Protein AF-A0A8H6XHQ6-F1 (afdb_monomer_lite)

Radius of gyration: 27.5 Å; chains: 1; bounding box: 65×62×79 Å

Sequence (450 aa):
MDEETAKIWKGGAVYCLGGRSTVWSLFSPRISDDTFRMHFPEDVYNSLTSSFLQSAERYVPFPPSDLSSPSCHHRQAQHPHLDVLSPRDAYRSPLRAVMDDPHGKGKFKTPVDSPVDRLESAPVRDQKTQVEHFIVKVSEGRTHTMKCKNVIIATGAMESPAIVLRGVQAANPTLTDVFGPSFERNFDHVTDHYIFYVTLPFYCNAANEDVLGGMKLQTDITFNQLDNTTALANISLDASAFLPRRNVPGFIAYIFPSELQTNNPIELNEKSDLRIKVGYASEPMLPEKNLLRRFSVDVMSEIAAVLELQFVKHAYTQAPYVPLETVTLQDTELGPGGITHKMGSLPMPKKSGNGGVLDSNLQMKYDWSNPIVVYNLLPKDVWVRMSTSRASEPLFGPSSDKLVKSGKSELWKCSTRETIQVYAFENSESYNVQVVEPGVNALIEAPPME

Organism: NCBI:txid230812

InterPro domains:
  IPR036188 FAD/NAD(P)-binding domain superfamily [SSF51905] (14-364)

Secondary structure (DSSP, 8-state):
--HHHHHH-------STTGGGGTS----PPPPHHHHHHHS-HHHHHHIIIIIHHHHHHHTTPPP--TT---S------S-------TTTS---HHHHHHT-TT--S-----SS--EEEEE-PPBTTB-----EEEEE-GGG-EEEEE-S-----SHHHHHHHHHHHHHHHT-S-HHHHH-TTHHHHS---B--EEEEEEE-EE--HHHHHHH-S-EEEEEEEEGGGTTEEEEEEEES-GGGTSSSTT--EEEEEEE-----TT--EEE-TTS-EEE----SS----TTHHHHHHHHHHHHHHHHHHTT-EEEE--SSSPPPEEPSS-----EEPPTTSS---B-SSPPPPTTS---SB-TTS-BTTT----EEEE--SSS-EEEEEEESSTTSPPSS-SS-EEE-TT-EEEE---S-EEEEEEE-TT------EE--TT--EEE-PPPP-

pLDDT: mean 71.21, std 15.66, range [27.42, 93.12]

Structure (mmCIF, N/CA/C/O backbone):
data_AF-A0A8H6XHQ6-F1
#
_entry.id   AF-A0A8H6XHQ6-F1
#
loop_
_atom_site.group_PDB
_atom_site.id
_atom_site.type_symbol
_atom_site.label_atom_id
_atom_site.label_alt_id
_atom_site.label_comp_id
_atom_site.label_asym_id
_atom_site.label_entity_id
_atom_site.label_seq_id
_atom_site.pdbx_PDB_ins_code
_atom_site.Cartn_x
_atom_site.Cartn_y
_atom_site.Cartn_z
_atom_site.occupancy
_atom_site.B_iso_or_equiv
_atom_site.auth_seq_id
_atom_site.auth_comp_id
_atom_site.auth_asym_id
_atom_site.auth_atom_id
_atom_site.pdbx_PDB_model_num
ATOM 1 N N . MET A 1 1 ? -0.324 18.202 5.657 1.00 54.75 1 MET A N 1
ATOM 2 C CA . MET A 1 1 ? 1.097 18.074 5.275 1.00 54.75 1 MET A CA 1
ATOM 3 C C . MET A 1 1 ? 1.666 19.473 5.168 1.00 54.75 1 MET A C 1
ATOM 5 O O . MET A 1 1 ? 1.044 20.293 4.503 1.00 54.75 1 MET A O 1
ATOM 9 N N . ASP A 1 2 ? 2.762 19.765 5.864 1.00 57.41 2 ASP A N 1
ATOM 10 C CA . ASP A 1 2 ? 3.432 21.068 5.769 1.00 57.41 2 ASP A CA 1
ATOM 11 C C . ASP A 1 2 ? 4.337 21.168 4.527 1.00 57.41 2 ASP A C 1
ATOM 13 O O . ASP A 1 2 ? 4.588 20.180 3.831 1.00 57.41 2 ASP A O 1
ATOM 17 N N . GLU A 1 3 ? 4.788 22.387 4.217 1.00 59.59 3 GLU A N 1
ATOM 18 C CA . GLU A 1 3 ? 5.588 22.680 3.021 1.00 59.59 3 GLU A CA 1
ATOM 19 C C . GLU A 1 3 ? 6.935 21.948 2.994 1.00 59.59 3 GLU A C 1
ATOM 21 O O . GLU A 1 3 ? 7.432 21.615 1.920 1.00 59.59 3 GLU A O 1
ATOM 26 N N . GLU A 1 4 ? 7.539 21.696 4.155 1.00 61.12 4 GLU A N 1
ATOM 27 C CA . GLU A 1 4 ? 8.822 20.998 4.260 1.00 61.12 4 GLU A CA 1
ATOM 28 C C . GLU A 1 4 ? 8.665 19.513 3.924 1.00 61.12 4 GLU A C 1
ATOM 30 O O . GLU A 1 4 ? 9.376 18.991 3.061 1.00 61.12 4 GLU A O 1
ATOM 35 N N . THR A 1 5 ? 7.645 18.865 4.493 1.00 58.00 5 THR A N 1
ATOM 36 C CA . THR A 1 5 ? 7.288 17.485 4.146 1.00 58.00 5 THR A CA 1
ATOM 37 C C . THR A 1 5 ? 6.925 17.373 2.663 1.00 58.00 5 THR A C 1
ATOM 39 O O . THR A 1 5 ? 7.376 16.449 1.991 1.00 58.00 5 THR A O 1
ATOM 42 N N . ALA A 1 6 ? 6.178 18.336 2.109 1.00 58.41 6 ALA A N 1
ATOM 43 C CA . ALA A 1 6 ? 5.792 18.345 0.693 1.00 58.41 6 ALA A CA 1
ATOM 44 C C . ALA A 1 6 ? 6.983 18.502 -0.276 1.00 58.41 6 ALA A C 1
ATOM 46 O O . ALA A 1 6 ? 6.918 18.055 -1.425 1.00 58.41 6 ALA A O 1
ATOM 47 N N . LYS A 1 7 ? 8.091 19.117 0.162 1.00 61.47 7 LYS A N 1
ATOM 48 C CA . LYS A 1 7 ? 9.314 19.223 -0.653 1.00 61.47 7 LYS A CA 1
ATOM 49 C C . LYS A 1 7 ? 9.993 17.865 -0.826 1.00 61.47 7 LYS A C 1
ATOM 51 O O . LYS A 1 7 ? 10.436 17.559 -1.938 1.00 61.47 7 LYS A O 1
ATOM 56 N N . ILE A 1 8 ? 10.032 17.055 0.231 1.00 64.25 8 ILE A N 1
ATOM 57 C CA . ILE A 1 8 ? 10.723 15.756 0.267 1.00 64.25 8 ILE A CA 1
ATOM 58 C C . ILE A 1 8 ? 9.816 14.639 -0.263 1.00 64.25 8 ILE A C 1
ATOM 60 O O . ILE A 1 8 ? 10.232 13.824 -1.086 1.00 64.25 8 ILE A O 1
ATOM 64 N N . TRP A 1 9 ? 8.555 14.634 0.159 1.00 67.38 9 TRP A N 1
ATOM 65 C CA . TRP A 1 9 ? 7.601 13.574 -0.123 1.00 67.38 9 TRP A CA 1
ATOM 66 C C . TRP A 1 9 ? 6.806 13.831 -1.399 1.00 67.38 9 TRP A C 1
ATOM 68 O O . TRP A 1 9 ? 6.036 14.786 -1.499 1.00 67.38 9 TRP A O 1
ATOM 78 N N . LYS A 1 10 ? 6.940 12.936 -2.379 1.00 68.19 10 LYS A N 1
ATOM 79 C CA . LYS A 1 10 ? 6.318 13.116 -3.703 1.00 68.19 10 LYS A CA 1
ATOM 80 C C . LYS A 1 10 ? 4.939 12.459 -3.850 1.00 68.19 10 LYS A C 1
ATOM 82 O O . LYS A 1 10 ? 4.309 12.587 -4.897 1.00 68.19 10 LYS A O 1
ATOM 87 N N . GLY A 1 11 ? 4.446 11.774 -2.814 1.00 69.25 11 GLY A N 1
ATOM 88 C CA . GLY A 1 11 ? 3.208 10.992 -2.875 1.00 69.25 11 GLY A CA 1
ATOM 89 C C . GLY A 1 11 ? 1.993 11.669 -2.244 1.00 69.25 11 GLY A C 1
ATOM 90 O O . GLY A 1 11 ? 1.801 11.569 -1.031 1.00 69.25 11 GLY A O 1
ATOM 91 N N . GLY A 1 12 ? 1.093 12.230 -3.053 1.00 70.69 12 GLY A N 1
ATOM 92 C CA . GLY A 1 12 ? -0.191 12.773 -2.587 1.00 70.69 12 GLY A CA 1
ATOM 93 C C . GLY A 1 12 ? -1.212 11.703 -2.174 1.00 70.69 12 GLY A C 1
ATOM 94 O O . GLY A 1 12 ? -1.140 10.545 -2.606 1.00 70.69 12 GLY A O 1
ATOM 95 N N . ALA A 1 13 ? -2.157 12.078 -1.314 1.00 74.12 13 ALA A N 1
ATOM 96 C CA . ALA A 1 13 ? -3.357 11.283 -1.070 1.00 74.12 13 ALA A CA 1
ATOM 97 C C . ALA A 1 13 ? -4.329 11.412 -2.256 1.00 74.12 13 ALA A C 1
ATOM 99 O O . ALA A 1 13 ? -4.349 12.432 -2.942 1.00 74.12 13 ALA A O 1
ATOM 100 N N . VAL A 1 14 ? -5.114 10.363 -2.501 1.00 78.56 14 VAL A N 1
ATOM 101 C CA . VAL A 1 14 ? -6.158 10.347 -3.534 1.00 78.56 14 VAL A CA 1
ATOM 102 C C . VAL A 1 14 ? -7.492 10.225 -2.814 1.00 78.56 14 VAL A C 1
ATOM 104 O O . VAL A 1 14 ? -7.863 9.139 -2.369 1.00 78.56 14 VAL A O 1
ATOM 107 N N . TYR A 1 15 ? -8.171 11.358 -2.649 1.00 79.44 15 TYR A N 1
ATOM 108 C CA . TYR A 1 15 ? -9.455 11.447 -1.958 1.00 79.44 15 TYR A CA 1
ATOM 109 C C . TYR A 1 15 ? -10.593 11.309 -2.971 1.00 79.44 15 TYR A C 1
ATOM 111 O O . TYR A 1 15 ? -11.189 12.290 -3.404 1.00 79.44 15 TYR A O 1
ATOM 119 N N . CYS A 1 16 ? -10.865 10.077 -3.391 1.00 80.81 16 CYS A N 1
ATOM 120 C CA . CYS A 1 16 ? -12.022 9.752 -4.215 1.00 80.81 16 CYS A CA 1
ATOM 121 C C . CYS A 1 16 ? -12.582 8.384 -3.824 1.00 80.81 16 CYS A C 1
ATOM 123 O O . CYS A 1 16 ? -11.922 7.588 -3.148 1.00 80.81 16 CYS A O 1
ATOM 125 N N . LEU A 1 17 ? -13.797 8.087 -4.280 1.00 77.31 17 LEU A N 1
ATOM 126 C CA . LEU A 1 17 ? -14.369 6.756 -4.138 1.00 77.31 17 LEU A CA 1
ATOM 127 C C . LEU A 1 17 ? -13.453 5.727 -4.835 1.00 77.31 17 LEU A C 1
ATOM 129 O O . LEU A 1 17 ? -13.128 5.876 -6.010 1.00 77.31 17 LEU A O 1
ATOM 133 N N . GLY A 1 18 ? -12.989 4.722 -4.087 1.00 79.75 18 GLY A N 1
ATOM 134 C CA . GLY A 1 18 ? -12.024 3.712 -4.552 1.00 79.75 18 GLY A CA 1
ATOM 135 C C . GLY A 1 18 ? -10.557 4.061 -4.279 1.00 79.75 18 GLY A C 1
ATOM 136 O O . GLY A 1 18 ? -9.676 3.224 -4.494 1.00 79.75 18 GLY A O 1
ATOM 137 N N . GLY A 1 19 ? -10.276 5.266 -3.775 1.00 85.38 19 GLY A N 1
ATOM 138 C CA . GLY A 1 19 ? -8.928 5.711 -3.436 1.00 85.38 19 GLY A CA 1
ATOM 139 C C . GLY A 1 19 ? -7.967 5.579 -4.617 1.00 85.38 19 GLY A C 1
ATOM 140 O O . GLY A 1 19 ? -8.314 5.869 -5.761 1.00 85.38 19 GLY A O 1
ATOM 141 N N . ARG A 1 20 ? -6.754 5.082 -4.356 1.00 81.50 20 ARG A N 1
ATOM 142 C CA . ARG A 1 20 ? -5.723 4.917 -5.393 1.00 81.50 20 ARG A CA 1
ATOM 143 C C . ARG A 1 20 ? -6.035 3.860 -6.440 1.00 81.50 20 ARG A C 1
ATOM 145 O O . ARG A 1 20 ? -5.434 3.910 -7.503 1.00 81.50 20 ARG A O 1
ATOM 152 N N . SER A 1 21 ? -6.988 2.962 -6.200 1.00 80.50 21 SER A N 1
ATOM 153 C CA . SER A 1 21 ? -7.373 1.966 -7.207 1.00 80.50 21 SER A CA 1
ATOM 154 C C . SER A 1 21 ? -8.007 2.580 -8.465 1.00 80.50 21 SER A C 1
ATOM 156 O O . SER A 1 21 ? -8.148 1.908 -9.481 1.00 80.50 21 SER A O 1
ATOM 158 N N . THR A 1 22 ? -8.359 3.869 -8.424 1.00 77.44 22 THR A N 1
ATOM 159 C CA . THR A 1 22 ? -8.826 4.636 -9.589 1.00 77.44 22 THR A CA 1
ATOM 160 C C . THR A 1 22 ? -7.690 5.160 -10.470 1.00 77.44 22 THR A C 1
ATOM 162 O O . THR A 1 22 ? -7.934 5.540 -11.610 1.00 77.44 22 THR A O 1
ATOM 165 N N . VAL A 1 23 ? -6.457 5.189 -9.953 1.00 76.50 23 VAL A N 1
ATOM 166 C CA . VAL A 1 23 ? -5.271 5.766 -10.615 1.00 76.50 23 VAL A CA 1
ATOM 167 C C . VAL A 1 23 ? -4.041 4.853 -10.546 1.00 76.50 23 VAL A C 1
ATOM 169 O O . VAL A 1 23 ? -2.930 5.284 -10.849 1.00 76.50 23 VAL A O 1
ATOM 172 N N . TRP A 1 24 ? -4.211 3.607 -10.101 1.00 75.62 24 TRP A N 1
ATOM 173 C CA . TRP A 1 24 ? -3.145 2.608 -10.054 1.00 75.62 24 TRP A CA 1
ATOM 174 C C . TRP A 1 24 ? -2.941 1.937 -11.417 1.00 75.62 24 TRP A C 1
ATOM 176 O O . TRP A 1 24 ? -3.817 1.961 -12.278 1.00 75.62 24 TRP A O 1
ATOM 186 N N . SER A 1 25 ? -1.799 1.277 -11.590 1.00 70.69 25 SER A N 1
ATOM 187 C CA . SER A 1 25 ? -1.416 0.596 -12.831 1.00 70.69 25 SER A CA 1
ATOM 188 C C . SER A 1 25 ? -1.974 -0.832 -12.965 1.00 70.69 25 SER A C 1
ATOM 190 O O . SER A 1 25 ? -1.398 -1.629 -13.700 1.00 70.69 25 SER A O 1
ATOM 192 N N . LEU A 1 26 ? -3.069 -1.155 -12.248 1.00 69.56 26 LEU A N 1
ATOM 193 C CA . LEU A 1 26 ? -3.788 -2.448 -12.280 1.00 69.56 26 LEU A CA 1
ATOM 194 C C . LEU A 1 26 ? -2.873 -3.667 -12.197 1.00 69.56 26 LEU A C 1
ATOM 196 O O . LEU A 1 26 ? -2.998 -4.636 -12.940 1.00 69.56 26 LEU A O 1
ATOM 200 N N . PHE A 1 27 ? -1.926 -3.595 -11.274 1.00 73.38 27 PHE A N 1
ATOM 201 C CA . PHE A 1 27 ? -0.921 -4.619 -11.113 1.00 73.38 27 PHE A CA 1
ATOM 202 C C . PHE A 1 27 ? -0.946 -5.168 -9.691 1.00 73.38 27 PHE A C 1
ATOM 204 O O . PHE A 1 27 ? -1.082 -4.412 -8.729 1.00 73.38 27 PHE A O 1
ATOM 211 N N . SER A 1 28 ? -0.867 -6.488 -9.546 1.00 76.62 28 SER A N 1
ATOM 212 C CA . SER A 1 28 ? -1.095 -7.164 -8.264 1.00 76.62 28 SER A CA 1
ATOM 213 C C . SER A 1 28 ? -0.291 -8.471 -8.186 1.00 76.62 28 SER A C 1
ATOM 215 O O . SER A 1 28 ? -0.875 -9.544 -8.191 1.00 76.62 28 SER A O 1
ATOM 217 N N . PRO A 1 29 ? 1.053 -8.430 -8.155 1.00 78.88 29 PRO A N 1
ATOM 218 C CA . PRO A 1 29 ? 1.831 -9.663 -8.133 1.00 78.88 29 PRO A CA 1
ATOM 219 C C . PRO A 1 29 ? 1.556 -10.412 -6.826 1.00 78.88 29 PRO A C 1
ATOM 221 O O . PRO A 1 29 ? 1.275 -9.794 -5.791 1.00 78.88 29 PRO A O 1
ATOM 224 N N . ARG A 1 30 ? 1.739 -11.732 -6.832 1.00 82.69 30 ARG A N 1
ATOM 225 C CA . ARG A 1 30 ? 1.977 -12.419 -5.564 1.00 82.69 30 ARG A CA 1
ATOM 226 C C . ARG A 1 30 ? 3.353 -12.017 -5.050 1.00 82.69 30 ARG A C 1
ATOM 228 O O . ARG A 1 30 ? 4.319 -11.983 -5.803 1.00 82.69 30 ARG A O 1
ATOM 235 N N . ILE A 1 31 ? 3.425 -11.722 -3.760 1.00 81.31 31 ILE A N 1
ATOM 236 C CA . ILE A 1 31 ? 4.700 -11.666 -3.048 1.00 81.31 31 ILE A CA 1
ATOM 237 C C . ILE A 1 31 ? 5.228 -13.105 -2.956 1.00 81.31 31 ILE A C 1
ATOM 239 O O . ILE A 1 31 ? 4.432 -14.035 -2.807 1.00 81.31 31 ILE A O 1
ATOM 243 N N . SER A 1 32 ? 6.544 -13.295 -3.062 1.00 80.94 32 SER A N 1
ATOM 244 C CA . SER A 1 32 ? 7.145 -14.626 -2.959 1.00 80.94 32 SER A CA 1
ATOM 245 C C . SER A 1 32 ? 6.915 -15.247 -1.576 1.00 80.94 32 SER A C 1
ATOM 247 O O . SER A 1 32 ? 6.832 -14.555 -0.553 1.00 80.94 32 SER A O 1
ATOM 249 N N . ASP A 1 33 ? 6.846 -16.576 -1.536 1.00 88.00 33 ASP A N 1
ATOM 250 C CA . ASP A 1 33 ? 6.676 -17.329 -0.293 1.00 88.00 33 ASP A CA 1
ATOM 251 C C . ASP A 1 33 ? 7.795 -17.041 0.712 1.00 88.00 33 ASP A C 1
ATOM 253 O O . ASP A 1 33 ? 7.526 -16.866 1.902 1.00 88.00 33 ASP A O 1
ATOM 257 N N . ASP A 1 34 ? 9.033 -16.918 0.233 1.00 83.38 34 ASP A N 1
ATOM 258 C CA . ASP A 1 34 ? 10.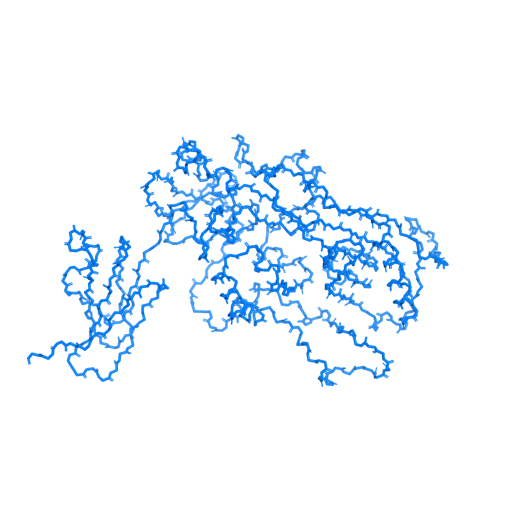190 -16.593 1.066 1.00 83.38 34 ASP A CA 1
ATOM 259 C C . ASP A 1 34 ? 10.033 -15.222 1.729 1.00 83.38 34 ASP A C 1
ATOM 261 O O . ASP A 1 34 ? 10.252 -15.087 2.936 1.00 83.38 34 ASP A O 1
ATOM 265 N N . THR A 1 35 ? 9.578 -14.211 0.980 1.00 81.50 35 THR A N 1
ATOM 266 C CA . THR A 1 35 ? 9.313 -12.879 1.535 1.00 81.50 35 THR A CA 1
ATOM 267 C C . THR A 1 35 ? 8.182 -12.922 2.561 1.00 81.50 35 THR A C 1
ATOM 269 O O . THR A 1 35 ? 8.325 -12.347 3.644 1.00 81.50 35 THR A O 1
ATOM 272 N N . PHE A 1 36 ? 7.080 -13.634 2.301 1.00 86.50 36 PHE A N 1
ATOM 273 C CA . PHE A 1 36 ? 6.025 -13.759 3.310 1.00 86.50 36 PHE A CA 1
ATOM 274 C C . PHE A 1 36 ? 6.529 -14.445 4.585 1.00 86.50 36 PHE A C 1
ATOM 276 O O . PHE A 1 36 ? 6.318 -13.926 5.683 1.00 86.50 36 PHE A O 1
ATOM 283 N N . ARG A 1 37 ? 7.229 -15.577 4.450 1.00 88.94 37 ARG A N 1
ATOM 284 C CA . ARG A 1 37 ? 7.782 -16.348 5.575 1.00 88.94 37 ARG A CA 1
ATOM 285 C C . ARG A 1 37 ? 8.861 -15.599 6.341 1.00 88.94 37 ARG A C 1
ATOM 287 O O . ARG A 1 37 ? 9.127 -15.945 7.494 1.00 88.94 37 ARG A O 1
ATOM 294 N N . MET A 1 38 ? 9.519 -14.627 5.718 1.00 84.75 38 MET A N 1
ATOM 295 C CA . MET A 1 38 ? 10.496 -13.762 6.373 1.00 84.75 38 MET A CA 1
ATOM 296 C C . MET A 1 38 ? 9.814 -12.752 7.301 1.00 84.75 38 MET A C 1
ATOM 298 O O . MET A 1 38 ? 10.288 -12.529 8.417 1.00 84.75 38 MET A O 1
ATOM 302 N N . HIS A 1 39 ? 8.699 -12.161 6.870 1.00 83.44 39 HIS A N 1
ATOM 303 C CA . HIS A 1 39 ? 8.103 -11.016 7.562 1.00 83.44 39 HIS A CA 1
ATOM 304 C C . HIS A 1 39 ? 6.916 -11.363 8.464 1.00 83.44 39 HIS A C 1
ATOM 306 O O . HIS A 1 39 ? 6.762 -10.732 9.516 1.00 83.44 39 HIS A O 1
ATOM 312 N N . PHE A 1 40 ? 6.112 -12.363 8.106 1.00 88.25 40 PHE A N 1
ATOM 313 C CA . PHE A 1 40 ? 4.870 -12.678 8.808 1.00 88.25 40 PHE A CA 1
ATOM 314 C C . PHE A 1 40 ? 4.981 -13.915 9.707 1.00 88.25 40 PHE A C 1
ATOM 316 O O . PHE A 1 40 ? 5.779 -14.818 9.442 1.00 88.25 40 PHE A O 1
ATOM 323 N N . PRO A 1 41 ? 4.172 -13.972 10.781 1.00 90.50 41 PRO A N 1
ATOM 324 C CA . PRO A 1 41 ? 3.894 -15.207 11.504 1.00 90.50 41 PRO A CA 1
ATOM 325 C C . PRO A 1 41 ? 3.390 -16.326 10.579 1.00 90.50 41 PRO A C 1
ATOM 327 O O . PRO A 1 41 ? 2.760 -16.068 9.552 1.00 90.50 41 PRO A O 1
ATOM 330 N N . GLU A 1 42 ? 3.660 -17.578 10.952 1.00 92.12 42 GLU A N 1
ATOM 331 C CA . GLU A 1 42 ? 3.354 -18.752 10.121 1.00 92.12 42 GLU A CA 1
ATOM 332 C C . GLU A 1 42 ? 1.843 -18.934 9.883 1.00 92.12 42 GLU A C 1
ATOM 334 O O . GLU A 1 42 ? 1.427 -19.311 8.791 1.00 92.12 42 GLU A O 1
ATOM 339 N N . ASP A 1 43 ? 1.002 -18.624 10.872 1.00 90.56 43 ASP A N 1
ATOM 340 C CA . ASP A 1 43 ? -0.463 -18.655 10.763 1.00 90.56 43 ASP A CA 1
ATOM 341 C C . ASP A 1 43 ? -0.995 -17.609 9.771 1.00 90.56 43 ASP A C 1
ATOM 343 O O . ASP A 1 43 ? -1.870 -17.914 8.953 1.00 90.56 43 ASP A O 1
ATOM 347 N N . VAL A 1 44 ? -0.425 -16.401 9.792 1.00 89.81 44 VAL A N 1
ATOM 348 C CA . VAL A 1 44 ? -0.736 -15.335 8.829 1.00 89.81 44 VAL A CA 1
ATOM 349 C C . VAL A 1 44 ? -0.313 -15.752 7.424 1.00 89.81 44 VAL A C 1
ATOM 351 O O . VAL A 1 44 ? -1.127 -15.677 6.504 1.00 89.81 44 VAL A O 1
ATOM 354 N N . TYR A 1 45 ? 0.919 -16.247 7.252 1.00 92.50 45 TYR A N 1
ATOM 355 C CA . TYR A 1 45 ? 1.397 -16.762 5.964 1.00 92.50 45 TYR A CA 1
ATOM 356 C C . TYR A 1 45 ? 0.462 -17.845 5.413 1.00 92.50 45 TYR A C 1
ATOM 358 O O . TYR A 1 45 ? -0.020 -17.717 4.289 1.00 92.50 45 TYR A O 1
ATOM 366 N N . ASN A 1 46 ? 0.149 -18.864 6.217 1.00 92.75 46 ASN A N 1
ATOM 367 C CA . ASN A 1 46 ? -0.704 -19.971 5.791 1.00 92.75 46 ASN A CA 1
ATOM 368 C C . ASN A 1 46 ? -2.104 -19.491 5.399 1.00 92.75 46 ASN A C 1
ATOM 370 O O . ASN A 1 46 ? -2.650 -19.941 4.394 1.00 92.75 46 ASN A O 1
ATOM 374 N N . SER A 1 47 ? -2.687 -18.554 6.149 1.00 91.00 47 SER A N 1
ATOM 375 C CA . SER A 1 47 ? -4.004 -17.990 5.826 1.00 91.00 47 SER A CA 1
ATOM 376 C C . SER A 1 47 ? -3.981 -17.190 4.516 1.00 91.00 47 SER A C 1
ATOM 378 O O . SER A 1 47 ? -4.895 -17.307 3.692 1.00 91.00 47 SER A O 1
ATOM 380 N N . LEU A 1 48 ? -2.917 -16.409 4.293 1.00 89.00 48 LEU A N 1
ATOM 381 C CA . LEU A 1 48 ? -2.718 -15.640 3.064 1.00 89.00 48 LEU A CA 1
ATOM 382 C C . LEU A 1 48 ? -2.599 -16.551 1.838 1.00 89.00 48 LEU A C 1
ATOM 384 O O . LEU A 1 48 ? -3.334 -16.360 0.868 1.00 89.00 48 LEU A O 1
ATOM 388 N N . THR A 1 49 ? -1.720 -17.551 1.882 1.00 89.50 49 THR A N 1
ATOM 389 C CA . THR A 1 49 ? -1.404 -18.394 0.717 1.00 89.50 49 THR A CA 1
ATOM 390 C C . THR A 1 49 ? -2.456 -19.460 0.426 1.00 89.50 49 THR A C 1
ATOM 392 O O . THR A 1 49 ? -2.721 -19.752 -0.742 1.00 89.50 49 THR A O 1
ATOM 395 N N . SER A 1 50 ? -3.102 -20.015 1.454 1.00 88.81 50 SER A N 1
ATOM 396 C CA . SER A 1 50 ? -4.101 -21.076 1.266 1.00 88.81 50 SER A CA 1
ATOM 397 C C . SER A 1 50 ? -5.460 -20.570 0.779 1.00 88.81 50 SER A C 1
ATOM 399 O O . SER A 1 50 ? -6.156 -21.308 0.087 1.00 88.81 50 SER A O 1
ATOM 401 N N . SER A 1 51 ? -5.853 -19.339 1.131 1.00 88.75 51 SER A N 1
ATOM 402 C CA . SER A 1 51 ? -7.234 -18.874 0.935 1.00 88.75 51 SER A CA 1
ATOM 403 C C . SER A 1 51 ? -7.352 -17.416 0.491 1.00 88.75 51 SER A C 1
ATOM 405 O O . SER A 1 51 ? -8.055 -17.119 -0.484 1.00 88.75 51 SER A O 1
ATOM 407 N N . PHE A 1 52 ? -6.687 -16.479 1.176 1.00 88.56 52 PHE A N 1
ATOM 408 C CA . PHE A 1 52 ? -6.965 -15.057 0.948 1.00 88.56 52 PHE A CA 1
ATOM 409 C C . PHE A 1 52 ? -6.421 -14.530 -0.380 1.00 88.56 52 PHE A C 1
ATOM 411 O O . PHE A 1 52 ? -7.142 -13.790 -1.046 1.00 88.56 52 PHE A O 1
ATOM 418 N N . LEU A 1 53 ? -5.221 -14.931 -0.812 1.00 86.81 53 LEU A N 1
ATOM 419 C CA . LEU A 1 53 ? -4.678 -14.521 -2.116 1.00 86.81 53 LEU A CA 1
ATOM 420 C C . LEU A 1 53 ? -5.538 -15.044 -3.271 1.00 86.81 53 LEU A C 1
ATOM 422 O O . LEU A 1 53 ? -5.940 -14.270 -4.134 1.00 86.81 53 LEU A O 1
ATOM 426 N N . GLN A 1 54 ? -5.932 -16.318 -3.216 1.00 87.12 54 GLN A N 1
ATOM 427 C CA . GLN A 1 54 ? -6.842 -16.912 -4.203 1.00 87.12 54 GLN A CA 1
ATOM 428 C C . GLN A 1 54 ? -8.200 -16.201 -4.225 1.00 87.12 54 GLN A C 1
ATOM 430 O O . GLN A 1 54 ? -8.823 -16.023 -5.269 1.00 87.12 54 GLN A O 1
ATOM 435 N N . SER A 1 55 ? -8.689 -15.774 -3.060 1.00 85.50 55 SER A N 1
ATOM 436 C CA . SER A 1 55 ? -9.923 -14.996 -2.975 1.00 85.50 55 SER A CA 1
ATOM 437 C C . SER A 1 55 ? -9.754 -13.602 -3.572 1.00 85.50 55 SER A C 1
ATOM 439 O O . SER A 1 55 ? -10.596 -13.195 -4.367 1.00 85.50 55 SER A O 1
ATOM 441 N N . ALA A 1 56 ? -8.660 -12.903 -3.268 1.00 83.88 56 ALA A N 1
ATOM 442 C CA . ALA A 1 56 ? -8.352 -11.595 -3.843 1.00 83.88 56 ALA A CA 1
ATOM 443 C C . ALA A 1 56 ? -8.236 -11.652 -5.377 1.00 83.88 56 ALA A C 1
ATOM 445 O O . ALA A 1 56 ? -8.781 -10.789 -6.060 1.00 83.88 56 ALA A O 1
ATOM 446 N N . GLU A 1 57 ? -7.624 -12.704 -5.918 1.00 83.50 57 GLU A N 1
ATOM 447 C CA . GLU A 1 57 ? -7.494 -12.952 -7.362 1.00 83.50 57 GLU A CA 1
ATOM 448 C C . GLU A 1 57 ? -8.820 -13.160 -8.086 1.00 83.50 57 GLU A C 1
ATOM 450 O O . GLU A 1 57 ? -8.944 -12.821 -9.261 1.00 83.50 57 GLU A O 1
ATOM 455 N N . ARG A 1 58 ? -9.840 -13.671 -7.392 1.00 82.50 58 ARG A N 1
ATOM 456 C CA . ARG A 1 58 ? -11.193 -13.764 -7.958 1.00 82.50 58 ARG A CA 1
ATOM 457 C C . ARG A 1 58 ? -11.863 -12.396 -8.078 1.00 82.50 58 ARG A C 1
ATOM 459 O O . ARG A 1 58 ? -12.645 -12.187 -9.001 1.00 82.50 58 ARG A O 1
ATOM 466 N N . TYR A 1 59 ? -11.567 -11.475 -7.160 1.00 75.56 59 TYR A N 1
ATOM 467 C CA . TYR A 1 59 ? -12.130 -10.119 -7.156 1.00 75.56 59 TYR A CA 1
ATOM 468 C C . TYR A 1 59 ? -11.357 -9.146 -8.044 1.00 75.56 59 TYR A C 1
ATOM 470 O O . TYR A 1 59 ? -11.939 -8.223 -8.609 1.00 75.56 59 TYR A O 1
ATOM 478 N N . VAL A 1 60 ? -10.053 -9.347 -8.182 1.00 75.31 60 VAL A N 1
ATOM 479 C CA . VAL A 1 60 ? -9.188 -8.588 -9.081 1.00 75.31 60 VAL A CA 1
ATOM 480 C C . VAL A 1 60 ? -8.741 -9.567 -10.158 1.00 75.31 60 VAL A C 1
ATOM 482 O O . VAL A 1 60 ? -7.663 -10.142 -10.020 1.00 75.31 60 VAL A O 1
ATOM 485 N N . PRO A 1 61 ? -9.599 -9.847 -11.165 1.00 63.44 61 PRO A N 1
ATOM 486 C CA . PRO A 1 61 ? -9.334 -10.899 -12.128 1.00 63.44 61 PRO A CA 1
ATOM 487 C C . PRO A 1 61 ? -8.014 -10.612 -12.825 1.00 63.44 61 PRO A C 1
ATOM 489 O O . PRO A 1 61 ? -7.852 -9.602 -13.514 1.00 63.44 61 PRO A O 1
ATOM 492 N N . PHE A 1 62 ? -7.079 -11.526 -12.620 1.00 63.22 62 PHE A N 1
ATOM 493 C CA . PHE A 1 62 ? -5.865 -11.583 -13.398 1.00 63.22 62 PHE A CA 1
ATOM 494 C C . PHE A 1 62 ? -6.231 -12.032 -14.807 1.00 63.22 62 PHE A C 1
ATOM 496 O O . PHE A 1 62 ? -7.132 -12.865 -14.970 1.00 63.22 62 PHE A O 1
ATOM 503 N N . PRO A 1 63 ? -5.531 -11.538 -15.835 1.00 56.09 63 PRO A N 1
ATOM 504 C CA . PRO A 1 63 ? -5.478 -12.292 -17.070 1.00 56.09 63 PRO A CA 1
ATOM 505 C C . PRO A 1 63 ? -5.011 -13.702 -16.694 1.00 56.09 63 PRO A C 1
ATOM 507 O O . PRO A 1 63 ? -4.022 -13.825 -15.963 1.00 56.09 63 PRO A O 1
ATOM 510 N N . PRO A 1 64 ? -5.732 -14.760 -17.089 1.00 47.25 64 PRO A N 1
ATOM 511 C CA . PRO A 1 64 ? -5.265 -16.105 -16.821 1.00 47.25 64 PRO A CA 1
ATOM 512 C C . PRO A 1 64 ? -3.868 -16.246 -17.424 1.00 47.25 64 PRO A C 1
ATOM 514 O O . PRO A 1 64 ? -3.670 -15.936 -18.594 1.00 47.25 64 PRO A O 1
ATOM 517 N N . SER A 1 65 ? -2.920 -16.762 -16.643 1.00 43.84 65 SER A N 1
ATOM 518 C CA . SER A 1 65 ? -1.585 -17.170 -17.101 1.00 43.84 65 SER A CA 1
ATOM 519 C C . SER A 1 65 ? -1.635 -18.394 -18.028 1.00 43.84 65 SER A C 1
ATOM 521 O O . SER A 1 65 ? -0.682 -19.171 -18.101 1.00 43.84 65 SER A O 1
ATOM 523 N N . ASP A 1 66 ? -2.784 -18.643 -18.656 1.00 40.81 66 ASP A N 1
ATOM 524 C CA . ASP A 1 66 ? -2.993 -19.784 -19.518 1.00 40.81 66 ASP A CA 1
ATOM 525 C C . ASP A 1 66 ? -2.351 -19.495 -20.874 1.00 40.81 66 ASP A C 1
ATOM 527 O O . ASP A 1 66 ? -3.003 -19.079 -21.832 1.00 40.81 66 ASP A O 1
ATOM 531 N N . LEU A 1 67 ? -1.045 -19.762 -20.936 1.00 43.72 67 LEU A N 1
ATOM 532 C CA . LEU A 1 67 ? -0.223 -19.774 -22.147 1.00 43.72 67 LEU A CA 1
ATOM 533 C C . LEU A 1 67 ? -0.765 -20.733 -23.232 1.00 43.72 67 LEU A C 1
ATOM 535 O O . LEU A 1 67 ? -0.189 -20.809 -24.316 1.00 43.72 67 LEU A O 1
ATOM 539 N N . SER A 1 68 ? -1.835 -21.496 -22.958 1.00 36.44 68 SER A N 1
ATOM 540 C CA . SER A 1 68 ? -2.406 -22.484 -23.873 1.00 36.44 68 SER A CA 1
ATOM 541 C C . SER A 1 68 ? -3.697 -22.056 -24.584 1.00 36.44 68 SER A C 1
ATOM 543 O O . SER A 1 68 ? -4.145 -22.782 -25.474 1.00 36.44 68 SER A O 1
ATOM 545 N N . SER A 1 69 ? -4.282 -20.888 -24.278 1.00 35.81 69 SER A N 1
ATOM 546 C CA . SER A 1 69 ? -5.527 -20.449 -24.931 1.00 35.81 69 SER A CA 1
ATOM 547 C C . SER A 1 69 ? -5.275 -19.731 -26.274 1.00 35.81 69 SER A C 1
ATOM 549 O O . SER A 1 69 ? -4.739 -18.623 -26.284 1.00 35.81 69 SER A O 1
ATOM 551 N N . PRO A 1 70 ? -5.703 -20.283 -27.432 1.00 35.25 70 PRO A N 1
ATOM 552 C CA . PRO A 1 70 ? -5.459 -19.691 -28.754 1.00 35.25 70 PRO A CA 1
ATOM 553 C C . PRO A 1 70 ? -6.430 -18.558 -29.129 1.00 35.25 70 PRO A C 1
ATOM 555 O O . PRO A 1 70 ? -6.465 -18.137 -30.287 1.00 35.25 70 PRO A O 1
ATOM 558 N N . SER A 1 71 ? -7.280 -18.086 -28.215 1.00 34.12 71 SER A N 1
ATOM 559 C CA . SER A 1 71 ? -8.404 -17.213 -28.563 1.00 34.12 71 SER A CA 1
ATOM 560 C C . SER A 1 71 ? -8.166 -15.745 -28.207 1.00 34.12 71 SER A C 1
ATOM 562 O O . SER A 1 71 ? -8.923 -15.150 -27.445 1.00 34.12 71 SER A O 1
ATOM 564 N N . CYS A 1 72 ? -7.152 -15.138 -28.817 1.00 31.25 72 CYS A N 1
ATOM 565 C CA . CYS A 1 72 ? -7.248 -13.750 -29.262 1.00 31.25 72 CYS A CA 1
ATOM 566 C C . CYS A 1 72 ? -6.420 -13.616 -30.545 1.00 31.25 72 CYS A C 1
ATOM 568 O O . CYS A 1 72 ? -5.205 -13.785 -30.548 1.00 31.25 72 CYS A O 1
ATOM 570 N N . HIS A 1 73 ? -7.099 -13.430 -31.674 1.00 31.39 73 HIS A N 1
ATOM 571 C CA . HIS A 1 73 ? -6.487 -13.418 -32.996 1.00 31.39 73 HIS A CA 1
ATOM 572 C C . HIS A 1 73 ? -5.473 -12.274 -33.157 1.00 31.39 73 HIS A C 1
ATOM 574 O O . HIS A 1 73 ? -5.885 -11.149 -33.422 1.00 31.39 73 HIS A O 1
ATOM 580 N N . HIS A 1 74 ? -4.173 -12.582 -33.140 1.00 29.89 74 HIS A N 1
ATOM 581 C CA . HIS A 1 74 ? -3.173 -12.057 -34.084 1.00 29.89 74 HIS A CA 1
ATOM 582 C C . HIS A 1 74 ? -1.964 -13.011 -34.173 1.00 29.89 74 HIS A C 1
ATOM 584 O O . HIS A 1 74 ? -1.710 -13.807 -33.278 1.00 29.89 74 HIS A O 1
ATOM 590 N N . ARG A 1 75 ? -1.332 -13.037 -35.350 1.00 28.08 75 ARG A N 1
ATOM 591 C CA . ARG A 1 75 ? -0.568 -14.159 -35.926 1.00 28.08 75 ARG A CA 1
ATOM 592 C C . ARG A 1 75 ? 0.665 -14.611 -35.134 1.00 28.08 75 ARG A C 1
ATOM 594 O O . ARG A 1 75 ? 1.443 -13.803 -34.650 1.00 28.08 75 ARG A O 1
ATOM 601 N N . GLN A 1 76 ? 0.884 -15.927 -35.200 1.00 29.66 76 GLN A N 1
ATOM 602 C CA . GLN A 1 76 ? 2.155 -16.622 -34.993 1.00 29.66 76 GLN A CA 1
ATOM 603 C C . GLN A 1 76 ? 3.338 -15.922 -35.683 1.00 29.66 76 GLN A C 1
ATOM 605 O O . GLN A 1 76 ? 3.374 -15.834 -36.911 1.00 29.66 76 GLN A O 1
ATOM 610 N N . ALA A 1 77 ? 4.361 -15.592 -34.900 1.00 27.42 77 ALA A N 1
ATOM 611 C CA . ALA A 1 77 ? 5.758 -15.784 -35.270 1.00 27.42 77 ALA A CA 1
ATOM 612 C C . ALA A 1 77 ? 6.528 -16.196 -34.005 1.00 27.42 77 ALA A C 1
ATOM 614 O O . ALA A 1 77 ? 6.290 -15.686 -32.916 1.00 27.42 77 ALA A O 1
ATOM 615 N N . GLN A 1 78 ? 7.357 -17.221 -34.150 1.00 29.53 78 GLN A N 1
ATOM 616 C CA . GLN A 1 78 ? 8.054 -17.949 -33.095 1.00 29.53 78 GLN A CA 1
ATOM 617 C C . GLN A 1 78 ? 9.039 -17.036 -32.348 1.00 29.53 78 GLN A C 1
ATOM 619 O O . GLN A 1 78 ? 9.973 -16.598 -32.994 1.00 29.53 78 GLN A O 1
ATOM 624 N N . HIS A 1 79 ? 8.845 -16.772 -31.047 1.00 27.83 79 HIS A N 1
ATOM 625 C CA . HIS A 1 79 ? 9.849 -16.403 -30.018 1.00 27.83 79 HIS A CA 1
ATOM 626 C C . HIS A 1 79 ? 9.126 -16.194 -28.655 1.00 27.83 79 HIS A C 1
ATOM 628 O O . HIS A 1 79 ? 7.897 -16.092 -28.650 1.00 27.83 79 HIS A O 1
ATOM 634 N N . PRO A 1 80 ? 9.806 -16.258 -27.487 1.00 34.91 80 PRO A N 1
ATOM 635 C CA . PRO A 1 80 ? 9.155 -16.564 -26.210 1.00 34.91 80 PRO A CA 1
ATOM 636 C C . PRO A 1 80 ? 8.236 -15.440 -25.692 1.00 34.91 80 PRO A C 1
ATOM 638 O O . PRO A 1 80 ? 8.675 -14.362 -25.313 1.00 34.91 80 PRO A O 1
ATOM 641 N N . HIS A 1 81 ? 6.949 -15.784 -25.704 1.00 35.66 81 HIS A N 1
ATOM 642 C CA . HIS A 1 81 ? 5.770 -15.331 -24.958 1.00 35.66 81 HIS A CA 1
ATOM 643 C C . HIS A 1 81 ? 5.884 -14.108 -24.024 1.00 35.66 81 HIS A C 1
ATOM 645 O O . HIS A 1 81 ? 6.363 -14.199 -22.895 1.00 35.66 81 HIS A O 1
ATOM 651 N N . LEU A 1 82 ? 5.291 -13.000 -24.480 1.00 37.59 82 LEU A N 1
ATOM 652 C CA . LEU A 1 82 ? 4.880 -11.833 -23.698 1.00 37.59 82 LEU A CA 1
ATOM 653 C C . LEU A 1 82 ? 3.356 -11.687 -23.826 1.00 37.59 82 LEU A C 1
ATOM 655 O O . LEU A 1 82 ? 2.852 -11.549 -24.940 1.00 37.59 82 LEU A O 1
ATOM 659 N N . ASP A 1 83 ? 2.633 -11.705 -22.706 1.00 40.38 83 ASP A N 1
ATOM 660 C CA . ASP A 1 83 ? 1.191 -11.436 -22.690 1.00 40.38 83 ASP A CA 1
ATOM 661 C C . ASP A 1 83 ? 0.930 -9.928 -22.828 1.00 40.38 83 ASP A C 1
ATOM 663 O O . ASP A 1 83 ? 1.406 -9.117 -22.031 1.00 40.38 83 ASP A O 1
ATOM 667 N N . VAL A 1 84 ? 0.153 -9.546 -23.846 1.00 43.66 84 VAL A N 1
ATOM 668 C CA . VAL A 1 84 ? -0.260 -8.160 -24.118 1.00 43.66 84 VAL A CA 1
ATOM 669 C C . VAL A 1 84 ? -1.745 -8.014 -23.795 1.00 43.66 84 VAL A C 1
ATOM 671 O O . VAL A 1 84 ? -2.584 -8.696 -24.382 1.00 43.66 84 VAL A O 1
ATOM 674 N N . LEU A 1 85 ? -2.090 -7.120 -22.864 1.00 44.72 85 LEU A N 1
ATOM 675 C CA . LEU A 1 85 ? -3.483 -6.841 -22.508 1.00 44.72 85 LEU A CA 1
ATOM 676 C C . LEU A 1 85 ? -4.051 -5.686 -23.329 1.00 44.72 85 LEU A C 1
ATOM 678 O O . LEU A 1 85 ? -3.446 -4.624 -23.443 1.00 44.72 85 LEU A O 1
ATOM 682 N N . SER A 1 86 ? -5.277 -5.868 -23.822 1.00 41.53 86 SER A N 1
ATOM 683 C CA . SER A 1 86 ? -6.078 -4.780 -24.383 1.00 41.53 86 SER A CA 1
ATOM 684 C C . SER A 1 86 ? -6.515 -3.816 -23.256 1.00 41.53 86 SER A C 1
ATOM 686 O O . SER A 1 86 ? -7.102 -4.261 -22.261 1.00 41.53 86 SER A O 1
ATOM 688 N N . PRO A 1 87 ? -6.304 -2.490 -23.393 1.00 48.69 87 PRO A N 1
ATOM 689 C CA . PRO A 1 87 ? -6.648 -1.507 -22.360 1.00 48.69 87 PRO A CA 1
ATOM 690 C C . PRO A 1 87 ? -8.143 -1.376 -22.029 1.00 48.69 87 PRO A C 1
ATOM 692 O O . PRO A 1 87 ? -8.487 -0.681 -21.080 1.00 48.69 87 PRO A O 1
ATOM 695 N N . ARG A 1 88 ? -9.065 -1.971 -22.801 1.00 46.25 88 ARG A N 1
ATOM 696 C CA . ARG A 1 88 ? -10.513 -1.744 -22.607 1.00 46.25 88 ARG A CA 1
ATOM 697 C C . ARG A 1 88 ? -11.177 -2.695 -21.613 1.00 46.25 88 ARG A C 1
ATOM 699 O O . ARG A 1 88 ? -12.124 -2.277 -20.952 1.00 46.25 88 ARG A O 1
ATOM 706 N N . ASP A 1 89 ? -10.657 -3.908 -21.447 1.00 44.00 89 ASP A N 1
ATOM 707 C CA . ASP A 1 89 ? -11.270 -4.929 -20.582 1.00 44.00 89 ASP A CA 1
ATOM 708 C C . ASP A 1 89 ? -10.540 -5.111 -19.237 1.00 44.00 89 ASP A C 1
ATOM 710 O O . ASP A 1 89 ? -11.124 -5.613 -18.276 1.00 44.00 89 ASP A O 1
ATOM 714 N N . ALA A 1 90 ? -9.294 -4.633 -19.126 1.00 50.25 90 ALA A N 1
ATOM 715 C CA . ALA A 1 90 ? -8.448 -4.809 -17.940 1.00 50.25 90 ALA A CA 1
ATOM 716 C C . ALA A 1 90 ? -8.768 -3.850 -16.770 1.00 50.25 90 ALA A C 1
ATOM 718 O O . ALA A 1 90 ? -8.360 -4.099 -15.638 1.00 50.25 90 ALA A O 1
ATOM 719 N N . TYR A 1 91 ? -9.528 -2.769 -16.994 1.00 54.28 91 TYR A N 1
ATOM 720 C CA . TYR A 1 91 ? -9.784 -1.729 -15.982 1.00 54.28 91 TYR A CA 1
ATOM 721 C C . TYR A 1 91 ? -11.037 -2.000 -15.143 1.00 54.28 91 TYR A C 1
ATOM 723 O O . TYR A 1 91 ? -11.907 -1.138 -14.985 1.00 54.28 91 TYR A O 1
ATOM 731 N N . ARG A 1 92 ? -11.143 -3.190 -14.544 1.00 60.00 92 ARG A N 1
ATOM 732 C CA . ARG A 1 92 ? -12.047 -3.356 -13.398 1.00 60.00 92 ARG A CA 1
ATOM 733 C C . ARG A 1 92 ? -11.313 -2.907 -12.144 1.00 60.00 92 ARG A C 1
ATOM 735 O O . ARG A 1 92 ? -10.434 -3.602 -11.648 1.00 60.00 92 ARG A O 1
ATOM 742 N N . SER A 1 93 ? -11.674 -1.734 -11.620 1.00 66.06 93 SER A N 1
ATOM 743 C CA . SER A 1 93 ? -11.189 -1.349 -10.297 1.00 66.06 93 SER A CA 1
ATOM 744 C C . SER A 1 93 ? -11.672 -2.387 -9.267 1.00 66.06 93 SER A C 1
ATOM 746 O O . SER A 1 93 ? -12.830 -2.814 -9.339 1.00 66.06 93 SER A O 1
ATOM 748 N N . PRO A 1 94 ? -10.835 -2.780 -8.290 1.00 67.00 94 PRO A N 1
ATOM 749 C CA . PRO A 1 94 ? -11.235 -3.651 -7.187 1.00 67.00 94 PRO A CA 1
ATOM 750 C C . PRO A 1 94 ? -12.517 -3.173 -6.503 1.00 67.00 94 PRO A C 1
ATOM 752 O O . PRO A 1 94 ? -13.374 -3.975 -6.150 1.00 67.00 94 PRO A O 1
ATOM 755 N N . LEU A 1 95 ? -12.697 -1.851 -6.387 1.00 69.88 95 LEU A N 1
ATOM 756 C CA . LEU A 1 95 ? -13.930 -1.280 -5.858 1.00 69.88 95 LEU A CA 1
ATOM 757 C C . LEU A 1 95 ? -15.151 -1.703 -6.679 1.00 69.88 95 LEU A C 1
ATOM 759 O O . LEU A 1 95 ? -16.151 -2.111 -6.100 1.00 69.88 95 LEU A O 1
ATOM 763 N N . ARG A 1 96 ? -15.091 -1.594 -8.009 1.00 70.69 96 ARG A N 1
ATOM 764 C CA . ARG A 1 96 ? -16.208 -1.992 -8.866 1.00 70.69 96 ARG A CA 1
ATOM 765 C C . ARG A 1 96 ? -16.509 -3.478 -8.712 1.00 70.69 96 ARG A C 1
ATOM 767 O O . ARG A 1 96 ? -17.668 -3.827 -8.562 1.00 70.69 96 ARG A O 1
ATOM 774 N N . ALA A 1 97 ? -15.484 -4.328 -8.678 1.00 69.62 97 ALA A N 1
ATOM 775 C CA . ALA A 1 97 ? -15.675 -5.763 -8.481 1.00 69.62 97 ALA A CA 1
ATOM 776 C C . ALA A 1 97 ? -16.366 -6.094 -7.148 1.00 69.62 97 ALA A C 1
ATOM 778 O O . ALA A 1 97 ? -17.240 -6.953 -7.115 1.00 69.62 97 ALA A O 1
ATOM 779 N N . VAL A 1 98 ? -16.024 -5.381 -6.070 1.00 68.19 98 VAL A N 1
ATOM 780 C CA . VAL A 1 98 ? -16.673 -5.543 -4.759 1.00 68.19 98 VAL A CA 1
ATOM 781 C C . VAL A 1 98 ? -18.096 -4.975 -4.752 1.00 68.19 98 VAL A C 1
ATOM 783 O O . VAL A 1 98 ? -18.989 -5.575 -4.162 1.00 68.19 98 VAL A O 1
ATOM 786 N N . MET A 1 99 ? -18.335 -3.829 -5.398 1.00 71.81 99 MET A N 1
ATOM 787 C CA . MET A 1 99 ? -19.678 -3.235 -5.487 1.00 71.81 99 MET A CA 1
ATOM 788 C C . MET A 1 99 ? -20.632 -4.050 -6.370 1.00 71.81 99 MET A C 1
ATOM 790 O O . MET A 1 99 ? -21.833 -4.051 -6.111 1.00 71.81 99 MET A O 1
ATOM 794 N N . ASP A 1 100 ? -20.098 -4.731 -7.385 1.00 74.06 100 ASP A N 1
ATOM 795 C CA . ASP A 1 100 ? -20.850 -5.559 -8.329 1.00 74.06 100 ASP A CA 1
ATOM 796 C C . ASP A 1 100 ? -20.991 -7.024 -7.841 1.00 74.06 100 ASP A C 1
ATOM 798 O O . ASP A 1 100 ? -21.575 -7.839 -8.557 1.00 74.06 100 ASP A O 1
ATOM 802 N N . ASP A 1 101 ? -20.473 -7.386 -6.653 1.00 72.31 101 ASP A N 1
ATOM 803 C CA . ASP A 1 101 ? -20.537 -8.759 -6.124 1.00 72.31 101 ASP A CA 1
ATOM 804 C C . ASP A 1 101 ? -22.006 -9.182 -5.890 1.00 72.31 101 ASP A C 1
ATOM 806 O O . ASP A 1 101 ? -22.667 -8.655 -4.985 1.00 72.31 101 ASP A O 1
ATOM 810 N N . PRO A 1 102 ? -22.538 -10.165 -6.647 1.00 72.56 102 PRO A N 1
ATOM 811 C CA . PRO A 1 102 ? -23.923 -10.615 -6.507 1.00 72.56 102 PRO A CA 1
ATOM 812 C C . PRO A 1 102 ? -24.199 -11.297 -5.157 1.00 72.56 102 PRO A C 1
ATOM 814 O O . PRO A 1 102 ? -25.359 -11.468 -4.773 1.00 72.56 102 PRO A O 1
ATOM 817 N N . HIS A 1 103 ? -23.154 -11.691 -4.424 1.00 74.06 103 HIS A N 1
ATOM 818 C CA . HIS A 1 103 ? -23.247 -12.238 -3.074 1.00 74.06 103 HIS A CA 1
ATOM 819 C C . HIS A 1 103 ? -23.220 -11.158 -1.985 1.00 74.06 103 HIS A C 1
ATOM 821 O O . HIS A 1 103 ? -23.468 -11.478 -0.817 1.00 74.06 103 HIS A O 1
ATOM 827 N N . GLY A 1 104 ? -22.975 -9.893 -2.343 1.00 64.56 104 GLY A N 1
ATOM 828 C CA . GLY A 1 104 ? -23.028 -8.745 -1.445 1.00 64.56 104 GLY A CA 1
ATOM 829 C C . GLY A 1 104 ? -24.427 -8.551 -0.854 1.00 64.56 104 GLY A C 1
ATOM 830 O O . GLY A 1 104 ? -25.276 -7.858 -1.407 1.00 64.56 104 GLY A O 1
ATOM 831 N N . LYS A 1 105 ? -24.692 -9.162 0.305 1.00 63.22 105 LYS A N 1
ATOM 832 C CA . LYS A 1 105 ? -25.958 -9.019 1.037 1.00 63.22 105 LYS A CA 1
ATOM 833 C C . LYS A 1 105 ? -25.850 -7.862 2.032 1.00 63.22 105 LYS A C 1
ATOM 835 O O . LYS A 1 105 ? -25.156 -7.975 3.036 1.00 63.22 105 LYS A O 1
ATOM 840 N N . GLY A 1 106 ? -26.562 -6.758 1.801 1.00 63.94 106 GLY A N 1
ATOM 841 C CA . GLY A 1 106 ? -26.642 -5.664 2.778 1.00 63.94 106 GLY A CA 1
ATOM 842 C C . GLY A 1 106 ? -27.182 -4.347 2.223 1.00 63.94 106 GLY A C 1
ATOM 843 O O . GLY A 1 106 ? -27.201 -4.119 1.018 1.00 63.94 106 GLY A O 1
ATOM 844 N N . LYS A 1 107 ? -27.624 -3.453 3.116 1.00 70.19 107 LYS A N 1
ATOM 845 C CA . LYS A 1 107 ? -27.922 -2.052 2.779 1.00 70.19 107 LYS A CA 1
ATOM 846 C C . LYS A 1 107 ? -26.651 -1.230 2.985 1.00 70.19 107 LYS A C 1
ATOM 848 O O . LYS A 1 107 ? -26.364 -0.839 4.114 1.00 70.19 107 LYS A O 1
ATOM 853 N N . PHE A 1 108 ? -25.905 -0.972 1.918 1.00 72.88 108 PHE A N 1
ATOM 854 C CA . PHE A 1 108 ? -24.711 -0.129 1.974 1.00 72.88 108 PHE A CA 1
ATOM 855 C C . PHE A 1 108 ? -25.063 1.330 1.678 1.00 72.88 108 PHE A C 1
ATOM 857 O O . PHE A 1 108 ? -25.888 1.628 0.814 1.00 72.88 108 PHE A O 1
ATOM 864 N N . LYS A 1 109 ? -24.448 2.250 2.424 1.00 78.38 109 LYS A N 1
ATOM 865 C CA . LYS A 1 109 ? -24.467 3.686 2.140 1.00 78.38 109 LYS A CA 1
ATOM 866 C C . LYS A 1 109 ? -23.027 4.157 2.071 1.00 78.38 109 LYS A C 1
ATOM 868 O O . LYS A 1 109 ? -22.273 3.924 3.012 1.00 78.38 109 LYS A O 1
ATOM 873 N N . THR A 1 110 ? -22.689 4.851 0.996 1.00 79.50 110 THR A N 1
ATOM 874 C CA . THR A 1 110 ? -21.340 5.367 0.765 1.00 79.50 110 THR A CA 1
ATOM 875 C C . THR A 1 110 ? -21.403 6.888 0.750 1.00 79.50 110 THR A C 1
ATOM 877 O O . THR A 1 110 ? -21.570 7.477 -0.318 1.00 79.50 110 THR A O 1
ATOM 880 N N . PRO A 1 111 ? -21.369 7.543 1.924 1.00 78.38 111 PRO A N 1
ATOM 881 C CA . PRO A 1 111 ? -21.291 8.993 1.961 1.00 78.38 111 PRO A CA 1
ATOM 882 C C . PRO A 1 111 ? -19.971 9.433 1.317 1.00 78.38 111 PRO A C 1
ATOM 884 O O . PRO A 1 111 ? -18.899 8.946 1.674 1.00 78.38 111 PRO A O 1
ATOM 887 N N . VAL A 1 112 ? -20.068 10.329 0.339 1.00 81.00 112 VAL A N 1
ATOM 888 C CA . VAL A 1 112 ? -18.918 10.990 -0.290 1.00 81.00 112 VAL A CA 1
ATOM 889 C C . VAL A 1 112 ? -18.665 12.332 0.396 1.00 81.00 112 VAL A C 1
ATOM 891 O O . VAL A 1 112 ? -19.513 12.807 1.153 1.00 81.00 112 VAL A O 1
ATOM 894 N N . ASP A 1 113 ? -17.476 12.903 0.201 1.00 81.12 113 ASP A N 1
ATOM 895 C CA . ASP A 1 113 ? -17.077 14.198 0.781 1.00 81.12 113 ASP A CA 1
ATOM 896 C C . ASP A 1 113 ? -17.269 14.289 2.304 1.00 81.12 113 ASP A C 1
ATOM 898 O O . ASP A 1 113 ? -17.589 15.333 2.866 1.00 81.12 113 ASP A O 1
ATOM 902 N N . SER A 1 114 ? -17.077 13.155 2.980 1.00 85.56 114 SER A N 1
ATOM 903 C CA . SER A 1 114 ? -17.295 12.980 4.418 1.00 85.56 114 SER A CA 1
ATOM 904 C C . SER A 1 114 ? -15.997 12.537 5.103 1.00 85.56 114 SER A C 1
ATOM 906 O O . SER A 1 114 ? -15.887 11.379 5.518 1.00 85.56 114 SER A O 1
ATOM 908 N N . PRO A 1 115 ? -14.970 13.407 5.180 1.00 89.62 115 PRO A N 1
ATOM 909 C CA . PRO A 1 115 ? -13.686 13.052 5.769 1.00 89.62 115 PRO A CA 1
ATOM 910 C C . PRO A 1 115 ? -13.849 12.686 7.246 1.00 89.62 115 PRO A C 1
ATOM 912 O O . PRO A 1 115 ? -14.308 13.489 8.059 1.00 89.62 115 PRO A O 1
ATOM 915 N N . VAL A 1 116 ? -13.445 11.468 7.603 1.00 90.00 116 VAL A N 1
ATOM 916 C CA . VAL A 1 116 ? -13.363 11.044 9.003 1.00 90.00 116 VAL A CA 1
ATOM 917 C C . VAL A 1 116 ? -12.183 11.760 9.648 1.00 90.00 116 VAL A C 1
ATOM 919 O O . VAL A 1 116 ? -11.053 11.664 9.177 1.00 90.00 116 VAL A O 1
ATOM 922 N N . ASP A 1 117 ? -12.457 12.497 10.716 1.00 91.31 117 ASP A N 1
ATOM 923 C CA . ASP A 1 117 ? -11.447 13.218 11.478 1.00 91.31 117 ASP A CA 1
ATOM 924 C C . ASP A 1 117 ? -10.723 12.282 12.443 1.00 91.31 117 ASP A C 1
ATOM 926 O O . ASP A 1 117 ? -9.510 12.097 12.350 1.00 91.31 117 ASP A O 1
ATOM 930 N N . ARG A 1 118 ? -11.487 11.676 13.356 1.00 90.81 118 ARG A N 1
ATOM 931 C CA . ARG A 1 118 ? -10.973 10.868 14.461 1.00 90.81 118 ARG A CA 1
ATOM 932 C C . ARG A 1 118 ? -12.002 9.867 14.964 1.00 90.81 118 ARG A C 1
ATOM 934 O O . ARG A 1 118 ? -13.202 10.024 14.728 1.00 90.81 118 ARG A O 1
ATOM 941 N N . LEU A 1 119 ? -11.527 8.885 15.717 1.00 87.38 119 LEU A N 1
ATOM 942 C CA . LEU A 1 119 ? -12.383 8.038 16.543 1.00 87.38 119 LEU A CA 1
ATOM 943 C C . LEU A 1 119 ? -12.697 8.749 17.860 1.00 87.38 119 LEU A C 1
ATOM 945 O O . LEU A 1 119 ? -11.834 9.410 18.435 1.00 87.38 119 LEU A O 1
ATOM 949 N N . GLU A 1 120 ? -13.932 8.622 18.328 1.00 80.88 120 GLU A N 1
ATOM 950 C CA . GLU A 1 120 ? -14.394 9.213 19.580 1.00 80.88 120 GLU A CA 1
ATOM 951 C C . GLU A 1 120 ? -14.661 8.086 20.570 1.00 80.88 120 GLU A C 1
ATOM 953 O O . GLU A 1 120 ? -15.762 7.555 20.663 1.00 80.88 120 GLU A O 1
ATOM 958 N N . SER A 1 121 ? -13.592 7.657 21.237 1.00 67.88 121 SER A N 1
ATOM 959 C CA . SER A 1 121 ? -13.565 6.752 22.389 1.00 67.88 121 SER A CA 1
ATOM 960 C C . SER A 1 121 ? -12.134 6.782 22.902 1.00 67.88 121 SER A C 1
ATOM 962 O O . SER A 1 121 ? -11.241 6.244 22.247 1.00 67.88 121 SER A O 1
ATOM 964 N N . ALA A 1 122 ? -11.900 7.475 24.018 1.00 60.16 122 ALA A N 1
ATOM 965 C CA . ALA A 1 122 ? -10.588 7.472 24.642 1.00 60.16 122 ALA A CA 1
ATOM 966 C C . ALA A 1 122 ? -10.263 6.022 25.034 1.00 60.16 122 ALA A C 1
ATOM 968 O O . ALA A 1 122 ? -11.027 5.416 25.795 1.00 60.16 122 ALA A O 1
ATOM 969 N N . PRO A 1 123 ? -9.175 5.442 24.516 1.00 62.28 123 PRO A N 1
ATOM 970 C CA . PRO A 1 123 ? -8.670 4.213 25.087 1.00 62.28 123 PRO A CA 1
ATOM 971 C C . PRO A 1 123 ? -8.318 4.528 26.541 1.00 62.28 123 PRO A C 1
ATOM 973 O O . PRO A 1 123 ? -7.691 5.548 26.838 1.00 62.28 123 PRO A O 1
ATOM 976 N N . VAL A 1 124 ? -8.810 3.707 27.457 1.00 65.06 124 VAL A N 1
ATOM 977 C CA . VAL A 1 124 ? -8.466 3.808 28.871 1.00 65.06 124 VAL A CA 1
ATOM 978 C C . VAL A 1 124 ? -7.439 2.720 29.121 1.00 65.06 124 VAL A C 1
ATOM 980 O O . VAL A 1 124 ? -7.632 1.582 28.704 1.00 65.06 124 VAL A O 1
ATOM 983 N N . ARG A 1 125 ? -6.326 3.078 29.763 1.00 62.53 125 ARG A N 1
ATOM 984 C CA . ARG A 1 125 ? -5.254 2.128 30.061 1.00 62.53 125 ARG A CA 1
ATOM 985 C C . ARG A 1 125 ? -5.830 0.890 30.756 1.00 62.53 125 ARG A C 1
ATOM 987 O O . ARG A 1 125 ? -6.572 1.027 31.730 1.00 62.53 125 ARG A O 1
ATOM 994 N N . ASP A 1 126 ? -5.476 -0.290 30.256 1.00 62.16 126 ASP A N 1
ATOM 995 C CA . ASP A 1 126 ? -5.884 -1.590 30.799 1.00 62.16 126 ASP A CA 1
ATOM 996 C C . ASP A 1 126 ? -7.417 -1.829 30.795 1.00 62.16 126 ASP A C 1
ATOM 998 O O . ASP A 1 126 ? -7.916 -2.724 31.485 1.00 62.16 126 ASP A O 1
ATOM 1002 N N . GLN A 1 127 ? -8.186 -1.048 30.023 1.00 62.62 127 GLN A N 1
ATOM 1003 C CA . GLN A 1 127 ? -9.626 -1.222 29.833 1.00 62.62 127 GLN A CA 1
ATOM 1004 C C . GLN A 1 127 ? -9.981 -1.234 28.347 1.00 62.62 127 GLN A C 1
ATOM 1006 O O . GLN A 1 127 ? -9.733 -0.287 27.605 1.00 62.62 127 GLN A O 1
ATOM 1011 N N . LYS A 1 128 ? -10.663 -2.300 27.928 1.00 62.44 128 LYS A N 1
ATOM 1012 C CA . LYS A 1 128 ? -11.193 -2.425 26.570 1.00 62.44 128 LYS A CA 1
ATOM 1013 C C . LYS A 1 128 ? -12.336 -1.437 26.354 1.00 62.44 128 LYS A C 1
ATOM 1015 O O . LYS A 1 128 ? -13.456 -1.679 26.810 1.00 62.44 128 LYS A O 1
ATOM 1020 N N . THR A 1 129 ? -12.069 -0.360 25.619 1.00 65.62 129 THR A N 1
ATOM 1021 C CA . THR A 1 129 ? -13.092 0.617 25.232 1.00 65.62 129 THR A CA 1
ATOM 1022 C C . THR A 1 129 ? -13.567 0.307 23.818 1.00 65.62 129 THR A C 1
ATOM 1024 O O . THR A 1 129 ? -12.789 0.287 22.869 1.00 65.62 129 THR A O 1
ATOM 1027 N N . GLN A 1 130 ? -14.863 0.052 23.647 1.00 72.38 130 GLN A N 1
ATOM 1028 C CA . GLN A 1 130 ? -15.443 -0.098 22.314 1.00 72.38 130 GLN A CA 1
ATOM 1029 C C . GLN A 1 130 ? -15.490 1.268 21.621 1.00 72.38 130 GLN A C 1
ATOM 1031 O O . GLN A 1 130 ? -15.878 2.252 22.243 1.00 72.38 130 GLN A O 1
ATOM 1036 N N . VAL A 1 131 ? -15.145 1.327 20.331 1.00 75.94 131 VAL A N 1
ATOM 1037 C CA . VAL A 1 131 ? -15.391 2.538 19.538 1.00 75.94 131 VAL A CA 1
ATOM 1038 C C . VAL A 1 131 ? -16.887 2.655 19.278 1.00 75.94 131 VAL A C 1
ATOM 1040 O O . VAL A 1 131 ? -17.436 1.932 18.448 1.00 75.94 131 VAL A O 1
ATOM 1043 N N . GLU A 1 132 ? -17.554 3.558 19.989 1.00 81.31 132 GLU A N 1
ATOM 1044 C CA . GLU A 1 132 ? -18.997 3.791 19.823 1.00 81.31 132 GLU A CA 1
ATOM 1045 C C . GLU A 1 132 ? -19.286 4.873 18.778 1.00 81.31 132 GLU A C 1
ATOM 1047 O O . GLU A 1 132 ? -20.358 4.898 18.158 1.00 81.31 132 GLU A O 1
ATOM 1052 N N . HIS A 1 133 ? -18.310 5.753 18.550 1.00 87.25 133 HIS A N 1
ATOM 1053 C CA . HIS A 1 133 ? -18.467 6.951 17.747 1.00 87.25 133 HIS A CA 1
ATOM 1054 C C . HIS A 1 133 ? -17.231 7.265 16.901 1.00 87.25 133 HIS A C 1
ATOM 1056 O O . HIS A 1 133 ? -16.092 7.010 17.290 1.00 87.25 133 HIS A O 1
ATOM 1062 N N . PHE A 1 134 ? -17.456 7.887 15.747 1.00 88.75 134 PHE A N 1
ATOM 1063 C CA . PHE A 1 134 ? -16.410 8.565 14.987 1.00 88.75 134 PHE A CA 1
ATOM 1064 C C . PHE A 1 134 ? -16.880 9.949 14.552 1.00 88.75 134 PHE A C 1
ATOM 1066 O O . PHE A 1 134 ? -18.072 10.183 14.337 1.00 88.75 134 PHE A O 1
ATOM 1073 N N . ILE A 1 135 ? -15.931 10.870 14.424 1.00 93.12 135 ILE A N 1
ATOM 1074 C CA . ILE A 1 135 ? -16.193 12.250 14.034 1.00 93.12 135 ILE A CA 1
ATOM 1075 C C . ILE A 1 135 ? -15.937 12.408 12.542 1.00 93.12 135 ILE A C 1
ATOM 1077 O O . ILE A 1 135 ? -14.860 12.078 12.050 1.00 93.12 135 ILE A O 1
ATOM 1081 N N . VAL A 1 136 ? -16.912 12.959 11.831 1.00 92.38 136 VAL A N 1
ATOM 1082 C CA . VAL A 1 136 ? -16.792 13.374 10.432 1.00 92.38 136 VAL A CA 1
ATOM 1083 C C . VAL A 1 136 ? -16.656 14.890 10.387 1.00 92.38 136 VAL A C 1
ATOM 1085 O O . VAL A 1 136 ? -17.448 15.602 11.004 1.00 92.38 136 VAL A O 1
ATOM 1088 N N . LYS A 1 137 ? -15.659 15.391 9.659 1.00 88.12 137 LYS A N 1
ATOM 1089 C CA . LYS A 1 137 ? -15.516 16.812 9.327 1.00 88.12 137 LYS A CA 1
ATOM 1090 C C . LYS A 1 137 ? -16.460 17.160 8.179 1.00 88.12 137 LYS A C 1
ATOM 1092 O O . LYS A 1 137 ? -16.528 16.455 7.179 1.00 88.12 137 LYS A O 1
ATOM 1097 N N . VAL A 1 138 ? -17.165 18.266 8.329 1.00 84.06 138 VAL A N 1
ATOM 1098 C CA . VAL A 1 138 ? -18.047 18.865 7.324 1.00 84.06 138 VAL A CA 1
ATOM 1099 C C . VAL A 1 138 ? -17.383 20.151 6.828 1.00 84.06 138 VAL A C 1
ATOM 1101 O O . VAL A 1 138 ? -16.424 20.644 7.432 1.00 84.06 138 VAL A O 1
ATOM 1104 N N . SER A 1 139 ? -17.881 20.714 5.728 1.00 79.12 139 SER A N 1
ATOM 1105 C CA . SER A 1 139 ? -17.479 22.048 5.287 1.00 79.12 139 SER A CA 1
ATOM 1106 C C . SER A 1 139 ? -17.582 23.077 6.427 1.00 79.12 139 SER A C 1
ATOM 1108 O O . SER A 1 139 ? -18.422 22.971 7.324 1.00 79.12 139 SER A O 1
ATOM 1110 N N . GLU A 1 140 ? -16.696 24.078 6.386 1.00 81.00 140 GLU A N 1
ATOM 1111 C CA . GLU A 1 140 ? -16.695 25.226 7.313 1.00 81.00 140 GLU A CA 1
ATOM 1112 C C . GLU A 1 140 ? -16.347 24.870 8.772 1.00 81.00 140 GLU A C 1
ATOM 1114 O O . GLU A 1 140 ? -16.721 25.581 9.700 1.00 81.00 140 GLU A O 1
ATOM 1119 N N . GLY A 1 141 ? -15.631 23.763 8.998 1.00 80.19 141 GLY A N 1
ATOM 1120 C CA . GLY A 1 141 ? -15.143 23.384 10.330 1.00 80.19 141 GLY A CA 1
ATOM 1121 C C . GLY A 1 141 ? -16.205 22.774 11.249 1.00 80.19 141 GLY A C 1
ATOM 1122 O O . GLY A 1 141 ? -15.917 22.492 12.412 1.00 80.19 141 GLY A O 1
ATOM 1123 N N . ARG A 1 142 ? -17.419 22.530 10.743 1.00 87.88 142 ARG A N 1
ATOM 1124 C CA . ARG A 1 142 ? -18.447 21.774 11.468 1.00 87.88 142 ARG A CA 1
ATOM 1125 C C . ARG A 1 142 ? -18.079 20.295 11.533 1.00 87.88 142 ARG A C 1
ATOM 1127 O O . ARG A 1 142 ? -17.396 19.774 10.654 1.00 87.88 142 ARG A O 1
ATOM 1134 N N . THR A 1 143 ? -18.562 19.603 12.558 1.00 92.81 143 THR A N 1
ATOM 1135 C CA . THR A 1 143 ? -18.364 18.161 12.718 1.00 92.81 143 THR A CA 1
ATOM 1136 C C . THR A 1 143 ? -19.679 17.435 12.985 1.00 92.81 143 THR A C 1
ATOM 1138 O O . THR A 1 143 ? -20.637 18.008 13.509 1.00 92.81 143 THR A O 1
ATOM 1141 N N . HIS A 1 144 ? -19.729 16.157 12.618 1.00 91.12 144 HIS A N 1
ATOM 1142 C CA . HIS A 1 144 ? -20.824 15.249 12.939 1.00 91.12 144 HIS A CA 1
ATOM 1143 C C . HIS A 1 144 ? -20.298 14.019 13.665 1.00 91.12 144 HIS A C 1
ATOM 1145 O O . HIS A 1 144 ? -19.356 13.376 13.205 1.00 91.12 144 HIS A O 1
ATOM 1151 N N . THR A 1 145 ? -20.951 13.663 14.767 1.00 93.12 145 THR A N 1
ATOM 1152 C CA . THR A 1 145 ? -20.704 12.404 15.467 1.00 93.12 145 THR A CA 1
ATOM 1153 C C . THR A 1 145 ? -21.555 11.301 14.852 1.00 93.12 145 THR A C 1
ATOM 1155 O O . THR A 1 145 ? -22.787 11.364 14.850 1.00 93.12 145 THR A O 1
ATOM 1158 N N . MET A 1 146 ? -20.897 10.259 14.361 1.00 87.25 146 MET A N 1
ATOM 1159 C CA . MET A 1 146 ? -21.524 9.087 13.766 1.00 87.25 146 MET A CA 1
ATOM 1160 C C . MET A 1 146 ? -21.443 7.919 14.742 1.00 87.25 146 MET A C 1
ATOM 1162 O O . MET A 1 146 ? -20.356 7.553 15.177 1.00 87.25 146 MET A O 1
ATOM 1166 N N . LYS A 1 147 ? -22.588 7.326 15.096 1.00 86.94 147 LYS A N 1
ATOM 1167 C CA . LYS A 1 147 ? -22.631 6.139 15.965 1.00 86.94 147 LYS A CA 1
ATOM 1168 C C . LYS A 1 147 ? -22.310 4.877 15.171 1.00 86.94 147 LYS A C 1
ATOM 1170 O O . LYS A 1 147 ? -22.783 4.719 14.044 1.00 86.94 147 LYS A O 1
ATOM 1175 N N . CYS A 1 148 ? -21.588 3.948 15.778 1.00 81.38 148 CYS A N 1
ATOM 1176 C CA . CYS A 1 148 ? -21.222 2.679 15.164 1.00 81.38 148 CYS A CA 1
ATOM 1177 C C . CYS A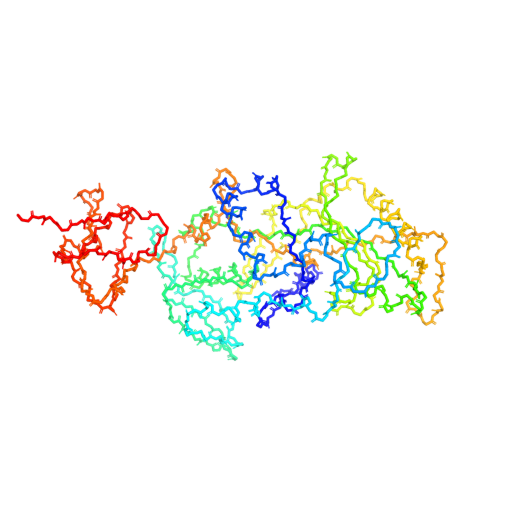 1 148 ? -21.139 1.556 16.205 1.00 81.38 148 CYS A C 1
ATOM 1179 O O . CYS A 1 148 ? -21.087 1.803 17.404 1.00 81.38 148 CYS A O 1
ATOM 1181 N N . LYS A 1 149 ? -21.196 0.309 15.726 1.00 79.56 149 LYS A N 1
ATOM 1182 C CA . LYS A 1 149 ? -20.936 -0.883 16.551 1.00 79.56 149 LYS A CA 1
ATOM 1183 C C . LYS A 1 149 ? -19.519 -1.402 16.341 1.00 79.56 149 LYS A C 1
ATOM 1185 O O . LYS A 1 149 ? -18.867 -1.780 17.299 1.00 79.56 149 LYS A O 1
ATOM 1190 N N . ASN A 1 150 ? -19.083 -1.411 15.083 1.00 78.75 150 ASN A N 1
ATOM 1191 C CA . ASN A 1 150 ? -17.760 -1.833 14.656 1.00 78.75 150 ASN A CA 1
ATOM 1192 C C . ASN A 1 150 ? -17.189 -0.739 13.751 1.00 78.75 150 ASN A C 1
ATOM 1194 O O . ASN A 1 150 ? -17.932 -0.160 12.950 1.00 78.75 150 ASN A O 1
ATOM 1198 N N . VAL A 1 151 ? -15.882 -0.506 13.841 1.00 82.06 151 VAL A N 1
ATOM 1199 C CA . VAL A 1 151 ? -15.151 0.394 12.945 1.00 82.06 151 VAL A CA 1
ATOM 1200 C C . VAL A 1 151 ? -14.068 -0.398 12.232 1.00 82.06 151 VAL A C 1
ATOM 1202 O O . VAL A 1 151 ? -13.280 -1.088 12.868 1.00 82.06 151 VAL A O 1
ATOM 1205 N N . ILE A 1 152 ? -14.033 -0.278 10.906 1.00 86.38 152 ILE A N 1
ATOM 1206 C CA . ILE A 1 152 ? -12.946 -0.775 10.063 1.00 86.38 152 ILE A CA 1
ATOM 1207 C C . ILE A 1 152 ? -12.287 0.454 9.445 1.00 86.38 152 ILE A C 1
ATOM 1209 O O . ILE A 1 152 ? -12.950 1.228 8.752 1.00 86.38 152 ILE A O 1
ATOM 1213 N N . ILE A 1 153 ? -10.996 0.650 9.705 1.00 85.38 153 ILE A N 1
ATOM 1214 C CA . ILE A 1 153 ? -10.240 1.778 9.158 1.00 85.38 153 ILE A CA 1
ATOM 1215 C C . ILE A 1 153 ? -9.500 1.299 7.911 1.00 85.38 153 ILE A C 1
ATOM 1217 O O . ILE A 1 153 ? -8.591 0.480 7.993 1.00 85.38 153 ILE A O 1
ATOM 1221 N N . ALA A 1 154 ? -9.895 1.822 6.753 1.00 88.00 154 ALA A N 1
ATOM 1222 C CA . ALA A 1 154 ? -9.298 1.498 5.458 1.00 88.00 154 ALA A CA 1
ATOM 1223 C C . ALA A 1 154 ? -8.973 2.772 4.657 1.00 88.00 154 ALA A C 1
ATOM 1225 O O . ALA A 1 154 ? -9.169 2.837 3.446 1.00 88.00 154 ALA A O 1
ATOM 1226 N N . THR A 1 155 ? -8.494 3.819 5.335 1.00 85.31 155 THR A N 1
ATOM 1227 C CA . THR A 1 155 ? -8.198 5.131 4.726 1.00 85.31 155 THR A CA 1
ATOM 1228 C C . THR A 1 155 ? -6.773 5.219 4.157 1.00 85.31 155 THR A C 1
ATOM 1230 O O . THR A 1 155 ? -6.329 6.275 3.708 1.00 85.31 155 THR A O 1
ATOM 1233 N N . GLY A 1 156 ? -6.055 4.091 4.120 1.00 86.00 156 GLY A N 1
ATOM 1234 C CA . GLY A 1 156 ? -4.695 3.963 3.596 1.00 86.00 156 GLY A CA 1
ATOM 1235 C C . GLY A 1 156 ? -3.613 4.205 4.650 1.00 86.00 156 GLY A C 1
ATOM 1236 O O . GLY A 1 156 ? -3.894 4.640 5.765 1.00 86.00 156 GLY A O 1
ATOM 1237 N N . ALA A 1 157 ? -2.356 3.933 4.288 1.00 84.69 157 ALA A N 1
ATOM 1238 C CA . ALA A 1 157 ? -1.234 3.894 5.230 1.00 84.69 157 ALA A CA 1
ATOM 1239 C C . ALA A 1 157 ? -0.920 5.230 5.927 1.00 84.69 157 ALA A C 1
ATOM 1241 O O . ALA A 1 157 ? -0.245 5.226 6.944 1.00 84.69 157 ALA A O 1
ATOM 1242 N N . MET A 1 158 ? -1.401 6.367 5.420 1.00 84.38 158 MET A N 1
ATOM 1243 C CA . MET A 1 158 ? -1.146 7.668 6.049 1.00 84.38 158 MET A CA 1
ATOM 1244 C C . MET A 1 158 ? -2.312 8.152 6.905 1.00 84.38 158 MET A C 1
ATOM 1246 O O . MET A 1 158 ? -2.112 8.608 8.022 1.00 84.38 158 MET A O 1
ATOM 1250 N N . GLU A 1 159 ? -3.538 8.053 6.394 1.00 86.44 159 GLU A N 1
ATOM 1251 C CA . GLU A 1 159 ? -4.704 8.590 7.102 1.00 86.44 159 GLU A CA 1
ATOM 1252 C C . GLU A 1 159 ? -5.238 7.628 8.163 1.00 86.44 159 GLU A C 1
ATOM 1254 O O . GLU A 1 159 ? -5.815 8.079 9.147 1.00 86.44 159 GLU A O 1
ATOM 1259 N N . SER A 1 160 ? -5.032 6.316 8.011 1.00 88.44 160 SER A N 1
ATOM 1260 C CA . SER A 1 160 ? -5.465 5.340 9.021 1.00 88.44 160 SER A CA 1
ATOM 1261 C C . SER A 1 160 ? -4.787 5.585 10.373 1.00 88.44 160 SER A C 1
ATOM 1263 O O . SER A 1 160 ? -5.506 5.762 11.358 1.00 88.44 160 SER A O 1
ATOM 1265 N N . PRO A 1 161 ? -3.442 5.681 10.455 1.00 85.19 161 PRO A N 1
ATOM 1266 C CA . PRO A 1 161 ? -2.784 6.037 11.710 1.00 85.19 161 PRO A CA 1
ATOM 1267 C C . PRO A 1 161 ? -3.136 7.462 12.159 1.00 85.19 161 PRO A C 1
ATOM 1269 O O . PRO A 1 161 ? -3.335 7.676 13.349 1.00 85.19 161 PRO A O 1
ATOM 1272 N N . ALA A 1 162 ? -3.312 8.422 11.241 1.00 86.38 162 ALA A N 1
ATOM 1273 C CA . ALA A 1 162 ? -3.690 9.792 11.600 1.00 86.38 162 ALA A CA 1
ATOM 1274 C C . ALA A 1 162 ? -5.041 9.858 12.334 1.00 86.38 162 ALA A C 1
ATOM 1276 O O . ALA A 1 162 ? -5.157 10.537 13.350 1.00 86.38 162 ALA A O 1
ATOM 1277 N N . ILE A 1 163 ? -6.057 9.133 11.852 1.00 87.44 163 ILE A N 1
ATOM 1278 C CA . ILE A 1 163 ? -7.384 9.052 12.488 1.00 87.44 163 ILE A CA 1
ATOM 1279 C C . ILE A 1 163 ? -7.279 8.484 13.907 1.00 87.44 163 ILE A C 1
ATOM 1281 O O . ILE A 1 163 ? -7.936 8.988 14.823 1.00 87.44 163 ILE A O 1
ATOM 1285 N N . VAL A 1 164 ? -6.444 7.457 14.092 1.00 85.06 164 VAL A N 1
ATOM 1286 C CA . VAL A 1 164 ? -6.190 6.857 15.406 1.00 85.06 164 VAL A CA 1
ATOM 1287 C C . VAL A 1 164 ? -5.492 7.867 16.320 1.00 85.06 164 VAL A C 1
ATOM 1289 O O . VAL A 1 164 ? -6.001 8.150 17.403 1.00 85.06 164 VAL A O 1
ATOM 1292 N N . LEU A 1 165 ? -4.398 8.486 15.867 1.00 84.31 165 LEU A N 1
ATOM 1293 C CA . LEU A 1 165 ? -3.644 9.476 16.644 1.00 84.31 165 LEU A CA 1
ATOM 1294 C C . LEU A 1 165 ? -4.488 10.687 17.037 1.00 84.31 165 LEU A C 1
ATOM 1296 O O . LEU A 1 165 ? -4.401 11.135 18.177 1.00 84.31 165 LEU A O 1
ATOM 1300 N N . ARG A 1 166 ? -5.345 11.199 16.143 1.00 88.00 166 ARG A N 1
ATOM 1301 C CA . ARG A 1 166 ? -6.242 12.324 16.461 1.00 88.00 166 ARG A CA 1
ATOM 1302 C C . ARG A 1 166 ? -7.257 11.942 17.532 1.00 88.00 166 ARG A C 1
ATOM 1304 O O . ARG A 1 166 ? -7.617 12.786 18.348 1.00 88.00 166 ARG A O 1
ATOM 1311 N N . GLY A 1 167 ? -7.716 10.689 17.539 1.00 84.69 167 GLY A N 1
ATOM 1312 C CA . GLY A 1 167 ? -8.602 10.167 18.582 1.00 84.69 167 GLY A CA 1
ATOM 1313 C C . GLY A 1 167 ? -7.922 10.167 19.947 1.00 84.69 167 GLY A C 1
ATOM 1314 O O . GLY A 1 167 ? -8.506 10.621 20.929 1.00 84.69 167 GLY A O 1
ATOM 1315 N N . VAL A 1 168 ? -6.656 9.748 19.986 1.00 78.94 168 VAL A N 1
ATOM 1316 C CA . VAL A 1 168 ? -5.857 9.759 21.216 1.00 78.94 168 VAL A CA 1
ATOM 1317 C C . VAL A 1 168 ? -5.545 11.184 21.659 1.00 78.94 168 VAL A C 1
ATOM 1319 O O . VAL A 1 168 ? -5.818 11.527 22.800 1.00 78.94 168 VAL A O 1
ATOM 1322 N N . GLN A 1 169 ? -5.059 12.046 20.763 1.00 81.69 169 GLN A N 1
ATOM 1323 C CA . GLN A 1 169 ? -4.752 13.445 21.078 1.00 81.69 169 GLN A CA 1
ATOM 1324 C C . GLN A 1 169 ? -5.982 14.191 21.623 1.00 81.69 169 GLN A C 1
ATOM 1326 O O . GLN A 1 169 ? -5.874 14.936 22.594 1.00 81.69 169 GLN A O 1
ATOM 1331 N N . ALA A 1 170 ? -7.164 13.967 21.037 1.00 84.06 170 ALA A N 1
ATOM 1332 C CA . ALA A 1 170 ? -8.407 14.603 21.471 1.00 84.06 170 ALA A CA 1
ATOM 1333 C C . ALA A 1 170 ? -8.896 14.128 22.848 1.00 84.06 170 ALA A C 1
ATOM 1335 O O . ALA A 1 170 ? -9.569 14.885 23.545 1.00 84.06 170 ALA A O 1
ATOM 1336 N N . ALA A 1 171 ? -8.561 12.902 23.254 1.00 75.12 171 ALA A N 1
ATOM 1337 C CA . ALA A 1 171 ? -8.865 12.409 24.593 1.00 75.12 171 ALA A CA 1
ATOM 1338 C C . ALA A 1 171 ? -8.024 13.100 25.687 1.00 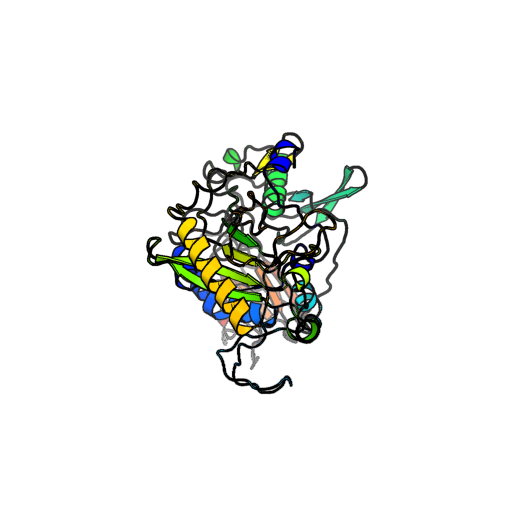75.12 171 ALA A C 1
ATOM 1340 O O . ALA A 1 171 ? -8.336 12.962 26.870 1.00 75.12 171 ALA A O 1
ATOM 1341 N N . ASN A 1 172 ? -6.963 13.823 25.301 1.00 68.19 172 ASN A N 1
ATOM 1342 C CA . ASN A 1 172 ? -6.005 14.506 26.172 1.00 68.19 172 ASN A CA 1
ATOM 1343 C C . ASN A 1 172 ? -5.143 13.646 27.144 1.00 68.19 172 ASN A C 1
ATOM 1345 O O . ASN A 1 172 ? -4.703 14.185 28.161 1.00 68.19 172 ASN A O 1
ATOM 1349 N N . PRO A 1 173 ? -4.852 12.350 26.904 1.00 64.00 173 PRO A N 1
ATOM 1350 C CA . PRO A 1 173 ? -3.770 11.649 27.581 1.00 64.00 173 PRO A CA 1
ATOM 1351 C C . PRO A 1 173 ? -2.482 11.662 26.742 1.00 64.00 173 PRO A C 1
ATOM 1353 O O . PRO A 1 173 ? -2.516 11.833 25.520 1.00 64.00 173 PRO A O 1
ATOM 1356 N N . THR A 1 174 ? -1.331 11.414 27.371 1.00 67.31 174 THR A N 1
ATOM 1357 C CA . THR A 1 174 ? -0.138 11.065 26.588 1.00 67.31 174 THR A CA 1
ATOM 1358 C C . THR A 1 174 ? -0.296 9.641 26.038 1.00 67.31 174 THR A C 1
ATOM 1360 O O . THR A 1 174 ? -0.848 8.762 26.704 1.00 67.31 174 THR A O 1
ATOM 1363 N N . LEU A 1 175 ? 0.168 9.394 24.808 1.00 65.06 175 LEU A N 1
ATOM 1364 C CA . LEU A 1 175 ? 0.113 8.072 24.158 1.00 65.06 175 LEU A CA 1
ATOM 1365 C C . LEU A 1 175 ? 0.765 6.991 25.035 1.00 65.06 175 LEU A C 1
ATOM 1367 O O . LEU A 1 175 ? 0.227 5.893 25.195 1.00 65.06 175 LEU A O 1
ATOM 1371 N N . THR A 1 176 ? 1.893 7.346 25.651 1.00 61.75 176 THR A N 1
ATOM 1372 C CA . THR A 1 176 ? 2.626 6.505 26.598 1.00 61.75 176 THR A CA 1
ATOM 1373 C C . THR A 1 176 ? 1.809 6.164 27.852 1.00 61.75 176 THR A C 1
ATOM 1375 O O . THR A 1 176 ? 1.876 5.022 28.311 1.00 61.75 176 THR A O 1
ATOM 1378 N N . ASP A 1 177 ? 1.008 7.088 28.391 1.00 63.91 177 ASP A N 1
ATOM 1379 C CA . ASP A 1 177 ? 0.202 6.824 29.593 1.00 63.91 177 ASP A CA 1
ATOM 1380 C C . ASP A 1 177 ? -0.931 5.823 29.335 1.00 63.91 177 ASP A C 1
ATOM 1382 O O . ASP A 1 177 ? -1.269 5.039 30.225 1.00 63.91 177 ASP A O 1
ATOM 1386 N N . VAL A 1 178 ? -1.500 5.822 28.125 1.00 59.38 178 VAL A N 1
ATOM 1387 C CA . VAL A 1 178 ? -2.642 4.963 27.765 1.00 59.38 178 VAL A CA 1
ATOM 1388 C C . VAL A 1 178 ? -2.211 3.596 27.268 1.00 59.38 178 VAL A C 1
ATOM 1390 O O . VAL A 1 178 ? -2.799 2.586 27.642 1.00 59.38 178 VAL A O 1
ATOM 1393 N N . PHE A 1 179 ? -1.191 3.553 26.418 1.00 62.44 179 PHE A N 1
ATOM 1394 C CA . PHE A 1 179 ? -0.831 2.343 25.679 1.00 62.44 179 PHE A CA 1
ATOM 1395 C C . PHE A 1 179 ? 0.553 1.799 26.032 1.00 62.44 179 PHE A C 1
ATOM 1397 O O . PHE A 1 179 ? 1.016 0.803 25.466 1.00 62.44 179 PHE A O 1
ATOM 1404 N N . GLY A 1 180 ? 1.226 2.457 26.974 1.00 64.12 180 GLY A N 1
ATOM 1405 C CA . GLY A 1 180 ? 2.572 2.130 27.400 1.00 64.12 180 GLY A CA 1
ATOM 1406 C C . GLY A 1 180 ? 3.655 2.636 26.438 1.00 64.12 180 GLY A C 1
ATOM 1407 O O . GLY A 1 180 ? 3.400 2.972 25.280 1.00 64.12 180 GLY A O 1
ATOM 1408 N N . PRO A 1 181 ? 4.922 2.608 26.882 1.00 62.16 181 PRO A N 1
ATOM 1409 C CA . PRO A 1 181 ? 6.071 3.150 26.146 1.00 62.16 181 PRO A CA 1
ATOM 1410 C C . PRO A 1 181 ? 6.439 2.347 24.886 1.00 62.16 181 PRO A C 1
ATOM 1412 O O . PRO A 1 181 ? 7.426 2.647 24.214 1.00 62.16 181 PRO A O 1
ATOM 1415 N N . SER A 1 182 ? 5.724 1.259 24.604 1.00 61.59 182 SER A N 1
ATOM 1416 C CA . SER A 1 182 ? 5.905 0.436 23.407 1.00 61.59 182 SER A CA 1
ATOM 1417 C C . SER A 1 182 ? 4.961 0.844 22.278 1.00 61.59 182 SER A C 1
ATOM 1419 O O . SER A 1 182 ? 5.225 0.475 21.139 1.00 61.59 182 SER A O 1
ATOM 1421 N N . PHE A 1 183 ? 3.887 1.591 22.565 1.00 67.81 183 PHE A N 1
ATOM 1422 C CA . PHE A 1 183 ? 2.935 2.024 21.543 1.00 67.81 183 PHE A CA 1
ATOM 1423 C C . PHE A 1 183 ? 3.607 2.923 20.519 1.00 67.81 183 PHE A C 1
ATOM 1425 O O . PHE A 1 183 ? 3.676 2.546 19.364 1.00 67.81 183 PHE A O 1
ATOM 1432 N N . GLU A 1 184 ? 4.218 4.026 20.949 1.00 66.25 184 GLU A N 1
ATOM 1433 C CA . GLU A 1 184 ? 4.944 4.949 20.062 1.00 66.25 184 GLU A CA 1
ATOM 1434 C C . GLU A 1 184 ? 6.090 4.262 19.297 1.00 66.25 184 GLU A C 1
ATOM 1436 O O . GLU A 1 184 ? 6.432 4.658 18.192 1.00 66.25 184 GLU A O 1
ATOM 1441 N N . ARG A 1 185 ? 6.669 3.185 19.853 1.00 66.44 185 ARG A N 1
ATOM 1442 C CA . ARG A 1 185 ? 7.723 2.403 19.185 1.00 66.44 185 ARG A CA 1
ATOM 1443 C C . ARG A 1 185 ? 7.196 1.441 18.118 1.00 66.44 185 ARG A C 1
ATOM 1445 O O . ARG A 1 185 ? 7.936 1.120 17.190 1.00 66.44 185 ARG A O 1
ATOM 1452 N N . ASN A 1 186 ? 5.970 0.943 18.274 1.00 67.81 186 ASN A N 1
ATOM 1453 C CA . ASN A 1 186 ? 5.349 -0.042 17.380 1.00 67.81 186 ASN A CA 1
ATOM 1454 C C . ASN A 1 186 ? 4.390 0.591 16.372 1.00 67.81 186 ASN A C 1
ATOM 1456 O O . ASN A 1 186 ? 4.159 0.029 15.302 1.00 67.81 186 ASN A O 1
ATOM 1460 N N . PHE A 1 187 ? 3.804 1.716 16.755 1.00 69.19 187 PHE A N 1
ATOM 1461 C CA . PHE A 1 187 ? 3.084 2.636 15.903 1.00 69.19 187 PHE A CA 1
ATOM 1462 C C . PHE A 1 187 ? 4.115 3.380 15.044 1.00 69.19 187 PHE A C 1
ATOM 1464 O O . PHE A 1 187 ? 5.293 3.429 15.391 1.00 69.19 187 PHE A O 1
ATOM 1471 N N . ASP A 1 188 ? 3.660 3.985 13.953 1.00 65.44 188 ASP A N 1
ATOM 1472 C CA . ASP A 1 188 ? 4.294 5.185 13.402 1.00 65.44 188 ASP A CA 1
ATOM 1473 C C . ASP A 1 188 ? 5.318 5.060 12.274 1.00 65.44 188 ASP A C 1
ATOM 1475 O O . ASP A 1 188 ? 5.749 6.075 11.751 1.00 65.44 188 ASP A O 1
ATOM 1479 N N . HIS A 1 189 ? 5.673 3.866 11.812 1.00 77.94 189 HIS A N 1
ATOM 1480 C CA . HIS A 1 189 ? 6.773 3.756 10.845 1.00 77.94 189 HIS A CA 1
ATOM 1481 C C . HIS A 1 189 ? 6.273 3.597 9.418 1.00 77.94 189 HIS A C 1
ATOM 1483 O O . HIS A 1 189 ? 5.716 2.560 9.059 1.00 77.94 189 HIS A O 1
ATOM 1489 N N . VAL A 1 190 ? 6.493 4.603 8.570 1.00 80.38 190 VAL A N 1
ATOM 1490 C CA . VAL A 1 190 ? 6.225 4.466 7.129 1.00 80.38 190 VAL A CA 1
ATOM 1491 C C . VAL A 1 190 ? 7.478 4.027 6.406 1.00 80.38 190 VAL A C 1
ATOM 1493 O O . VAL A 1 190 ? 8.516 4.690 6.442 1.00 80.38 190 VAL A O 1
ATOM 1496 N N . THR A 1 191 ? 7.342 2.944 5.658 1.00 82.25 191 THR A N 1
ATOM 1497 C CA . THR A 1 191 ? 8.295 2.573 4.618 1.00 82.25 191 THR A CA 1
ATOM 1498 C C . THR A 1 191 ? 7.645 2.732 3.246 1.00 82.25 191 THR A C 1
ATOM 1500 O O . THR A 1 191 ? 6.422 2.638 3.099 1.00 82.25 191 THR A O 1
ATOM 1503 N N . ASP A 1 192 ? 8.465 3.019 2.247 1.00 82.38 192 ASP A N 1
ATOM 1504 C CA . ASP A 1 192 ? 8.110 2.967 0.831 1.00 82.38 192 ASP A CA 1
ATOM 1505 C C . ASP A 1 192 ? 9.233 2.205 0.129 1.00 82.38 192 ASP A C 1
ATOM 1507 O O . ASP A 1 192 ? 10.359 2.137 0.636 1.00 82.38 192 ASP A O 1
ATOM 1511 N N . HIS A 1 193 ? 8.941 1.613 -1.020 1.00 83.69 193 HIS A N 1
ATOM 1512 C CA . HIS A 1 193 ? 9.977 0.895 -1.746 1.00 83.69 193 HIS A CA 1
ATOM 1513 C C . HIS A 1 193 ? 11.023 1.860 -2.297 1.00 83.69 193 HIS A C 1
ATOM 1515 O O . HIS A 1 193 ? 10.696 2.926 -2.827 1.00 83.69 193 HIS A O 1
ATOM 1521 N N . TYR A 1 194 ? 12.284 1.439 -2.240 1.00 82.56 194 TYR A N 1
ATOM 1522 C CA . TYR A 1 194 ? 13.308 2.052 -3.065 1.00 82.56 194 TYR A CA 1
ATOM 1523 C C . TYR A 1 194 ? 13.109 1.596 -4.511 1.00 82.56 194 TYR A C 1
ATOM 1525 O O . TYR A 1 194 ? 12.914 0.405 -4.778 1.00 82.56 194 TYR A O 1
ATOM 1533 N N . ILE A 1 195 ? 13.178 2.547 -5.440 1.00 84.12 195 ILE A N 1
ATOM 1534 C CA . ILE A 1 195 ? 13.085 2.266 -6.864 1.00 84.12 195 ILE A CA 1
ATOM 1535 C C . ILE A 1 195 ? 14.256 2.885 -7.612 1.00 84.12 195 ILE A C 1
ATOM 1537 O O . ILE A 1 195 ? 14.485 4.096 -7.573 1.00 84.12 195 ILE A O 1
ATOM 1541 N N . PHE A 1 196 ? 14.965 2.037 -8.342 1.00 86.38 196 PHE A N 1
ATOM 1542 C CA . PHE A 1 196 ? 15.852 2.481 -9.403 1.00 86.38 196 PHE A CA 1
ATOM 1543 C C . PHE A 1 196 ? 15.073 2.385 -10.705 1.00 86.38 196 PHE A C 1
ATOM 1545 O O . PHE A 1 196 ? 14.486 1.341 -10.975 1.00 86.38 196 PHE A O 1
ATOM 1552 N N . TYR A 1 197 ? 15.030 3.435 -11.514 1.00 87.50 197 TYR A N 1
ATOM 1553 C CA . TYR A 1 197 ? 14.369 3.336 -12.807 1.00 87.50 197 TYR A CA 1
ATOM 1554 C C . TYR A 1 197 ? 15.113 4.099 -13.883 1.00 87.50 197 TYR A C 1
ATOM 1556 O O . TYR A 1 197 ? 15.858 5.046 -13.639 1.00 87.50 197 TYR A O 1
ATOM 1564 N N . VAL A 1 198 ? 14.885 3.648 -15.102 1.00 86.06 198 VAL A N 1
ATOM 1565 C CA . VAL A 1 198 ? 15.472 4.195 -16.307 1.00 86.06 198 VAL A CA 1
ATOM 1566 C C . VAL A 1 198 ? 14.362 4.376 -17.323 1.00 86.06 198 VAL A C 1
ATOM 1568 O O . VAL A 1 198 ? 13.438 3.567 -17.404 1.00 86.06 198 VAL A O 1
ATOM 1571 N N . THR A 1 199 ? 14.430 5.464 -18.076 1.00 84.94 199 THR A N 1
ATOM 1572 C CA . THR A 1 199 ? 13.440 5.787 -19.106 1.00 84.94 199 THR A CA 1
ATOM 1573 C C . THR A 1 199 ? 14.172 6.125 -20.389 1.00 84.94 199 THR A C 1
ATOM 1575 O O . THR A 1 199 ? 15.177 6.839 -20.348 1.00 84.94 199 THR A O 1
ATOM 1578 N N . LEU A 1 200 ? 13.678 5.624 -21.518 1.00 84.12 200 LEU A N 1
ATOM 1579 C CA . LEU A 1 200 ? 14.188 5.973 -22.834 1.00 84.12 200 LEU A CA 1
ATOM 1580 C C . LEU A 1 200 ? 13.058 6.114 -23.851 1.00 84.12 200 LEU A C 1
ATOM 1582 O O . LEU A 1 200 ? 12.315 5.156 -24.071 1.00 84.12 200 LEU A O 1
ATOM 1586 N N . PRO A 1 201 ? 12.943 7.280 -24.515 1.00 84.06 201 PRO A N 1
ATOM 1587 C CA . PRO A 1 201 ? 12.047 7.437 -25.648 1.00 84.06 201 PRO A CA 1
ATOM 1588 C C . PRO A 1 201 ? 12.458 6.534 -26.793 1.00 84.06 201 PRO A C 1
ATOM 1590 O O . PRO A 1 201 ? 13.640 6.362 -27.079 1.00 84.06 201 PRO A O 1
ATOM 1593 N N . PHE A 1 202 ? 11.456 6.004 -27.476 1.00 84.50 202 PHE A N 1
ATOM 1594 C CA . PHE A 1 202 ? 11.624 5.245 -28.698 1.00 84.50 202 PHE A CA 1
ATOM 1595 C C . PHE A 1 202 ? 10.621 5.719 -29.736 1.00 84.50 202 PHE A C 1
ATOM 1597 O O . PHE A 1 202 ? 9.596 6.326 -29.423 1.00 84.50 202 PHE A O 1
ATOM 1604 N N . TYR A 1 203 ? 10.966 5.445 -30.980 1.00 81.00 203 TYR A N 1
ATOM 1605 C CA . TYR A 1 203 ? 10.092 5.516 -32.124 1.00 81.00 203 TYR A CA 1
ATOM 1606 C C . TYR A 1 203 ? 9.806 4.085 -32.576 1.00 81.00 203 TYR A C 1
ATOM 1608 O O . TYR A 1 203 ? 10.719 3.258 -32.658 1.00 81.00 203 TYR A O 1
ATOM 1616 N N . CYS A 1 204 ? 8.542 3.806 -32.872 1.00 76.44 204 CYS A N 1
ATOM 1617 C CA . CYS A 1 204 ? 8.148 2.624 -33.620 1.00 76.44 204 CYS A CA 1
ATOM 1618 C C . CYS A 1 204 ? 7.583 3.076 -34.968 1.00 76.44 204 CYS A C 1
ATOM 1620 O O . CYS A 1 204 ? 7.060 4.184 -35.096 1.00 76.44 204 CYS A O 1
ATOM 1622 N N . ASN A 1 205 ? 7.724 2.239 -35.993 1.00 73.50 205 ASN A N 1
ATOM 1623 C CA . ASN A 1 205 ? 7.041 2.479 -37.258 1.00 73.50 205 ASN A CA 1
ATOM 1624 C C . ASN A 1 205 ? 5.524 2.544 -36.998 1.00 73.50 205 ASN A C 1
ATOM 1626 O O . ASN A 1 205 ? 5.009 1.714 -36.254 1.00 73.50 205 ASN A O 1
ATOM 1630 N N . ALA A 1 206 ? 4.810 3.474 -37.639 1.00 69.88 206 ALA A N 1
ATOM 1631 C CA . ALA A 1 206 ? 3.356 3.622 -37.513 1.00 69.88 206 ALA A CA 1
ATOM 1632 C C . ALA A 1 206 ? 2.593 2.303 -37.754 1.00 69.88 206 ALA A C 1
ATOM 1634 O O . ALA A 1 206 ? 1.562 2.061 -37.139 1.00 69.88 206 ALA A O 1
ATOM 1635 N N . ALA A 1 207 ? 3.126 1.412 -38.601 1.00 73.00 207 ALA A N 1
ATOM 1636 C CA . ALA A 1 207 ? 2.559 0.079 -38.825 1.00 73.00 207 ALA A CA 1
ATOM 1637 C C . ALA A 1 207 ? 2.572 -0.832 -37.577 1.00 73.00 207 ALA A C 1
ATOM 1639 O O . ALA A 1 207 ? 1.756 -1.745 -37.483 1.00 73.00 207 ALA A O 1
ATOM 1640 N N . ASN A 1 208 ? 3.481 -0.582 -36.630 1.00 71.75 208 ASN A N 1
ATOM 1641 C CA . ASN A 1 208 ? 3.634 -1.339 -35.388 1.00 71.75 208 ASN A CA 1
ATOM 1642 C C . ASN A 1 208 ? 2.977 -0.635 -34.190 1.00 71.75 208 ASN A C 1
ATOM 1644 O O . ASN A 1 208 ? 2.811 -1.265 -33.154 1.00 71.75 208 ASN A O 1
ATOM 1648 N N . GLU A 1 209 ? 2.586 0.637 -34.303 1.00 67.88 209 GLU A N 1
ATOM 1649 C CA . GLU A 1 209 ? 2.015 1.416 -33.192 1.00 67.88 209 GLU A CA 1
ATOM 1650 C C . GLU A 1 209 ? 0.682 0.816 -32.705 1.00 67.88 209 GLU A C 1
ATOM 1652 O O . GLU A 1 209 ? 0.485 0.615 -31.506 1.00 67.88 209 GLU A O 1
ATOM 1657 N N . ASP A 1 210 ? -0.170 0.395 -33.647 1.00 69.81 210 ASP A N 1
ATOM 1658 C CA . ASP A 1 210 ? -1.434 -0.303 -33.367 1.00 69.81 210 ASP A CA 1
ATOM 1659 C C . ASP A 1 210 ? -1.233 -1.708 -32.767 1.00 69.81 210 ASP A C 1
ATOM 1661 O O . ASP A 1 210 ? -2.132 -2.246 -32.118 1.00 69.81 210 ASP A O 1
ATOM 1665 N N . VAL A 1 211 ? -0.062 -2.314 -32.991 1.00 70.88 211 VAL A N 1
ATOM 1666 C CA . VAL A 1 211 ? 0.278 -3.669 -32.525 1.00 70.88 211 VAL A CA 1
ATOM 1667 C C . VAL A 1 211 ? 0.931 -3.630 -31.147 1.00 70.88 211 VAL A C 1
ATOM 1669 O O . VAL A 1 211 ? 0.647 -4.480 -30.306 1.00 70.88 211 VAL A O 1
ATOM 1672 N N . LEU A 1 212 ? 1.815 -2.658 -30.921 1.00 72.12 212 LEU A N 1
ATOM 1673 C CA . LEU A 1 212 ? 2.658 -2.600 -29.735 1.00 72.12 212 LEU A CA 1
ATOM 1674 C C . LEU A 1 212 ? 1.889 -2.117 -28.508 1.00 72.12 212 LEU A C 1
ATOM 1676 O O . LEU A 1 212 ? 2.129 -2.656 -27.439 1.00 72.12 212 LEU A O 1
ATOM 1680 N N . GLY A 1 213 ? 0.933 -1.192 -28.649 1.00 73.69 213 GLY A N 1
ATOM 1681 C CA . GLY A 1 213 ? 0.031 -0.774 -27.568 1.00 73.69 213 GLY A CA 1
ATOM 1682 C C . GLY A 1 213 ? 0.686 -0.559 -26.187 1.00 73.69 213 GLY A C 1
ATOM 1683 O O . GLY A 1 213 ? 1.891 -0.363 -26.037 1.00 73.69 213 GLY A O 1
ATOM 1684 N N . GLY A 1 214 ? -0.133 -0.602 -25.134 1.00 75.25 214 GLY A N 1
ATOM 1685 C CA . GLY A 1 214 ? 0.344 -0.559 -23.751 1.00 75.25 214 GLY A CA 1
ATOM 1686 C C . GLY A 1 214 ? 0.911 -1.904 -23.303 1.00 75.25 214 GLY A C 1
ATOM 1687 O O . GLY A 1 214 ? 0.159 -2.746 -22.819 1.00 75.25 214 GLY A O 1
ATOM 1688 N N . MET A 1 215 ? 2.225 -2.107 -23.424 1.00 78.56 215 MET A N 1
ATOM 1689 C CA . MET A 1 215 ? 2.905 -3.317 -22.935 1.00 78.56 215 MET A CA 1
ATOM 1690 C C . MET A 1 215 ? 3.636 -3.081 -21.616 1.00 78.56 215 MET A C 1
ATOM 1692 O O . MET A 1 215 ? 4.436 -2.148 -21.499 1.00 78.56 215 MET A O 1
ATOM 1696 N N . LYS A 1 216 ? 3.417 -3.990 -20.659 1.00 81.62 216 LYS A N 1
ATOM 1697 C CA . LYS A 1 216 ? 4.127 -4.057 -19.381 1.00 81.62 216 LYS A CA 1
ATOM 1698 C C . LYS A 1 216 ? 4.447 -5.508 -19.025 1.00 81.62 216 LYS A C 1
ATOM 1700 O O . LYS A 1 216 ? 3.540 -6.311 -18.842 1.00 81.62 216 LYS A O 1
ATOM 1705 N N . LEU A 1 217 ? 5.725 -5.809 -18.852 1.00 83.06 217 LEU A N 1
ATOM 1706 C CA . LEU A 1 217 ? 6.222 -7.019 -18.214 1.00 83.06 217 LEU A CA 1
ATOM 1707 C C . LEU A 1 217 ? 6.581 -6.703 -16.764 1.00 83.06 217 LEU A C 1
ATOM 1709 O O . LEU A 1 217 ? 7.159 -5.657 -16.464 1.00 83.06 217 LEU A O 1
ATOM 1713 N N . GLN A 1 218 ? 6.256 -7.614 -15.858 1.00 80.25 218 GLN A N 1
ATOM 1714 C CA . GLN A 1 218 ? 6.710 -7.522 -14.485 1.00 80.25 218 GLN A CA 1
ATOM 1715 C C . GLN A 1 218 ? 7.148 -8.890 -13.982 1.00 80.25 218 GLN A C 1
ATOM 1717 O O . GLN A 1 218 ? 6.401 -9.856 -14.091 1.00 80.25 218 GLN A O 1
ATOM 1722 N N . THR A 1 219 ? 8.368 -8.965 -13.463 1.00 84.31 219 THR A N 1
ATOM 1723 C CA . THR A 1 219 ? 8.995 -10.219 -13.037 1.00 84.31 219 THR A CA 1
ATOM 1724 C C . THR A 1 219 ? 9.957 -9.967 -11.891 1.00 84.31 219 THR A C 1
ATOM 1726 O O . THR A 1 219 ? 10.493 -8.868 -11.756 1.00 84.31 219 THR A O 1
ATOM 1729 N N . ASP A 1 220 ? 10.215 -10.994 -11.094 1.00 85.19 220 ASP A N 1
ATOM 1730 C CA . ASP A 1 220 ? 11.331 -10.981 -10.158 1.00 85.19 220 ASP A CA 1
ATOM 1731 C C . ASP A 1 220 ? 12.644 -11.216 -10.913 1.00 85.19 220 ASP A C 1
ATOM 1733 O O . ASP A 1 220 ? 12.707 -12.023 -11.847 1.00 85.19 220 ASP A O 1
ATOM 1737 N N . ILE A 1 221 ? 13.691 -10.490 -10.521 1.00 87.06 221 ILE A N 1
ATOM 1738 C CA . ILE A 1 221 ? 15.055 -10.647 -11.028 1.00 87.06 221 ILE A CA 1
ATOM 1739 C C . ILE A 1 221 ? 15.999 -10.747 -9.838 1.00 87.06 221 ILE A C 1
ATOM 1741 O O . ILE A 1 221 ? 16.083 -9.828 -9.021 1.00 87.06 221 ILE A O 1
ATOM 1745 N N . THR A 1 222 ? 16.734 -11.852 -9.762 1.00 87.50 222 THR A N 1
ATOM 1746 C CA . THR A 1 222 ? 17.765 -12.073 -8.746 1.00 87.50 222 THR A CA 1
ATOM 1747 C C . THR A 1 222 ? 19.134 -11.700 -9.301 1.00 87.50 222 THR A C 1
ATOM 1749 O O . THR A 1 222 ? 19.592 -12.252 -10.302 1.00 87.50 222 THR A O 1
ATOM 1752 N N . PHE A 1 223 ? 19.805 -10.762 -8.637 1.00 85.81 223 PHE A N 1
ATOM 1753 C CA . PHE A 1 223 ? 21.140 -10.302 -9.001 1.00 85.81 223 PHE A CA 1
ATOM 1754 C C . PHE A 1 223 ? 22.184 -11.019 -8.143 1.00 85.81 223 PHE A C 1
ATOM 1756 O O . PHE A 1 223 ? 22.442 -10.634 -7.002 1.00 85.81 223 PHE A O 1
ATOM 1763 N N . ASN A 1 224 ? 22.824 -12.047 -8.703 1.00 86.69 224 ASN A N 1
ATOM 1764 C CA . ASN A 1 224 ? 23.853 -12.824 -7.998 1.00 86.69 224 ASN A CA 1
ATOM 1765 C C . ASN A 1 224 ? 25.050 -11.960 -7.561 1.00 86.69 224 ASN A C 1
ATOM 1767 O O . ASN A 1 224 ? 25.691 -12.252 -6.558 1.00 86.69 224 ASN A O 1
ATOM 1771 N N . GLN A 1 225 ? 25.345 -10.882 -8.296 1.00 84.62 225 GLN A N 1
ATOM 1772 C CA . GLN A 1 225 ? 26.415 -9.933 -7.974 1.00 84.62 225 GLN A CA 1
ATOM 1773 C C . GLN A 1 225 ? 26.043 -8.942 -6.855 1.00 84.62 225 GLN A C 1
ATOM 1775 O O . GLN A 1 225 ? 26.904 -8.194 -6.405 1.00 84.62 225 GLN A O 1
ATOM 1780 N N . LEU A 1 226 ? 24.780 -8.922 -6.417 1.00 80.62 226 LEU A N 1
ATOM 1781 C CA . LEU A 1 226 ? 24.280 -8.090 -5.321 1.00 80.62 226 LEU A CA 1
ATOM 1782 C C . LEU A 1 226 ? 23.830 -8.980 -4.156 1.00 80.62 226 LEU A C 1
ATOM 1784 O O . LEU A 1 226 ? 22.699 -8.865 -3.699 1.00 80.62 226 LEU A O 1
ATOM 1788 N N . ASP A 1 227 ? 24.666 -9.927 -3.731 1.00 83.25 227 ASP A N 1
ATOM 1789 C CA . ASP A 1 227 ? 24.367 -10.852 -2.625 1.00 83.25 227 ASP A CA 1
ATOM 1790 C C . ASP A 1 227 ? 23.047 -11.633 -2.804 1.00 83.25 227 ASP A C 1
ATOM 1792 O O . ASP A 1 227 ? 22.308 -11.878 -1.853 1.00 83.25 227 ASP A O 1
ATOM 1796 N N . ASN A 1 228 ? 22.737 -12.025 -4.047 1.00 84.06 228 ASN A N 1
ATOM 1797 C CA . ASN A 1 228 ? 21.468 -12.659 -4.436 1.00 84.06 228 ASN A CA 1
ATOM 1798 C C . ASN A 1 228 ? 20.226 -11.807 -4.113 1.00 84.06 228 ASN A C 1
ATOM 1800 O O . ASN A 1 228 ? 19.137 -12.332 -3.867 1.00 84.06 228 ASN A O 1
ATOM 1804 N N . THR A 1 229 ? 20.369 -10.481 -4.133 1.00 84.06 229 THR A N 1
ATOM 1805 C CA . THR A 1 229 ? 19.242 -9.562 -3.960 1.00 84.06 229 THR A CA 1
ATOM 1806 C C . THR A 1 229 ? 18.242 -9.760 -5.090 1.00 84.06 229 THR A C 1
ATOM 1808 O O . THR A 1 229 ? 18.591 -9.695 -6.270 1.00 84.06 229 THR A O 1
ATOM 1811 N N . THR A 1 230 ? 16.980 -9.967 -4.721 1.00 85.31 230 THR A N 1
ATOM 1812 C CA . THR A 1 230 ? 15.868 -10.047 -5.668 1.00 85.31 230 THR A CA 1
ATOM 1813 C C . THR A 1 230 ? 15.150 -8.707 -5.728 1.00 85.31 230 THR A C 1
ATOM 1815 O O . THR A 1 230 ? 14.777 -8.147 -4.696 1.00 85.31 230 THR A O 1
ATOM 1818 N N . ALA A 1 231 ? 14.977 -8.188 -6.940 1.00 87.44 231 ALA A N 1
ATOM 1819 C CA . ALA A 1 231 ? 14.191 -6.996 -7.216 1.00 87.44 231 ALA A CA 1
ATOM 1820 C C . ALA A 1 231 ? 12.976 -7.362 -8.059 1.00 87.44 231 ALA A C 1
ATOM 1822 O O . ALA A 1 231 ? 13.057 -8.203 -8.954 1.00 87.44 231 ALA A O 1
ATOM 1823 N N . LEU A 1 232 ? 11.880 -6.655 -7.830 1.00 86.25 232 LEU A N 1
ATOM 1824 C CA . LEU A 1 232 ? 10.720 -6.698 -8.700 1.00 86.25 232 LEU A CA 1
ATOM 1825 C C . LEU A 1 232 ? 10.962 -5.731 -9.862 1.00 86.25 232 LEU A C 1
ATOM 1827 O O . LEU A 1 232 ? 11.015 -4.514 -9.667 1.00 86.25 232 LEU A O 1
ATOM 1831 N N . ALA A 1 233 ? 11.155 -6.265 -11.061 1.00 89.25 233 ALA A N 1
ATOM 1832 C CA . ALA A 1 233 ? 11.427 -5.497 -12.264 1.00 89.25 233 ALA A CA 1
ATOM 1833 C C . ALA A 1 233 ? 10.139 -5.239 -13.049 1.00 89.25 233 ALA A C 1
ATOM 1835 O O . ALA A 1 233 ? 9.437 -6.171 -13.427 1.00 89.25 233 ALA A O 1
ATOM 1836 N N . ASN A 1 234 ? 9.868 -3.971 -13.342 1.00 87.81 234 ASN A N 1
ATOM 1837 C CA . ASN A 1 234 ? 8.782 -3.503 -14.192 1.00 87.81 234 ASN A CA 1
ATOM 1838 C C . ASN A 1 234 ? 9.389 -3.000 -15.492 1.00 87.81 234 ASN A C 1
ATOM 1840 O O . ASN A 1 234 ? 10.075 -1.983 -15.480 1.00 87.81 234 ASN A O 1
ATOM 1844 N N . ILE A 1 235 ? 9.116 -3.670 -16.600 1.00 89.00 235 ILE A N 1
ATOM 1845 C CA . ILE A 1 235 ? 9.567 -3.287 -17.935 1.00 89.00 235 ILE A CA 1
ATOM 1846 C C . ILE A 1 235 ? 8.333 -2.865 -18.723 1.00 89.00 235 ILE A C 1
ATOM 1848 O O . ILE A 1 235 ? 7.358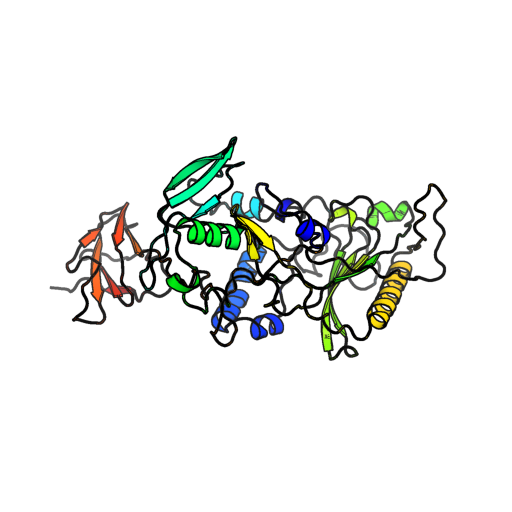 -3.602 -18.794 1.00 89.00 235 ILE A O 1
ATOM 1852 N N . SER A 1 236 ? 8.348 -1.679 -19.309 1.00 86.81 236 SER A N 1
ATOM 1853 C CA . SER A 1 236 ? 7.236 -1.152 -20.091 1.00 86.81 236 SER A CA 1
ATOM 1854 C C . SER A 1 236 ? 7.739 -0.538 -21.375 1.00 86.81 236 SER A C 1
ATOM 1856 O O . SER A 1 236 ? 8.768 0.132 -21.365 1.00 86.81 236 SER A O 1
ATOM 1858 N N . LEU A 1 237 ? 6.964 -0.691 -22.445 1.00 82.56 237 LEU A N 1
ATOM 1859 C CA . LEU A 1 237 ? 7.189 0.026 -23.698 1.00 82.56 237 LEU A CA 1
ATOM 1860 C C . LEU A 1 237 ? 6.347 1.290 -23.742 1.00 82.56 237 LEU A C 1
ATOM 1862 O O . LEU A 1 237 ? 6.897 2.377 -23.787 1.00 82.56 237 LEU A O 1
ATOM 1866 N N . ASP A 1 238 ? 5.035 1.178 -23.581 1.00 78.06 238 ASP A N 1
ATOM 1867 C CA . ASP A 1 238 ? 4.168 2.346 -23.457 1.00 78.06 238 ASP A CA 1
ATOM 1868 C C . ASP A 1 238 ? 3.499 2.369 -22.088 1.00 78.06 238 ASP A C 1
ATOM 1870 O O . ASP A 1 238 ? 2.479 1.727 -21.828 1.00 78.06 238 ASP A O 1
ATOM 1874 N N . ALA A 1 239 ? 4.104 3.143 -21.194 1.00 74.12 239 ALA A N 1
ATOM 1875 C CA . ALA A 1 239 ? 3.576 3.327 -19.859 1.00 74.12 239 ALA A CA 1
ATOM 1876 C C . ALA A 1 239 ? 2.406 4.300 -19.814 1.00 74.12 239 ALA A C 1
ATOM 1878 O O . ALA A 1 239 ? 1.714 4.354 -18.798 1.00 74.12 239 ALA A O 1
ATOM 1879 N N . SER A 1 240 ? 2.168 5.070 -20.878 1.00 69.56 240 SER A N 1
ATOM 1880 C CA . SER A 1 240 ? 1.081 6.049 -20.917 1.00 69.56 240 SER A CA 1
ATOM 1881 C C . SER A 1 240 ? -0.297 5.387 -20.869 1.00 69.56 240 SER A C 1
ATOM 1883 O O . SER A 1 240 ? -1.254 5.996 -20.390 1.00 69.56 240 SER A O 1
ATOM 1885 N N . ALA A 1 241 ? -0.383 4.114 -21.265 1.00 64.62 241 ALA A N 1
ATOM 1886 C CA . ALA A 1 241 ? -1.597 3.324 -21.138 1.00 64.62 241 ALA A CA 1
ATOM 1887 C C . ALA A 1 241 ? -2.029 3.139 -19.671 1.00 64.62 241 ALA A C 1
ATOM 1889 O O . ALA A 1 241 ? -3.222 3.177 -19.373 1.00 64.62 241 ALA A O 1
ATOM 1890 N N . PHE A 1 242 ? -1.087 2.979 -18.734 1.00 66.31 242 PHE A N 1
ATOM 1891 C CA . PHE A 1 242 ? -1.386 2.621 -17.336 1.00 66.31 242 PHE A CA 1
ATOM 1892 C C . PHE A 1 242 ? -0.820 3.585 -16.285 1.00 66.31 242 PHE A C 1
ATOM 1894 O O . PHE A 1 242 ? -1.126 3.456 -15.098 1.00 66.31 242 PHE A O 1
ATOM 1901 N N . LEU A 1 243 ? -0.019 4.568 -16.690 1.00 66.38 243 LEU A N 1
ATOM 1902 C CA . LEU A 1 243 ? 0.342 5.727 -15.890 1.00 66.38 243 LEU A CA 1
ATOM 1903 C C . LEU A 1 243 ? -0.364 6.946 -16.490 1.00 66.38 243 LEU A C 1
ATOM 1905 O O . LEU A 1 243 ? -0.155 7.245 -17.661 1.00 66.38 243 LEU A O 1
ATOM 1909 N N . PRO A 1 244 ? -1.127 7.729 -15.706 1.00 56.12 244 PRO A N 1
ATOM 1910 C CA . PRO A 1 244 ? -1.866 8.899 -16.200 1.00 56.12 244 PRO A CA 1
ATOM 1911 C C . PRO A 1 244 ? -0.964 10.084 -16.617 1.00 56.12 244 PRO A C 1
ATOM 1913 O O . PRO A 1 244 ? -1.400 11.235 -16.654 1.00 56.12 244 PRO A O 1
ATOM 1916 N N . ARG A 1 245 ? 0.318 9.837 -16.901 1.00 57.88 245 ARG A N 1
ATOM 1917 C CA . ARG A 1 245 ? 1.310 10.829 -17.311 1.00 57.88 245 ARG A CA 1
ATOM 1918 C C . ARG A 1 245 ? 1.460 10.762 -18.830 1.00 57.88 245 ARG A C 1
ATOM 1920 O O . ARG A 1 245 ? 1.783 9.713 -19.376 1.00 57.88 245 ARG A O 1
ATOM 1927 N N . ARG A 1 246 ? 1.236 11.892 -19.509 1.00 52.69 246 ARG A N 1
ATOM 1928 C CA . ARG A 1 246 ? 1.431 11.992 -20.963 1.00 52.69 246 ARG A CA 1
ATOM 1929 C C . ARG A 1 246 ? 2.880 11.648 -21.313 1.00 52.69 246 ARG A C 1
ATOM 1931 O O . ARG A 1 246 ? 3.790 12.232 -20.730 1.00 52.69 246 ARG A O 1
ATOM 1938 N N . ASN A 1 247 ? 3.053 10.755 -22.285 1.00 58.94 247 ASN A N 1
ATOM 1939 C CA . ASN A 1 247 ? 4.328 10.427 -22.923 1.00 58.94 247 ASN A CA 1
ATOM 1940 C C . ASN A 1 247 ? 5.409 9.942 -21.949 1.00 58.94 247 ASN A C 1
ATOM 1942 O O . ASN A 1 247 ? 6.535 10.434 -22.000 1.00 58.94 247 ASN A O 1
ATOM 1946 N N . VAL A 1 248 ? 5.087 9.003 -21.052 1.00 61.94 248 VAL A N 1
ATOM 1947 C CA . VAL A 1 248 ? 6.148 8.260 -20.360 1.00 61.94 248 VAL A CA 1
ATOM 1948 C C . VAL A 1 248 ? 6.658 7.208 -21.340 1.00 61.94 248 VAL A C 1
ATOM 1950 O O . VAL A 1 248 ? 5.913 6.276 -21.643 1.00 61.94 248 VAL A O 1
ATOM 1953 N N . PRO A 1 249 ? 7.876 7.378 -21.877 1.00 70.88 249 PRO A N 1
ATOM 1954 C CA . PRO A 1 249 ? 8.410 6.439 -22.842 1.00 70.88 249 PRO A CA 1
ATOM 1955 C C . PRO A 1 249 ? 8.762 5.104 -22.175 1.00 70.88 249 PRO A C 1
ATOM 1957 O O . PRO A 1 249 ? 8.580 4.948 -20.964 1.00 70.88 249 PRO A O 1
ATOM 1960 N N . GLY A 1 250 ? 9.313 4.172 -22.956 1.00 77.50 250 GLY A N 1
ATOM 1961 C CA . GLY A 1 250 ? 9.761 2.882 -22.453 1.00 77.50 250 GLY A CA 1
ATOM 1962 C C . GLY A 1 250 ? 10.573 3.038 -21.171 1.00 77.50 250 GLY A C 1
ATOM 1963 O O . GLY A 1 250 ? 11.494 3.859 -21.101 1.00 77.50 250 GLY A O 1
ATOM 1964 N N . PHE A 1 251 ? 10.196 2.303 -20.128 1.00 83.88 251 PHE A N 1
ATOM 1965 C CA . PHE A 1 251 ? 10.852 2.385 -18.831 1.00 83.88 251 PHE A CA 1
ATOM 1966 C C . PHE A 1 251 ? 11.128 1.008 -18.258 1.00 83.88 251 PHE A C 1
ATOM 1968 O O . PHE A 1 251 ? 10.346 0.076 -18.432 1.00 83.88 251 PHE A O 1
ATOM 1975 N N . ILE A 1 252 ? 12.234 0.910 -17.531 1.00 88.44 252 ILE A N 1
ATOM 1976 C CA . ILE A 1 252 ? 12.526 -0.231 -16.676 1.00 88.44 252 ILE A CA 1
ATOM 1977 C C . ILE A 1 252 ? 12.674 0.295 -15.261 1.00 88.44 252 ILE A C 1
ATOM 1979 O O . ILE A 1 252 ? 13.423 1.242 -15.031 1.00 88.44 252 ILE A O 1
ATOM 1983 N N . ALA A 1 253 ? 11.953 -0.288 -14.314 1.00 88.94 253 ALA A N 1
ATOM 1984 C CA . ALA A 1 253 ? 12.041 0.071 -12.913 1.00 88.94 253 ALA A CA 1
ATOM 1985 C C . ALA A 1 253 ? 12.271 -1.165 -12.048 1.00 88.94 253 ALA A C 1
ATOM 1987 O O . ALA A 1 253 ? 11.559 -2.150 -12.178 1.00 88.94 253 ALA A O 1
ATOM 1988 N N . TYR A 1 254 ? 13.236 -1.089 -11.146 1.00 89.44 254 TYR A N 1
ATOM 1989 C CA . TYR A 1 254 ? 13.609 -2.133 -10.205 1.00 89.44 254 TYR A CA 1
ATOM 1990 C C . TYR A 1 254 ? 13.180 -1.682 -8.820 1.00 89.44 254 TYR A C 1
ATOM 1992 O O . TYR A 1 254 ? 13.688 -0.691 -8.291 1.00 89.44 254 TYR A O 1
ATOM 2000 N N . ILE A 1 255 ? 12.214 -2.394 -8.263 1.00 87.19 255 ILE A N 1
ATOM 2001 C CA . ILE A 1 255 ? 11.628 -2.136 -6.958 1.00 87.19 255 ILE A CA 1
ATOM 2002 C C . ILE A 1 255 ? 12.271 -3.116 -5.985 1.00 87.19 255 ILE A C 1
ATOM 2004 O O . ILE A 1 255 ? 12.096 -4.329 -6.103 1.00 87.19 255 ILE A O 1
ATOM 2008 N N . PHE A 1 256 ? 13.023 -2.588 -5.028 1.00 84.56 256 PHE A N 1
ATOM 2009 C CA . PHE A 1 256 ? 13.727 -3.406 -4.049 1.00 84.56 256 PHE A CA 1
ATOM 2010 C C . PHE A 1 256 ? 12.902 -3.549 -2.765 1.00 84.56 256 PHE A C 1
ATOM 2012 O O . PHE A 1 256 ? 12.155 -2.628 -2.392 1.00 84.56 256 PHE A O 1
ATOM 2019 N N . PRO A 1 257 ? 13.013 -4.691 -2.062 1.00 78.06 257 PRO A N 1
ATOM 2020 C CA . PRO A 1 257 ? 12.499 -4.789 -0.706 1.00 78.06 257 PRO A CA 1
ATOM 2021 C C . PRO A 1 257 ? 13.189 -3.733 0.165 1.00 78.06 257 PRO A C 1
ATOM 2023 O O . PRO A 1 257 ? 14.382 -3.469 0.027 1.00 78.06 257 PRO A O 1
ATOM 2026 N N . SER A 1 258 ? 12.422 -3.107 1.053 1.00 77.25 258 SER A N 1
ATOM 2027 C CA . SER A 1 258 ? 12.942 -2.140 2.015 1.00 77.25 258 SER A CA 1
ATOM 2028 C C . SER A 1 258 ? 12.524 -2.570 3.407 1.00 77.25 258 SER A C 1
ATOM 2030 O O . SER A 1 258 ? 11.357 -2.896 3.638 1.00 77.25 258 SER A O 1
ATOM 2032 N N . GLU A 1 259 ? 13.462 -2.542 4.348 1.00 76.50 259 GLU A N 1
ATOM 2033 C CA . GLU A 1 259 ? 13.123 -2.738 5.750 1.00 76.50 259 GLU A CA 1
ATOM 2034 C C . GLU A 1 259 ? 12.212 -1.609 6.251 1.00 76.50 259 GLU A C 1
ATOM 2036 O O . GLU A 1 259 ? 12.208 -0.482 5.730 1.00 76.50 259 GLU A O 1
ATOM 2041 N N . LEU A 1 260 ? 11.421 -1.920 7.281 1.00 73.50 260 LEU A N 1
ATOM 2042 C CA . LEU A 1 260 ? 10.598 -0.932 7.964 1.00 73.50 260 LEU A CA 1
ATOM 2043 C C . LEU A 1 260 ? 11.495 0.143 8.580 1.00 73.50 260 LEU A C 1
ATOM 2045 O O . LEU A 1 260 ? 12.372 -0.165 9.385 1.00 73.50 260 LEU A O 1
ATOM 2049 N N . GLN A 1 261 ? 11.240 1.403 8.236 1.00 74.44 261 GLN A N 1
ATOM 2050 C CA . GLN A 1 261 ? 12.032 2.515 8.734 1.00 74.44 261 GLN A CA 1
ATOM 2051 C C . GLN A 1 261 ? 11.518 3.032 10.059 1.00 74.44 261 GLN A C 1
ATOM 2053 O O . GLN A 1 261 ? 10.613 3.856 10.103 1.00 74.44 261 GLN A O 1
ATOM 2058 N N . THR A 1 262 ? 12.165 2.591 11.137 1.00 73.88 262 THR A N 1
ATOM 2059 C CA . THR A 1 262 ? 11.821 2.989 12.510 1.00 73.88 262 THR A CA 1
ATOM 2060 C C . THR A 1 262 ? 12.081 4.466 12.816 1.00 73.88 262 THR A C 1
ATOM 2062 O O . THR A 1 262 ? 11.767 4.938 13.902 1.00 73.88 262 THR A O 1
ATOM 2065 N N . ASN A 1 263 ? 12.707 5.188 11.884 1.00 75.25 263 ASN A N 1
ATOM 2066 C CA . ASN A 1 263 ? 13.020 6.611 11.998 1.00 75.25 263 ASN A CA 1
ATOM 2067 C C . ASN A 1 263 ? 12.133 7.482 11.094 1.00 75.25 263 ASN A C 1
ATOM 2069 O O . ASN A 1 263 ? 12.444 8.663 10.918 1.00 75.25 263 ASN A O 1
ATOM 2073 N N . ASN A 1 264 ? 11.056 6.910 10.538 1.00 80.06 264 ASN A N 1
ATOM 2074 C CA . ASN A 1 264 ? 10.071 7.613 9.717 1.00 80.06 264 ASN A CA 1
ATOM 2075 C C . ASN A 1 264 ? 8.717 7.754 10.437 1.00 80.06 264 ASN A C 1
ATOM 2077 O O . ASN A 1 264 ? 7.741 7.151 9.975 1.00 80.06 264 ASN A O 1
ATOM 2081 N N . PRO A 1 265 ? 8.655 8.518 11.546 1.00 83.75 265 PRO A N 1
ATOM 2082 C CA . PRO A 1 265 ? 7.436 8.715 12.317 1.00 83.75 265 PRO A CA 1
ATOM 2083 C C . PRO A 1 265 ? 6.341 9.462 11.527 1.00 83.75 265 PRO A C 1
ATOM 2085 O O . PRO A 1 265 ? 6.626 10.339 10.695 1.00 83.75 265 PRO A O 1
ATOM 2088 N N . ILE A 1 266 ? 5.084 9.129 11.816 1.00 81.75 266 ILE A N 1
ATOM 2089 C CA . ILE A 1 266 ? 3.832 9.773 11.404 1.00 81.75 266 ILE A CA 1
ATOM 2090 C C . ILE A 1 266 ? 3.273 10.576 12.586 1.00 81.75 266 ILE A C 1
ATOM 2092 O O . ILE A 1 266 ? 2.367 10.185 13.315 1.00 81.75 266 ILE A O 1
ATOM 2096 N N . GLU A 1 267 ? 3.750 11.795 12.737 1.00 85.06 267 GLU A N 1
ATOM 2097 C CA . GLU A 1 267 ? 3.338 12.635 13.853 1.00 85.06 267 GLU A CA 1
ATOM 2098 C C . GLU A 1 267 ? 2.108 13.483 13.508 1.00 85.06 267 GLU A C 1
ATOM 2100 O O . GLU A 1 267 ? 1.779 13.743 12.346 1.00 85.06 267 GLU A O 1
ATOM 2105 N N . LEU A 1 268 ? 1.436 13.982 14.541 1.00 84.12 268 LEU A N 1
ATOM 2106 C CA . LEU A 1 268 ? 0.494 15.085 14.408 1.00 84.12 268 LEU A CA 1
ATOM 2107 C C . LEU A 1 268 ? 1.153 16.368 14.909 1.00 84.12 268 LEU A C 1
ATOM 2109 O O . LEU A 1 268 ? 1.803 16.374 15.951 1.00 84.12 268 LEU A O 1
ATOM 2113 N N . ASN A 1 269 ? 0.973 17.472 14.186 1.00 84.50 269 ASN A N 1
ATOM 2114 C CA . ASN A 1 269 ? 1.360 18.784 14.701 1.00 84.50 269 ASN A CA 1
ATOM 2115 C C . ASN A 1 269 ? 0.350 19.291 15.757 1.00 84.50 269 ASN A C 1
ATOM 2117 O O . ASN A 1 269 ? -0.671 18.662 16.039 1.00 84.50 269 ASN A O 1
ATOM 2121 N N . GLU A 1 270 ? 0.594 20.485 16.303 1.00 83.88 270 GLU A N 1
ATOM 2122 C CA . GLU A 1 270 ? -0.300 21.139 17.279 1.00 83.88 270 GLU A CA 1
ATOM 2123 C C . GLU A 1 270 ? -1.727 21.386 16.755 1.00 83.88 270 GLU A C 1
ATOM 2125 O O . GLU A 1 270 ? -2.664 21.512 17.537 1.00 83.88 270 GLU A O 1
ATOM 2130 N N . LYS A 1 271 ? -1.908 21.437 15.431 1.00 84.38 271 LYS A N 1
ATOM 2131 C CA . LYS A 1 271 ? -3.205 21.600 14.757 1.00 84.38 271 LYS A CA 1
ATOM 2132 C C . LYS A 1 271 ? -3.851 20.263 14.381 1.00 84.38 271 LYS A C 1
ATOM 2134 O O . LYS A 1 271 ? -4.849 20.250 13.663 1.00 84.38 271 LYS A O 1
ATOM 2139 N N . SER A 1 272 ? -3.277 19.146 14.830 1.00 83.69 272 SER A N 1
ATOM 2140 C CA . SER A 1 272 ? -3.683 17.787 14.460 1.00 83.69 272 SER A CA 1
ATOM 2141 C C . SER A 1 272 ? -3.561 17.484 12.957 1.00 83.69 272 SER A C 1
ATOM 2143 O O . SER A 1 272 ? -4.212 16.567 12.439 1.00 83.69 272 SER A O 1
ATOM 2145 N N . ASP A 1 273 ? -2.718 18.225 12.236 1.00 85.19 273 ASP A N 1
ATOM 2146 C CA . ASP A 1 273 ? -2.359 17.895 10.861 1.00 85.19 273 ASP A CA 1
ATOM 2147 C C . ASP A 1 273 ? -1.267 16.834 10.838 1.00 85.19 273 ASP A C 1
ATOM 2149 O O . ASP A 1 273 ? -0.325 16.864 11.630 1.00 85.19 273 ASP A O 1
ATOM 2153 N N . LEU A 1 274 ? -1.365 15.948 9.850 1.00 83.50 274 LEU A N 1
ATOM 2154 C CA . LEU A 1 274 ? -0.381 14.905 9.623 1.00 83.50 274 LEU A CA 1
ATOM 2155 C C . LEU A 1 274 ? 0.974 15.489 9.207 1.00 83.50 274 LEU A C 1
ATOM 2157 O O . LEU A 1 274 ? 1.064 16.210 8.197 1.00 83.50 274 LEU A O 1
ATOM 2161 N N . ARG A 1 275 ? 2.011 15.105 9.947 1.00 82.25 275 ARG A N 1
ATOM 2162 C CA . ARG A 1 275 ? 3.427 15.271 9.638 1.00 82.25 275 ARG A CA 1
ATOM 2163 C C . ARG A 1 275 ? 4.048 13.907 9.420 1.00 82.25 275 ARG A C 1
ATOM 2165 O O . ARG A 1 275 ? 3.664 12.926 10.040 1.00 82.25 275 ARG A O 1
ATOM 2172 N N . ILE A 1 276 ? 4.985 13.845 8.491 1.00 76.94 276 ILE A N 1
ATOM 2173 C CA . ILE A 1 276 ? 5.703 12.611 8.215 1.00 76.94 276 ILE A CA 1
ATOM 2174 C C . ILE A 1 276 ? 7.150 13.012 8.092 1.00 76.94 276 ILE A C 1
ATOM 2176 O O . ILE A 1 276 ? 7.499 13.806 7.214 1.00 76.94 276 ILE A O 1
ATOM 2180 N N . LYS A 1 277 ? 7.995 12.464 8.949 1.00 74.44 277 LYS A N 1
ATOM 2181 C CA . LYS A 1 277 ? 9.424 12.564 8.712 1.00 74.44 277 LYS A CA 1
ATOM 2182 C C . LYS A 1 277 ? 9.778 11.444 7.755 1.00 74.44 277 LYS A C 1
ATOM 2184 O O . LYS A 1 277 ? 9.602 10.276 8.076 1.00 74.44 277 LYS A O 1
ATOM 2189 N N . VAL A 1 278 ? 10.216 11.802 6.555 1.00 66.94 278 VAL A N 1
ATOM 2190 C CA . VAL A 1 278 ? 10.541 10.803 5.543 1.00 66.94 278 VAL A CA 1
ATOM 2191 C C . VAL A 1 278 ? 12.023 10.850 5.236 1.00 66.94 278 VAL A C 1
ATOM 2193 O O . VAL A 1 278 ? 12.498 11.746 4.541 1.00 66.94 278 VAL A O 1
ATOM 2196 N N . GLY A 1 279 ? 12.738 9.853 5.734 1.00 64.81 279 GLY A N 1
ATOM 2197 C CA . GLY A 1 279 ? 13.972 9.381 5.133 1.00 64.81 279 GLY A CA 1
ATOM 2198 C C . GLY A 1 279 ? 13.689 8.199 4.212 1.00 64.81 279 GLY A C 1
ATOM 2199 O O . GLY A 1 279 ? 12.684 7.497 4.351 1.00 64.81 279 GLY A O 1
ATOM 2200 N N . TYR A 1 280 ? 14.602 7.934 3.285 1.00 60.16 280 TYR A N 1
ATOM 2201 C CA . TYR A 1 280 ? 14.767 6.547 2.876 1.00 60.16 280 TYR A CA 1
ATOM 2202 C C . TYR A 1 280 ? 15.226 5.726 4.079 1.00 60.16 280 TYR A C 1
ATOM 2204 O O . TYR A 1 280 ? 15.762 6.267 5.052 1.00 60.16 280 TYR A O 1
ATOM 2212 N N . ALA A 1 281 ? 15.081 4.408 3.972 1.00 59.50 281 ALA A N 1
ATOM 2213 C CA . ALA A 1 281 ? 16.028 3.550 4.656 1.00 59.50 281 ALA A CA 1
ATOM 2214 C C . ALA A 1 281 ? 17.449 4.049 4.447 1.00 59.50 281 ALA A C 1
ATOM 2216 O O . ALA A 1 281 ? 17.720 4.667 3.416 1.00 59.50 281 ALA A O 1
ATOM 2217 N N . SER A 1 282 ? 18.356 3.777 5.394 1.00 60.38 282 SER A N 1
ATOM 2218 C CA . SER A 1 282 ? 19.778 3.711 5.038 1.00 60.38 282 SER A CA 1
ATOM 2219 C C . SER A 1 282 ? 19.836 3.030 3.679 1.00 60.38 282 SER A C 1
ATOM 2221 O O . SER A 1 282 ? 19.274 1.932 3.600 1.00 60.38 282 SER A O 1
ATOM 2223 N N . GLU A 1 283 ? 20.314 3.751 2.646 1.00 56.09 283 GLU A N 1
ATOM 2224 C CA . GLU A 1 283 ? 20.106 3.376 1.240 1.00 56.09 283 GLU A CA 1
ATOM 2225 C C . GLU A 1 283 ? 20.221 1.862 1.153 1.00 56.09 283 GLU A C 1
ATOM 2227 O O . GLU A 1 283 ? 21.239 1.353 1.647 1.00 56.09 283 GLU A O 1
ATOM 2232 N N . PRO A 1 284 ? 19.196 1.128 0.656 1.00 55.38 284 PRO A N 1
ATOM 2233 C CA . PRO A 1 284 ? 19.392 -0.294 0.437 1.00 55.38 284 PRO A CA 1
ATOM 2234 C C . PRO A 1 284 ? 20.686 -0.361 -0.340 1.00 55.38 284 PRO A C 1
ATOM 2236 O O . PRO A 1 284 ? 20.802 0.346 -1.345 1.00 55.38 284 PRO A O 1
ATOM 2239 N N . MET A 1 285 ? 21.694 -1.029 0.228 1.00 53.53 285 MET A N 1
ATOM 2240 C CA . MET A 1 285 ? 23.021 -1.014 -0.352 1.00 53.53 285 MET A CA 1
ATOM 2241 C C . MET A 1 285 ? 22.833 -1.561 -1.757 1.00 53.53 285 MET A C 1
ATOM 2243 O O . MET A 1 285 ? 22.665 -2.757 -1.958 1.00 53.53 285 MET A O 1
ATOM 2247 N N . LEU A 1 286 ? 22.791 -0.656 -2.725 1.00 63.53 286 LEU A N 1
ATOM 2248 C CA . LEU A 1 286 ? 22.871 -0.943 -4.134 1.00 63.53 286 LEU A CA 1
ATOM 2249 C C . LEU A 1 286 ? 24.309 -0.604 -4.463 1.00 63.53 286 LEU A C 1
ATOM 2251 O O . LEU A 1 286 ? 24.562 0.459 -5.040 1.00 63.53 286 LEU A O 1
ATOM 2255 N N . PRO A 1 287 ? 25.269 -1.454 -4.039 1.00 56.47 287 PRO A N 1
ATOM 2256 C CA . PRO A 1 287 ? 26.682 -1.164 -4.206 1.00 56.47 287 PRO A CA 1
ATOM 2257 C C . PRO A 1 287 ? 27.033 -0.944 -5.681 1.00 56.47 287 PRO A C 1
ATOM 2259 O O . PRO A 1 287 ? 28.067 -0.351 -5.971 1.00 56.47 287 PRO A O 1
ATOM 2262 N N . GLU A 1 288 ? 26.163 -1.339 -6.623 1.00 77.62 288 GLU A N 1
ATOM 2263 C CA . GLU A 1 288 ? 26.439 -1.198 -8.042 1.00 77.62 288 GLU A CA 1
ATOM 2264 C C . GLU A 1 288 ? 25.222 -0.788 -8.899 1.00 77.62 288 GLU A C 1
ATOM 2266 O O . GLU A 1 288 ? 24.716 -1.565 -9.707 1.00 77.62 288 GLU A O 1
ATOM 2271 N N . LYS A 1 289 ? 24.801 0.488 -8.841 1.00 83.75 289 LYS A N 1
ATOM 2272 C CA . LYS A 1 289 ? 23.848 1.069 -9.828 1.00 83.75 289 LYS A CA 1
ATOM 2273 C C . LYS A 1 289 ? 24.293 0.833 -11.283 1.00 83.75 289 LYS A C 1
ATOM 2275 O O . LYS A 1 289 ? 23.466 0.693 -12.179 1.00 83.75 289 LYS A O 1
ATOM 2280 N N . ASN A 1 290 ? 25.605 0.724 -11.520 1.00 85.06 290 ASN A N 1
ATOM 2281 C CA . ASN A 1 290 ? 26.172 0.366 -12.824 1.00 85.06 290 ASN A CA 1
ATOM 2282 C C . ASN A 1 290 ? 25.718 -1.009 -13.331 1.00 85.06 290 ASN A C 1
ATOM 2284 O O . ASN A 1 290 ? 25.558 -1.174 -14.539 1.00 85.06 290 ASN A O 1
ATOM 2288 N N . LEU A 1 291 ? 25.500 -1.988 -12.449 1.00 87.31 291 LEU A N 1
ATOM 2289 C CA . LEU A 1 291 ? 24.973 -3.294 -12.837 1.00 87.31 291 LEU A CA 1
ATOM 2290 C C . LEU A 1 291 ? 23.547 -3.154 -13.375 1.00 87.31 291 LEU A C 1
ATOM 2292 O O . LEU A 1 291 ? 23.265 -3.618 -14.476 1.00 87.31 291 LEU A O 1
ATOM 2296 N N . LEU A 1 292 ? 22.683 -2.442 -12.644 1.00 88.06 292 LEU A N 1
ATOM 2297 C CA . LEU A 1 292 ? 21.295 -2.202 -13.054 1.00 88.06 292 LEU A CA 1
ATOM 2298 C C . LEU A 1 292 ? 21.218 -1.427 -14.372 1.00 88.06 292 LEU A C 1
ATOM 2300 O O . LEU A 1 292 ? 20.371 -1.723 -15.213 1.00 88.06 292 LEU A O 1
ATOM 2304 N N . ARG A 1 293 ? 22.123 -0.465 -14.592 1.00 86.81 293 ARG A N 1
ATOM 2305 C CA . ARG A 1 293 ? 22.237 0.245 -15.876 1.00 86.81 293 ARG A CA 1
ATOM 2306 C C . ARG A 1 293 ? 22.607 -0.691 -17.014 1.00 86.81 293 ARG A C 1
ATOM 2308 O O . ARG A 1 293 ? 21.920 -0.674 -18.025 1.00 86.81 293 ARG A O 1
ATOM 2315 N N . ARG A 1 294 ? 23.669 -1.488 -16.855 1.00 88.12 294 ARG A N 1
ATOM 2316 C CA . ARG A 1 294 ? 24.120 -2.435 -17.887 1.00 88.12 294 ARG A CA 1
ATOM 2317 C C . ARG A 1 294 ? 23.008 -3.409 -18.247 1.00 88.12 294 ARG A C 1
ATOM 2319 O O . ARG A 1 294 ? 22.640 -3.495 -19.408 1.00 88.12 294 ARG A O 1
ATOM 2326 N N . PHE A 1 295 ? 22.387 -4.011 -17.237 1.00 89.50 295 PHE A N 1
ATOM 2327 C CA . PHE A 1 295 ? 21.262 -4.912 -17.447 1.00 89.50 295 PHE A CA 1
ATOM 2328 C C . PHE A 1 295 ? 20.088 -4.217 -18.155 1.00 89.50 295 PHE A C 1
ATOM 2330 O O . PHE A 1 295 ? 19.519 -4.761 -19.093 1.00 89.50 295 PHE A O 1
ATOM 2337 N N . SER A 1 296 ? 19.764 -2.977 -17.777 1.00 90.50 296 SER A N 1
ATOM 2338 C CA . SER A 1 296 ? 18.725 -2.206 -18.471 1.00 90.50 296 SER A CA 1
ATOM 2339 C C . SER A 1 296 ? 19.074 -1.913 -19.930 1.00 90.50 296 SER A C 1
ATOM 2341 O O . SER A 1 296 ? 18.189 -1.949 -20.779 1.00 90.50 296 SER A O 1
ATOM 2343 N N . VAL A 1 297 ? 20.343 -1.608 -20.223 1.00 89.50 297 VAL A N 1
ATOM 2344 C CA . VAL A 1 297 ? 20.831 -1.396 -21.591 1.00 89.50 297 VAL A CA 1
ATOM 2345 C C . VAL A 1 297 ? 20.682 -2.670 -22.412 1.00 89.50 297 VAL A C 1
ATOM 2347 O O . VAL A 1 297 ? 20.171 -2.597 -23.528 1.00 89.50 297 VAL A O 1
ATOM 2350 N N . ASP A 1 298 ? 21.061 -3.817 -21.852 1.00 90.31 298 ASP A N 1
ATOM 2351 C CA . ASP A 1 298 ? 20.952 -5.117 -22.517 1.00 90.31 298 ASP A CA 1
ATOM 2352 C C . ASP A 1 298 ? 19.482 -5.456 -22.814 1.00 90.31 298 ASP A C 1
ATOM 2354 O O . ASP A 1 298 ? 19.133 -5.745 -23.957 1.00 90.31 298 ASP A O 1
ATOM 2358 N N . VAL A 1 299 ? 18.594 -5.315 -21.820 1.00 90.06 299 VAL A N 1
ATOM 2359 C CA . VAL A 1 299 ? 17.147 -5.551 -21.977 1.00 90.06 299 VAL A CA 1
ATOM 2360 C C . VAL A 1 299 ? 16.538 -4.619 -23.021 1.00 90.06 299 VAL A C 1
ATOM 2362 O O . VAL A 1 299 ? 15.799 -5.071 -23.891 1.00 90.06 299 VAL A O 1
ATOM 2365 N N . MET A 1 300 ? 16.833 -3.318 -22.962 1.00 88.62 300 MET A N 1
ATOM 2366 C CA . MET A 1 300 ? 16.313 -2.367 -23.945 1.00 88.62 300 MET A CA 1
ATOM 2367 C C . MET A 1 300 ? 16.832 -2.685 -25.348 1.00 88.62 300 MET A C 1
ATOM 2369 O O . MET A 1 300 ? 16.046 -2.679 -26.289 1.00 88.62 300 MET A O 1
ATOM 2373 N N . SER A 1 301 ? 18.116 -3.015 -25.493 1.00 88.75 301 SER A N 1
ATOM 2374 C CA . SER A 1 301 ? 18.706 -3.374 -26.789 1.00 88.75 301 SER A CA 1
ATOM 2375 C C . SER A 1 301 ? 18.038 -4.609 -27.394 1.00 88.75 301 SER A C 1
ATOM 2377 O O . SER A 1 301 ? 17.701 -4.596 -28.576 1.00 88.75 301 SER A O 1
ATOM 2379 N N . GLU A 1 302 ? 17.771 -5.631 -26.579 1.00 90.88 302 GLU A N 1
ATOM 2380 C CA . GLU A 1 302 ? 17.062 -6.837 -27.014 1.00 90.88 302 GLU A CA 1
ATOM 2381 C C . GLU A 1 302 ? 15.621 -6.522 -27.440 1.00 90.88 302 GLU A C 1
ATOM 2383 O O . GLU A 1 302 ? 15.180 -6.924 -28.514 1.00 90.88 302 GLU A O 1
ATOM 2388 N N . ILE A 1 303 ? 14.898 -5.727 -26.646 1.00 87.19 303 ILE A N 1
ATOM 2389 C CA . ILE A 1 303 ? 13.537 -5.285 -26.976 1.00 87.19 303 ILE A CA 1
ATOM 2390 C C . ILE A 1 303 ? 13.515 -4.509 -28.300 1.00 87.19 303 ILE A C 1
ATOM 2392 O O . ILE A 1 303 ? 12.638 -4.741 -29.130 1.00 87.19 303 ILE A O 1
ATOM 2396 N N . ALA A 1 304 ? 14.475 -3.605 -28.519 1.00 87.25 304 ALA A N 1
ATOM 2397 C CA . ALA A 1 304 ? 14.588 -2.866 -29.773 1.00 87.25 304 ALA A CA 1
ATOM 2398 C C . ALA A 1 304 ? 14.877 -3.778 -30.966 1.00 87.25 304 ALA A C 1
ATOM 2400 O O . ALA A 1 304 ? 14.283 -3.579 -32.023 1.00 87.25 304 ALA A O 1
ATOM 2401 N N . ALA A 1 305 ? 15.742 -4.779 -30.801 1.00 87.81 305 ALA A N 1
ATOM 2402 C CA . ALA A 1 305 ? 16.042 -5.739 -31.855 1.00 87.81 305 ALA A CA 1
ATOM 2403 C C . ALA A 1 305 ? 14.819 -6.600 -32.209 1.00 87.81 305 ALA A C 1
ATOM 2405 O O . ALA A 1 305 ? 14.491 -6.742 -33.384 1.00 87.81 305 ALA A O 1
ATOM 2406 N N . VAL A 1 306 ? 14.120 -7.136 -31.204 1.00 87.25 306 VAL A N 1
ATOM 2407 C CA . VAL A 1 306 ? 12.977 -8.045 -31.392 1.00 87.25 306 VAL A CA 1
ATOM 2408 C C . VAL A 1 306 ? 11.748 -7.326 -31.947 1.00 87.25 306 VAL A C 1
ATOM 2410 O O . VAL A 1 306 ? 11.038 -7.880 -32.782 1.00 87.25 306 VAL A O 1
ATOM 2413 N N . LEU A 1 307 ? 11.479 -6.107 -31.480 1.00 84.69 307 LEU A N 1
ATOM 2414 C CA . LEU A 1 307 ? 10.286 -5.339 -31.856 1.00 84.69 307 LEU A CA 1
ATOM 2415 C C . LEU A 1 307 ? 10.565 -4.287 -32.939 1.00 84.69 307 LEU A C 1
ATOM 2417 O O . LEU A 1 307 ? 9.691 -3.470 -33.238 1.00 84.69 307 LEU A O 1
ATOM 2421 N N . GLU A 1 308 ? 11.775 -4.298 -33.506 1.00 86.50 308 GLU A N 1
ATOM 2422 C CA . GLU A 1 308 ? 12.246 -3.353 -34.525 1.00 86.50 308 GLU A CA 1
ATOM 2423 C C . GLU A 1 308 ? 12.023 -1.881 -34.109 1.00 86.50 308 GLU A C 1
ATOM 2425 O O . GLU A 1 308 ? 11.518 -1.052 -34.873 1.00 86.50 308 GLU A O 1
ATOM 2430 N N . LEU A 1 309 ? 12.373 -1.552 -32.860 1.00 87.25 309 LEU A N 1
ATOM 2431 C CA . LEU A 1 309 ? 12.238 -0.204 -32.294 1.00 87.25 309 LEU A CA 1
ATOM 2432 C C . LEU A 1 309 ? 13.534 0.586 -32.436 1.00 87.25 309 LEU A C 1
ATOM 2434 O O . LEU A 1 309 ? 14.631 0.044 -32.317 1.00 87.25 309 LEU A O 1
ATOM 2438 N N . GLN A 1 310 ? 13.409 1.905 -32.569 1.00 87.69 310 GLN A N 1
ATOM 2439 C CA . GLN A 1 310 ? 14.548 2.816 -32.537 1.00 87.69 310 GLN A CA 1
ATOM 2440 C C . GLN A 1 310 ? 14.462 3.712 -31.302 1.00 87.69 310 GLN A C 1
ATOM 2442 O O . GLN A 1 310 ? 13.623 4.611 -31.244 1.00 87.69 310 GLN A O 1
ATOM 2447 N N . PHE A 1 311 ? 15.350 3.525 -30.321 1.00 86.88 311 PHE A N 1
ATOM 2448 C CA . PHE A 1 311 ? 15.470 4.487 -29.220 1.00 86.88 311 PHE A CA 1
ATOM 2449 C C . PHE A 1 311 ? 16.000 5.828 -29.730 1.00 86.88 311 PHE A C 1
ATOM 2451 O O . PHE A 1 311 ? 16.852 5.884 -30.624 1.00 86.88 311 PHE A O 1
ATOM 2458 N N . VAL A 1 312 ? 15.492 6.917 -29.157 1.00 85.12 312 VAL A N 1
ATOM 2459 C CA . VAL A 1 312 ? 15.785 8.291 -29.572 1.00 85.12 312 VAL A CA 1
ATOM 2460 C C . VAL A 1 312 ? 16.124 9.161 -28.369 1.00 85.12 312 VAL A C 1
ATOM 2462 O O . VAL A 1 312 ? 15.631 8.960 -27.259 1.00 85.12 312 VAL A O 1
ATOM 2465 N N . LYS A 1 313 ? 16.957 10.179 -28.579 1.00 81.38 313 LYS A N 1
ATOM 2466 C CA . LYS A 1 313 ? 17.242 11.179 -27.550 1.00 81.38 313 LYS A CA 1
ATOM 2467 C C . LYS A 1 313 ? 16.027 12.087 -27.366 1.00 81.38 313 LYS A C 1
ATOM 2469 O O . LYS A 1 313 ? 15.514 12.640 -28.338 1.00 81.38 313 LYS A O 1
ATOM 2474 N N . HIS A 1 314 ? 15.591 12.285 -26.120 1.00 68.62 314 HIS A N 1
ATOM 2475 C CA . HIS A 1 314 ? 14.526 13.241 -25.824 1.00 68.62 314 HIS A CA 1
ATOM 2476 C C . HIS A 1 314 ? 15.030 14.669 -26.073 1.00 68.62 314 HIS A C 1
ATOM 2478 O O . HIS A 1 314 ? 15.913 15.154 -25.362 1.00 68.62 314 HIS A O 1
ATOM 2484 N N . ALA A 1 315 ? 14.485 15.345 -27.082 1.00 60.41 315 ALA A N 1
ATOM 2485 C CA . ALA A 1 315 ? 14.647 16.781 -27.228 1.00 60.41 315 ALA A CA 1
ATOM 2486 C C . ALA A 1 315 ? 13.504 17.470 -26.473 1.00 60.41 315 ALA A C 1
ATOM 2488 O O . ALA A 1 315 ? 12.342 17.340 -26.839 1.00 60.41 315 ALA A O 1
ATOM 2489 N N . TYR A 1 316 ? 13.828 18.217 -25.415 1.00 59.03 316 TYR A N 1
ATOM 2490 C CA . TYR A 1 316 ? 12.852 19.046 -24.688 1.00 59.03 316 TYR A CA 1
ATOM 2491 C C . TYR A 1 316 ? 12.310 20.219 -25.533 1.00 59.03 316 TYR A C 1
ATOM 2493 O O . TYR A 1 316 ? 11.401 20.932 -25.116 1.00 59.03 316 TYR A O 1
ATOM 2501 N N . THR A 1 317 ? 12.880 20.439 -26.717 1.00 56.81 317 THR A N 1
ATOM 2502 C CA . THR A 1 317 ? 12.509 21.471 -27.687 1.00 56.81 317 THR A CA 1
ATOM 2503 C C . THR A 1 317 ? 11.963 20.809 -28.955 1.00 56.81 317 THR A C 1
ATOM 2505 O O . THR A 1 317 ? 12.173 19.619 -29.156 1.00 56.81 317 THR A O 1
ATOM 2508 N N . GLN A 1 318 ? 11.290 21.562 -29.836 1.00 60.44 318 GLN A N 1
ATOM 2509 C CA . GLN A 1 318 ? 10.739 21.094 -31.130 1.00 60.44 318 GLN A CA 1
ATOM 2510 C C . GLN A 1 318 ? 11.786 20.528 -32.126 1.00 60.44 318 GLN A C 1
ATOM 2512 O O . GLN A 1 318 ? 11.523 20.437 -33.323 1.00 60.44 318 GLN A O 1
ATOM 2517 N N . ALA A 1 319 ? 12.993 20.198 -31.671 1.00 69.12 319 ALA A N 1
ATOM 2518 C CA . ALA A 1 319 ? 14.010 19.568 -32.486 1.00 69.12 319 ALA A CA 1
ATOM 2519 C C . ALA A 1 319 ? 13.580 18.142 -32.887 1.00 69.12 319 ALA A C 1
ATOM 2521 O O . ALA A 1 319 ? 12.882 17.466 -32.126 1.00 69.12 319 ALA A O 1
ATOM 2522 N N . PRO A 1 320 ? 13.997 17.674 -34.075 1.00 73.06 320 PRO A N 1
ATOM 2523 C CA . PRO A 1 320 ? 13.712 16.319 -34.525 1.00 73.06 320 PRO A CA 1
ATOM 2524 C C . PRO A 1 320 ? 14.306 15.283 -33.563 1.00 73.06 320 PRO A C 1
ATOM 2526 O O . PRO A 1 320 ? 15.372 15.496 -32.979 1.00 73.06 320 PRO A O 1
ATOM 2529 N N . TYR A 1 321 ? 13.625 14.145 -33.424 1.00 76.94 321 TYR A N 1
ATOM 2530 C CA . TYR A 1 321 ? 14.151 13.001 -32.688 1.00 76.94 321 TYR A CA 1
ATOM 2531 C C . TYR A 1 321 ? 15.459 12.527 -33.323 1.00 76.94 321 TYR A C 1
ATOM 2533 O O . TYR A 1 321 ? 15.526 12.299 -34.530 1.00 76.94 321 TYR A O 1
ATOM 2541 N N . VAL A 1 322 ? 16.496 12.377 -32.499 1.00 79.94 322 VAL A N 1
ATOM 2542 C CA . VAL A 1 322 ? 17.801 11.871 -32.936 1.00 79.94 322 VAL A CA 1
ATOM 2543 C C . VAL A 1 322 ? 17.907 10.407 -32.511 1.00 79.94 322 VAL A C 1
ATOM 2545 O O . VAL A 1 322 ? 17.868 10.154 -31.301 1.00 79.94 322 VAL A O 1
ATOM 2548 N N . PRO A 1 323 ? 18.025 9.455 -33.456 1.00 79.56 323 PRO A N 1
ATOM 2549 C CA . PRO A 1 323 ? 18.292 8.056 -33.146 1.00 79.56 323 PRO A CA 1
ATOM 2550 C C . PRO A 1 323 ? 19.521 7.906 -32.250 1.00 79.56 323 PRO A C 1
ATOM 2552 O O . PRO A 1 323 ? 20.543 8.558 -32.464 1.00 79.56 323 PRO A O 1
ATOM 2555 N N . LEU A 1 324 ? 19.413 7.061 -31.230 1.00 78.06 324 LEU A N 1
ATOM 2556 C CA . LEU A 1 324 ? 20.551 6.671 -30.409 1.00 78.06 324 LEU A CA 1
ATOM 2557 C C . LEU A 1 324 ? 21.264 5.487 -31.069 1.00 78.06 324 LEU A C 1
ATOM 2559 O O . LEU A 1 324 ? 20.656 4.440 -31.267 1.00 78.06 324 LEU A O 1
ATOM 2563 N N . GLU A 1 325 ? 22.555 5.646 -31.370 1.00 71.19 325 GLU A N 1
ATOM 2564 C CA . GLU A 1 325 ? 23.427 4.534 -31.789 1.00 71.19 325 GLU A CA 1
ATOM 2565 C C . GLU A 1 325 ? 23.756 3.607 -30.610 1.00 71.19 325 GLU A C 1
ATOM 2567 O O . GLU A 1 325 ? 23.918 2.401 -30.774 1.00 71.19 325 GLU A O 1
ATOM 2572 N N . THR A 1 326 ? 23.830 4.171 -29.399 1.00 71.31 326 THR A N 1
ATOM 2573 C CA . THR A 1 326 ? 24.015 3.425 -28.153 1.00 71.31 326 THR A CA 1
ATOM 2574 C C . THR A 1 326 ? 23.009 3.895 -27.111 1.00 71.31 326 THR A C 1
ATOM 2576 O O . THR A 1 326 ? 22.869 5.092 -26.836 1.00 71.31 326 THR A O 1
ATOM 2579 N N . VAL A 1 327 ? 22.330 2.932 -26.497 1.00 70.88 327 VAL A N 1
ATOM 2580 C CA . VAL A 1 327 ? 21.444 3.133 -25.352 1.00 70.88 327 VAL A CA 1
ATOM 2581 C C . VAL A 1 327 ? 22.295 3.612 -24.168 1.00 70.88 327 VAL A C 1
ATOM 2583 O O . VAL A 1 327 ? 23.090 2.861 -23.610 1.00 70.88 327 VAL A O 1
ATOM 2586 N N . THR A 1 328 ? 22.163 4.887 -23.795 1.00 67.19 328 THR A N 1
ATOM 2587 C CA . THR A 1 328 ? 22.821 5.471 -22.614 1.00 67.19 328 THR A CA 1
ATOM 2588 C C . THR A 1 328 ? 21.760 5.995 -21.659 1.00 67.19 328 THR A C 1
ATOM 2590 O O . THR A 1 328 ? 20.809 6.652 -22.076 1.00 67.19 328 THR A O 1
ATOM 2593 N N . LEU A 1 329 ? 21.891 5.669 -20.373 1.00 69.50 329 LEU A N 1
ATOM 2594 C CA . LEU A 1 329 ? 20.849 5.924 -19.382 1.00 69.50 329 LEU A CA 1
ATOM 2595 C C . LEU A 1 329 ? 21.244 7.096 -18.492 1.00 69.50 329 LEU A C 1
ATOM 2597 O O . LEU A 1 329 ? 22.347 7.128 -17.949 1.00 69.50 329 LEU A O 1
ATOM 2601 N N . GLN A 1 330 ? 20.328 8.051 -18.339 1.00 66.75 330 GLN A N 1
ATOM 2602 C CA . GLN A 1 330 ? 20.392 9.003 -17.238 1.00 66.75 330 GLN A CA 1
ATOM 2603 C C . GLN A 1 330 ? 19.760 8.353 -16.016 1.00 66.75 330 GLN A C 1
ATOM 2605 O O . GLN A 1 330 ? 18.640 7.845 -16.084 1.00 66.75 330 GLN A O 1
ATOM 2610 N N . ASP A 1 331 ? 20.483 8.370 -14.903 1.00 66.00 331 ASP A N 1
ATOM 2611 C CA . ASP A 1 331 ? 19.931 7.903 -13.643 1.00 66.00 331 ASP A CA 1
ATOM 2612 C C . ASP A 1 331 ? 18.758 8.754 -13.238 1.00 66.00 331 ASP A C 1
ATOM 2614 O O . ASP A 1 331 ? 18.861 9.982 -13.173 1.00 66.00 331 ASP A O 1
ATOM 2618 N N . THR A 1 332 ? 17.662 8.091 -12.902 1.00 72.44 332 THR A N 1
ATOM 2619 C CA . THR A 1 332 ? 16.615 8.759 -12.161 1.00 72.44 332 THR A CA 1
ATOM 2620 C C . THR A 1 332 ? 16.216 7.905 -10.975 1.00 72.44 332 THR A C 1
ATOM 2622 O O . THR A 1 332 ? 15.950 6.711 -11.076 1.00 72.44 332 THR A O 1
ATOM 2625 N N . GLU A 1 333 ? 16.180 8.548 -9.821 1.00 74.25 333 GLU A N 1
ATOM 2626 C CA . GLU A 1 333 ? 15.603 7.993 -8.611 1.00 74.25 333 GLU A CA 1
ATOM 2627 C C . GLU A 1 333 ? 14.328 8.768 -8.341 1.00 74.25 333 GLU A C 1
ATOM 2629 O O . GLU A 1 333 ? 14.272 9.994 -8.498 1.00 74.25 333 GLU A O 1
ATOM 2634 N N . LEU A 1 334 ? 13.265 8.060 -7.976 1.00 73.75 334 LEU A N 1
ATOM 2635 C CA . LEU A 1 334 ? 12.129 8.754 -7.392 1.00 73.75 334 LEU A CA 1
ATOM 2636 C C . LEU A 1 334 ? 12.526 9.136 -5.972 1.00 73.75 334 LEU A C 1
ATOM 2638 O O . LEU A 1 334 ? 13.277 8.416 -5.328 1.00 73.75 334 LEU A O 1
ATOM 2642 N N . GLY A 1 335 ? 12.075 10.295 -5.498 1.00 72.69 335 GLY A N 1
ATOM 2643 C CA . GLY A 1 335 ? 12.181 10.637 -4.081 1.00 72.69 335 GLY A CA 1
ATOM 2644 C C . GLY A 1 335 ? 11.181 9.824 -3.248 1.00 72.69 335 GLY A C 1
ATOM 2645 O O . GLY A 1 335 ? 10.241 9.249 -3.819 1.00 72.69 335 GLY A O 1
ATOM 2646 N N . PRO A 1 336 ? 11.330 9.802 -1.912 1.00 72.25 336 PRO A N 1
ATOM 2647 C CA . PRO A 1 336 ? 10.438 9.050 -1.042 1.00 72.25 336 PRO A CA 1
ATOM 2648 C C . PRO A 1 336 ? 8.964 9.398 -1.282 1.00 72.25 336 PRO A C 1
ATOM 2650 O O . PRO A 1 336 ? 8.600 10.557 -1.526 1.00 72.25 336 PRO A O 1
ATOM 2653 N N . GLY A 1 337 ? 8.088 8.395 -1.242 1.00 73.81 337 GLY A N 1
ATOM 2654 C CA . GLY A 1 337 ? 6.662 8.578 -1.516 1.00 73.81 337 GLY A CA 1
ATOM 2655 C C . GLY A 1 337 ? 6.312 8.649 -3.001 1.00 73.81 337 GLY A C 1
ATOM 2656 O O . GLY A 1 337 ? 5.122 8.637 -3.325 1.00 73.81 337 GLY A O 1
ATOM 2657 N N . GLY A 1 338 ? 7.297 8.736 -3.903 1.00 76.88 338 GLY A N 1
ATOM 2658 C CA . GLY A 1 338 ? 7.080 8.855 -5.347 1.00 76.88 338 GLY A CA 1
ATOM 2659 C C . GLY A 1 338 ? 6.447 7.617 -5.981 1.00 76.88 338 GLY A C 1
ATOM 2660 O O . GLY A 1 338 ? 5.697 7.755 -6.945 1.00 76.88 338 GLY A O 1
ATOM 2661 N N . ILE A 1 339 ? 6.690 6.436 -5.406 1.00 77.69 339 ILE A N 1
ATOM 2662 C CA . ILE A 1 339 ? 6.097 5.162 -5.843 1.00 77.69 339 ILE A CA 1
ATOM 2663 C C . ILE A 1 339 ? 4.759 4.888 -5.215 1.00 77.69 339 ILE A C 1
ATOM 2665 O O . ILE A 1 339 ? 3.921 4.213 -5.809 1.00 77.69 339 ILE A O 1
ATOM 2669 N N . THR A 1 340 ? 4.497 5.517 -4.076 1.00 83.19 340 THR A N 1
ATOM 2670 C CA . THR A 1 340 ? 3.188 5.486 -3.456 1.00 83.19 340 THR A CA 1
ATOM 2671 C C . THR A 1 340 ? 2.831 4.107 -2.871 1.00 83.19 340 THR A C 1
ATOM 2673 O O . THR A 1 340 ? 1.676 3.892 -2.511 1.00 83.19 340 THR A O 1
ATOM 2676 N N . HIS A 1 341 ? 3.805 3.219 -2.650 1.00 84.75 341 HIS A N 1
ATOM 2677 C CA . HIS A 1 341 ? 3.631 1.907 -2.010 1.00 84.75 341 HIS A CA 1
ATOM 2678 C C . HIS A 1 341 ? 3.899 1.995 -0.501 1.00 84.75 341 HIS A C 1
ATOM 2680 O O . HIS A 1 341 ? 4.692 1.265 0.084 1.00 84.75 341 HIS A O 1
ATOM 2686 N N . LYS A 1 342 ? 3.222 2.950 0.133 1.00 84.00 342 LYS A N 1
ATOM 2687 C CA . LYS A 1 342 ? 3.410 3.287 1.544 1.00 84.00 342 LYS A CA 1
ATOM 2688 C C . LYS A 1 342 ? 2.864 2.157 2.409 1.00 84.00 342 LYS A C 1
ATOM 2690 O O . LYS A 1 342 ? 1.694 1.799 2.263 1.00 84.00 342 LYS A O 1
ATOM 2695 N N . MET A 1 343 ? 3.676 1.645 3.324 1.00 85.19 343 MET A N 1
ATOM 2696 C CA . MET A 1 343 ? 3.332 0.514 4.188 1.00 85.19 343 MET A CA 1
ATOM 2697 C C . MET A 1 343 ? 3.902 0.697 5.597 1.00 85.19 343 MET A C 1
ATOM 2699 O O . MET A 1 343 ? 4.735 1.569 5.832 1.00 85.19 343 MET A O 1
ATOM 2703 N N . GLY A 1 344 ? 3.467 -0.160 6.523 1.00 83.38 344 GLY A N 1
ATOM 2704 C CA . GLY A 1 344 ? 4.109 -0.324 7.832 1.00 83.38 344 GLY A CA 1
ATOM 2705 C C . GLY A 1 344 ? 3.577 0.556 8.960 1.00 83.38 344 GLY A C 1
ATOM 2706 O O . GLY A 1 344 ? 3.960 0.345 10.103 1.00 83.38 344 GLY A O 1
ATOM 2707 N N . SER A 1 345 ? 2.662 1.480 8.671 1.00 85.81 345 SER A N 1
ATOM 2708 C CA . SER A 1 345 ? 2.196 2.475 9.642 1.00 85.81 345 SER A CA 1
ATOM 2709 C C . SER A 1 345 ? 1.283 1.944 10.746 1.00 85.81 345 SER A C 1
ATOM 2711 O O . SER A 1 345 ? 1.252 2.493 11.844 1.00 85.81 345 SER A O 1
ATOM 2713 N N . LEU A 1 346 ? 0.551 0.866 10.460 1.00 86.50 346 LEU A N 1
ATOM 2714 C CA . LEU A 1 346 ? -0.183 0.061 11.435 1.00 86.50 346 LEU A CA 1
ATOM 2715 C C . LEU A 1 346 ? 0.261 -1.400 11.264 1.00 86.50 346 LEU A C 1
ATOM 2717 O O . LEU A 1 346 ? -0.438 -2.182 10.618 1.00 86.50 346 LEU A O 1
ATOM 2721 N N . PRO A 1 347 ? 1.467 -1.770 11.729 1.00 85.06 347 PRO A N 1
ATOM 2722 C CA . PRO A 1 347 ? 2.047 -3.055 11.380 1.00 85.06 347 PRO A CA 1
ATOM 2723 C C . PRO A 1 347 ? 1.394 -4.200 12.163 1.00 85.06 347 PRO A C 1
ATOM 2725 O O . PRO A 1 347 ? 1.047 -4.061 13.338 1.00 85.06 347 PRO A O 1
ATOM 2728 N N . MET A 1 348 ? 1.275 -5.355 11.510 1.00 85.94 348 MET A N 1
ATOM 2729 C CA . MET A 1 348 ? 1.062 -6.648 12.165 1.00 85.94 348 MET A CA 1
ATOM 2730 C C . MET A 1 348 ? 2.312 -7.061 12.968 1.00 85.94 348 MET A C 1
ATOM 2732 O O . MET A 1 348 ? 3.376 -6.448 12.817 1.00 85.94 348 MET A O 1
ATOM 2736 N N . PRO A 1 349 ? 2.224 -8.089 13.831 1.00 84.00 349 PRO A N 1
ATOM 2737 C CA . PRO A 1 349 ? 3.392 -8.599 14.534 1.00 84.00 349 PRO A CA 1
ATOM 2738 C C . PRO A 1 349 ? 4.411 -9.149 13.531 1.00 84.00 349 PRO A C 1
ATOM 2740 O O . PRO A 1 349 ? 4.039 -9.705 12.497 1.00 84.00 349 PRO A O 1
ATOM 2743 N N . LYS A 1 350 ? 5.702 -9.040 13.857 1.00 85.25 350 LYS A N 1
ATOM 2744 C CA . LYS A 1 350 ? 6.758 -9.726 13.097 1.00 85.25 350 LYS A CA 1
ATOM 2745 C C . LYS A 1 350 ? 6.620 -11.241 13.273 1.00 85.25 350 LYS A C 1
ATOM 2747 O O . LYS A 1 350 ? 5.978 -11.699 14.216 1.00 85.25 350 LYS A O 1
ATOM 2752 N N . LYS A 1 351 ? 7.330 -12.024 12.455 1.00 85.88 351 LYS A N 1
ATOM 2753 C CA . LYS A 1 351 ? 7.442 -13.491 12.599 1.00 85.88 351 LYS A CA 1
ATOM 2754 C C . LYS A 1 351 ? 7.711 -13.976 14.031 1.00 85.88 351 LYS A C 1
ATOM 2756 O O . LYS A 1 351 ? 7.186 -15.003 14.440 1.00 85.88 351 LYS A O 1
ATOM 2761 N N . SER A 1 352 ? 8.499 -13.235 14.811 1.00 84.81 352 SER A N 1
ATOM 2762 C CA . SER A 1 352 ? 8.790 -13.554 16.218 1.00 84.81 352 SER A CA 1
ATOM 2763 C C . SER A 1 352 ? 7.603 -13.365 17.177 1.00 84.81 352 SER A C 1
ATOM 2765 O O . SER A 1 352 ? 7.764 -13.568 18.376 1.00 84.81 352 SER A O 1
ATOM 2767 N N . GLY A 1 353 ? 6.442 -12.919 16.690 1.00 81.44 353 GLY A N 1
ATOM 2768 C CA . GLY A 1 353 ? 5.267 -12.543 17.484 1.00 81.44 353 GLY A CA 1
ATOM 2769 C C . GLY A 1 353 ? 5.368 -11.156 18.131 1.00 81.44 353 GLY A C 1
ATOM 2770 O O . GLY A 1 353 ? 4.368 -10.614 18.607 1.00 81.44 353 GLY A O 1
ATOM 2771 N N . ASN A 1 354 ? 6.557 -10.550 18.113 1.00 80.56 354 ASN A N 1
ATOM 2772 C CA . ASN A 1 354 ? 6.830 -9.265 18.745 1.00 80.56 354 ASN A CA 1
ATOM 2773 C C . ASN A 1 354 ? 6.528 -8.077 17.820 1.00 80.56 354 ASN A C 1
ATOM 2775 O O . ASN A 1 354 ? 6.593 -8.171 16.591 1.00 80.56 354 ASN A O 1
ATOM 2779 N N . GLY A 1 355 ? 6.269 -6.926 18.444 1.00 79.44 355 GLY A N 1
ATOM 2780 C CA . GLY A 1 355 ? 5.951 -5.677 17.754 1.00 79.44 355 GLY A CA 1
ATOM 2781 C C . GLY A 1 355 ? 4.548 -5.663 17.145 1.00 79.44 355 GLY A C 1
ATOM 2782 O O . GLY A 1 355 ? 3.717 -6.538 17.415 1.00 79.44 355 GLY A O 1
ATOM 2783 N N . GLY A 1 356 ? 4.295 -4.648 16.322 1.00 80.62 356 GLY A N 1
ATOM 2784 C CA . GLY A 1 356 ? 3.004 -4.443 15.674 1.00 80.62 356 GLY A CA 1
ATOM 2785 C C . GLY A 1 356 ? 1.966 -3.783 16.580 1.00 80.62 356 GLY A C 1
ATOM 2786 O O . GLY A 1 356 ? 1.997 -3.928 17.802 1.00 80.62 356 GLY A O 1
ATOM 2787 N N . VAL A 1 357 ? 1.032 -3.071 15.958 1.00 80.25 357 VAL A N 1
ATOM 2788 C CA . VAL A 1 357 ? -0.149 -2.482 16.611 1.00 80.25 357 VAL A CA 1
ATOM 2789 C C . VAL A 1 357 ? -1.424 -3.249 16.298 1.00 80.25 357 VAL A C 1
ATOM 2791 O O . VAL A 1 357 ? -2.422 -3.072 16.991 1.00 80.25 357 VAL A O 1
ATOM 2794 N N . LEU A 1 358 ? -1.362 -4.131 15.299 1.00 85.25 358 LEU A N 1
ATOM 2795 C CA . LEU A 1 358 ? -2.409 -5.072 14.932 1.00 85.25 358 LEU A CA 1
ATOM 2796 C C . LEU A 1 358 ? -2.033 -6.493 15.363 1.00 85.25 358 LEU A C 1
ATOM 2798 O O . LEU A 1 358 ? -0.847 -6.821 15.463 1.00 85.25 358 LEU A O 1
ATOM 2802 N N . ASP A 1 359 ? -3.029 -7.334 15.620 1.00 85.44 359 ASP A N 1
ATOM 2803 C CA . ASP A 1 359 ? -2.879 -8.784 15.744 1.00 85.44 359 ASP A CA 1
ATOM 2804 C C . ASP A 1 359 ? -2.957 -9.483 14.369 1.00 85.44 359 ASP A C 1
ATOM 2806 O O . ASP A 1 359 ? -3.035 -8.826 13.328 1.00 85.44 359 ASP A O 1
ATOM 2810 N N . SER A 1 360 ? -2.901 -10.820 14.346 1.00 84.25 360 SER A N 1
ATOM 2811 C CA . SER A 1 360 ? -2.990 -11.608 13.105 1.00 84.25 360 SER A CA 1
ATOM 2812 C C . SER A 1 360 ? -4.368 -11.556 12.432 1.00 84.25 360 SER A C 1
ATOM 2814 O O . SER A 1 360 ? -4.485 -11.924 11.266 1.00 84.25 360 SER A O 1
ATOM 2816 N N . ASN A 1 361 ? -5.390 -11.042 13.122 1.00 83.25 361 ASN A N 1
ATOM 2817 C CA . ASN A 1 361 ? -6.744 -10.833 12.611 1.00 83.25 361 ASN A CA 1
ATOM 2818 C C . ASN A 1 361 ? -7.014 -9.364 12.248 1.00 83.25 361 ASN A C 1
ATOM 2820 O O . ASN A 1 361 ? -8.169 -8.985 12.043 1.00 83.25 361 ASN A O 1
ATOM 2824 N N . LEU A 1 362 ? -5.966 -8.532 12.168 1.00 85.44 362 LEU A N 1
ATOM 2825 C CA . LEU A 1 362 ? -6.047 -7.096 11.887 1.00 85.44 362 LEU A CA 1
ATOM 2826 C C . LEU A 1 362 ? -6.844 -6.301 12.936 1.00 85.44 362 LEU A C 1
ATOM 2828 O O . LEU A 1 362 ? -7.290 -5.185 12.660 1.00 85.44 362 LEU A O 1
ATOM 2832 N N . GLN A 1 363 ? -7.012 -6.841 14.144 1.00 85.00 363 GLN A N 1
ATOM 2833 C CA . GLN A 1 363 ? -7.567 -6.098 15.270 1.00 85.00 363 GLN A CA 1
ATOM 2834 C C . GLN A 1 363 ? -6.453 -5.306 15.944 1.00 85.00 363 GLN A C 1
ATOM 2836 O O . GLN A 1 363 ? -5.331 -5.787 16.095 1.00 85.00 363 GLN A O 1
ATOM 2841 N N . MET A 1 364 ? -6.749 -4.080 16.369 1.00 78.38 364 MET A N 1
ATOM 2842 C CA . MET A 1 364 ? -5.793 -3.299 17.146 1.00 78.38 364 MET A CA 1
ATOM 2843 C C . MET A 1 364 ? -5.515 -4.015 18.476 1.00 78.38 364 MET A C 1
ATOM 2845 O O . MET A 1 364 ? -6.423 -4.218 19.277 1.00 78.38 364 MET A O 1
ATOM 2849 N N . LYS A 1 365 ? -4.247 -4.356 18.732 1.00 74.56 365 LYS A N 1
ATOM 2850 C CA . LYS A 1 365 ? -3.791 -4.978 19.993 1.00 74.56 365 LYS A CA 1
ATOM 2851 C C . LYS A 1 365 ? -4.056 -4.099 21.210 1.00 74.56 365 LYS A C 1
ATOM 2853 O O . LYS A 1 365 ? -4.147 -4.582 22.332 1.00 74.56 365 LYS A O 1
ATOM 2858 N N . TYR A 1 366 ? -4.116 -2.801 20.964 1.00 65.62 366 TYR A N 1
ATOM 2859 C CA . TYR A 1 366 ? -4.307 -1.773 21.959 1.00 65.62 366 TYR A CA 1
ATOM 2860 C C . TYR A 1 366 ? -5.812 -1.528 22.144 1.00 65.62 366 TYR A C 1
ATOM 2862 O O . TYR A 1 366 ? -6.380 -0.645 21.525 1.00 65.62 366 TYR A O 1
ATOM 2870 N N . ASP A 1 367 ? -6.450 -2.393 22.932 1.00 59.94 367 ASP A N 1
ATOM 2871 C CA . ASP A 1 367 ? -7.755 -2.244 23.602 1.00 59.94 367 ASP A CA 1
ATOM 2872 C C . ASP A 1 367 ? -8.933 -1.566 22.857 1.00 59.94 367 ASP A C 1
ATOM 2874 O O . ASP A 1 367 ? -9.652 -0.739 23.420 1.00 59.94 367 ASP A O 1
ATOM 2878 N N . TRP A 1 368 ? -9.248 -2.047 21.647 1.00 52.66 368 TRP A N 1
ATOM 2879 C CA . TRP A 1 368 ? -10.575 -1.895 21.023 1.00 52.66 368 TRP A CA 1
ATOM 2880 C C . TRP A 1 368 ? -11.150 -3.283 20.662 1.00 52.66 368 TRP A C 1
ATOM 2882 O O . TRP A 1 368 ? -10.676 -3.915 19.724 1.00 52.66 368 TRP A O 1
ATOM 2892 N N . SER A 1 369 ? -12.160 -3.791 21.385 1.00 40.41 369 SER A N 1
ATOM 2893 C CA . SER A 1 369 ? -12.742 -5.139 21.156 1.00 40.41 369 SER A CA 1
ATOM 2894 C C . SER A 1 369 ? -14.236 -5.119 20.797 1.00 40.41 369 SER A C 1
ATOM 2896 O O . SER A 1 369 ? -14.976 -4.312 21.360 1.00 40.41 369 SER A O 1
ATOM 2898 N N . ASN A 1 370 ? -14.694 -6.056 19.949 1.00 44.97 370 ASN A N 1
ATOM 2899 C CA . ASN A 1 370 ? -16.103 -6.232 19.541 1.00 44.97 370 ASN A CA 1
ATOM 2900 C C . ASN A 1 370 ? -16.753 -7.528 20.117 1.00 44.97 370 ASN A C 1
ATOM 2902 O O . ASN A 1 370 ? -16.019 -8.435 20.501 1.00 44.97 370 ASN A O 1
ATOM 2906 N N . PRO A 1 371 ? -18.107 -7.613 20.204 1.00 39.59 371 PRO A N 1
ATOM 2907 C CA . PRO A 1 371 ? -18.873 -8.694 20.872 1.00 39.59 371 PRO A CA 1
ATOM 2908 C C . PRO A 1 371 ? -19.388 -9.849 19.970 1.00 39.59 371 PRO A C 1
ATOM 2910 O O . PRO A 1 371 ? -19.462 -9.705 18.750 1.00 39.59 371 PRO A O 1
ATOM 2913 N N . ILE A 1 372 ? -19.875 -10.937 20.600 1.00 42.03 372 ILE A N 1
ATOM 2914 C CA . ILE A 1 372 ? -20.484 -12.137 19.975 1.00 42.03 372 ILE A CA 1
ATOM 2915 C C . ILE A 1 372 ? -21.974 -11.930 19.650 1.00 42.03 372 ILE A C 1
ATOM 2917 O O . ILE A 1 372 ? -22.746 -11.464 20.492 1.00 42.03 372 ILE A O 1
ATOM 2921 N N . VAL A 1 373 ? -22.411 -12.360 18.456 1.00 48.91 373 VAL A N 1
ATOM 2922 C CA . VAL A 1 373 ? -23.823 -12.331 18.017 1.00 48.91 373 VAL A CA 1
ATOM 2923 C C . VAL A 1 373 ? -24.312 -13.729 17.637 1.00 48.91 373 VAL A C 1
ATOM 2925 O O . VAL A 1 373 ? -23.686 -14.392 16.811 1.00 48.91 373 VAL A O 1
ATOM 2928 N N . VAL A 1 374 ? -25.469 -14.150 18.159 1.00 49.44 374 VAL A N 1
ATOM 2929 C CA . VAL A 1 374 ? -26.138 -15.394 17.737 1.00 49.44 374 VAL A CA 1
ATOM 2930 C C . VAL A 1 374 ? -27.379 -15.063 16.914 1.00 49.44 374 VAL A C 1
ATOM 2932 O O . VAL A 1 374 ? -28.256 -14.315 17.355 1.00 49.44 374 VAL A O 1
ATOM 2935 N N . TYR A 1 375 ? -27.472 -15.652 15.721 1.00 49.19 375 TYR A N 1
ATOM 2936 C CA . TYR A 1 375 ? -28.623 -15.524 14.827 1.00 49.19 375 TYR A CA 1
ATOM 2937 C C . TYR A 1 375 ? -29.397 -16.842 14.762 1.00 49.19 375 TYR A C 1
ATOM 2939 O O . TYR A 1 375 ? -28.867 -17.851 14.293 1.00 49.19 375 TYR A O 1
ATOM 2947 N N . ASN A 1 376 ? -30.669 -16.831 15.178 1.00 54.88 376 ASN A N 1
ATOM 2948 C CA . ASN A 1 376 ? -31.556 -17.965 14.945 1.00 54.88 376 ASN A CA 1
ATOM 2949 C C . ASN A 1 376 ? -32.224 -17.831 13.569 1.00 54.88 376 ASN A C 1
ATOM 2951 O O . ASN A 1 376 ? -33.240 -17.150 13.407 1.00 54.88 376 ASN A O 1
ATOM 2955 N N . LEU A 1 377 ? -31.635 -18.491 12.572 1.00 48.84 377 LEU A N 1
ATOM 2956 C CA . LEU A 1 377 ? -32.152 -18.536 11.202 1.00 48.84 377 LEU A CA 1
ATOM 2957 C C . LEU A 1 377 ? -33.117 -19.710 10.962 1.00 48.84 377 LEU A C 1
ATOM 2959 O O . LEU A 1 377 ? -33.597 -19.885 9.843 1.00 48.84 377 LEU A O 1
ATOM 2963 N N . LEU A 1 378 ? -33.408 -20.514 11.989 1.00 56.12 378 LEU A N 1
ATOM 2964 C CA . LEU A 1 378 ? -34.333 -21.637 11.884 1.00 56.12 378 LEU A CA 1
ATOM 2965 C C . LEU A 1 378 ? -35.790 -21.154 11.886 1.00 56.12 378 LEU A C 1
ATOM 2967 O O . LEU A 1 378 ? -36.095 -20.121 12.486 1.00 56.12 378 LEU A O 1
ATOM 2971 N N . PRO A 1 379 ? -36.726 -21.928 11.302 1.00 52.09 379 PRO A N 1
ATOM 2972 C CA . PRO A 1 379 ? -38.168 -21.676 11.407 1.00 52.09 379 PRO A CA 1
ATOM 2973 C C . PRO A 1 379 ? -38.742 -21.971 12.808 1.00 52.09 379 PRO A C 1
ATOM 2975 O O . PRO A 1 379 ? -39.947 -21.855 13.014 1.00 52.09 379 PRO A O 1
ATOM 2978 N N . LYS A 1 380 ? -37.901 -22.385 13.766 1.00 61.56 380 LYS A N 1
ATOM 2979 C CA . LYS A 1 380 ? -38.272 -22.736 15.142 1.00 61.56 380 LYS A CA 1
ATOM 2980 C C . LYS A 1 380 ? -37.346 -22.039 16.140 1.00 61.56 380 LYS A C 1
ATOM 2982 O O . LYS A 1 380 ? -36.219 -21.682 15.800 1.00 61.56 380 LYS A O 1
ATOM 2987 N N . ASP A 1 381 ? -37.830 -21.830 17.358 1.00 71.31 381 ASP A N 1
ATOM 2988 C CA . ASP A 1 381 ? -37.064 -21.182 18.423 1.00 71.31 381 ASP A CA 1
ATOM 2989 C C . ASP A 1 381 ? -35.924 -22.096 18.925 1.00 71.31 381 ASP A C 1
ATOM 2991 O O . ASP A 1 381 ? -36.044 -23.322 18.884 1.00 71.31 381 ASP A O 1
ATOM 2995 N N . VAL A 1 382 ? -34.824 -21.506 19.403 1.00 67.31 382 VAL A N 1
ATOM 2996 C CA . VAL A 1 382 ? -33.668 -22.232 19.968 1.00 67.31 382 VAL A CA 1
ATOM 2997 C C . VAL A 1 382 ? -33.355 -21.735 21.367 1.00 67.31 382 VAL A C 1
ATOM 2999 O O . VAL A 1 382 ? -33.581 -20.562 21.665 1.00 67.31 382 VAL A O 1
ATOM 3002 N N . TRP A 1 383 ? -32.805 -22.599 22.213 1.00 72.88 383 TRP A N 1
ATOM 3003 C CA . TRP A 1 383 ? -32.307 -22.206 23.525 1.00 72.88 383 TRP A CA 1
ATOM 3004 C C . TRP A 1 383 ? -30.786 -22.098 23.490 1.00 72.88 383 TRP A C 1
ATOM 3006 O O . TRP A 1 383 ? -30.092 -22.949 22.932 1.00 72.88 383 TRP A O 1
ATOM 3016 N N . VAL A 1 384 ? -30.272 -21.016 24.068 1.00 70.00 384 VAL A N 1
ATOM 3017 C CA . VAL A 1 384 ? -28.839 -20.749 24.183 1.00 70.00 384 VAL A CA 1
ATOM 3018 C C . VAL A 1 384 ? -28.487 -20.667 25.657 1.00 70.00 384 VAL A C 1
ATOM 3020 O O . VAL A 1 384 ? -29.115 -19.911 26.405 1.00 70.00 384 VAL A O 1
ATOM 3023 N N . ARG A 1 385 ? -27.466 -21.422 26.056 1.00 76.06 385 ARG A N 1
ATOM 3024 C CA . ARG A 1 385 ? -26.847 -21.341 27.376 1.00 76.06 385 ARG A CA 1
ATOM 3025 C C . ARG A 1 385 ? -25.360 -21.083 27.196 1.00 76.06 385 ARG A C 1
ATOM 3027 O O . ARG A 1 385 ? -24.706 -21.706 26.359 1.00 76.06 385 ARG A O 1
ATOM 3034 N N . MET A 1 386 ? -24.825 -20.159 27.981 1.00 69.25 386 MET A N 1
ATOM 3035 C CA . MET A 1 386 ? -23.389 -19.907 28.004 1.00 69.25 386 MET A CA 1
ATOM 3036 C C . MET A 1 386 ? -22.796 -20.530 29.261 1.00 69.25 386 MET A C 1
ATOM 3038 O O . MET A 1 386 ? -23.417 -20.515 30.324 1.00 69.25 386 MET A O 1
ATOM 3042 N N . SER A 1 387 ? -21.592 -21.079 29.142 1.00 61.84 387 SER A N 1
ATOM 3043 C CA . SER A 1 387 ? -20.814 -21.553 30.283 1.00 61.84 387 SER A CA 1
ATOM 3044 C C . SER A 1 387 ? -19.381 -21.037 30.193 1.00 61.84 387 SER A C 1
ATOM 3046 O O . SER A 1 387 ? -18.810 -20.886 29.107 1.00 61.84 387 SER A O 1
ATOM 3048 N N . THR A 1 388 ? -18.788 -20.728 31.346 1.00 56.81 388 THR A N 1
ATOM 3049 C CA . THR A 1 388 ? -17.363 -20.388 31.415 1.00 56.81 388 THR A CA 1
ATOM 3050 C C . THR A 1 388 ? -16.555 -21.657 31.668 1.00 56.81 388 THR A C 1
ATOM 3052 O O . THR A 1 388 ? -17.012 -22.596 32.321 1.00 56.81 388 THR A O 1
ATOM 3055 N N . SER A 1 389 ? -15.306 -21.667 31.210 1.00 53.56 389 SER A N 1
ATOM 3056 C CA . SER A 1 389 ? -14.341 -22.709 31.583 1.00 53.56 389 SER A CA 1
ATOM 3057 C C . SER A 1 389 ? -13.788 -22.547 33.014 1.00 53.56 389 SER A C 1
ATOM 3059 O O . SER A 1 389 ? -13.005 -23.379 33.471 1.00 53.56 389 SER A O 1
ATOM 3061 N N . ARG A 1 390 ? -14.183 -21.489 33.741 1.00 51.25 390 ARG A N 1
ATOM 3062 C CA . ARG A 1 390 ? -13.710 -21.141 35.090 1.00 51.25 390 ARG A CA 1
ATOM 3063 C C . ARG A 1 390 ? -14.889 -20.811 36.003 1.00 51.25 390 ARG A C 1
ATOM 3065 O O . ARG A 1 390 ? -15.390 -19.691 35.996 1.00 51.25 390 ARG A O 1
ATOM 3072 N N . ALA A 1 391 ? -15.280 -21.765 36.847 1.00 56.00 391 ALA A N 1
ATOM 3073 C CA . ALA A 1 391 ? -16.469 -21.678 37.705 1.00 56.00 391 ALA A CA 1
ATOM 3074 C C . ALA A 1 391 ? -16.529 -20.455 38.652 1.00 56.00 391 ALA A C 1
ATOM 3076 O O . ALA A 1 391 ? -17.597 -20.141 39.167 1.00 56.00 391 ALA A O 1
ATOM 3077 N N . SER A 1 392 ? -15.405 -19.773 38.900 1.00 59.03 392 SER A N 1
ATOM 3078 C CA . SER A 1 392 ? -15.325 -18.581 39.755 1.00 59.03 392 SER A CA 1
ATOM 3079 C C . SER A 1 392 ? -15.501 -17.249 39.017 1.00 59.03 392 SER A C 1
ATOM 3081 O O . SER A 1 392 ? -15.544 -16.209 39.671 1.00 59.03 392 SER A O 1
ATOM 3083 N N . GLU A 1 393 ? -15.540 -17.243 37.684 1.00 60.25 393 GLU A N 1
ATOM 3084 C CA . GLU A 1 393 ? -15.683 -16.015 36.898 1.00 60.25 393 GLU A CA 1
ATOM 3085 C C . GLU A 1 393 ? -17.164 -15.747 36.571 1.00 60.25 393 GLU A C 1
ATOM 3087 O O . GLU A 1 393 ? -17.904 -16.683 36.249 1.00 60.25 393 GLU A O 1
ATOM 3092 N N . PRO A 1 394 ? -17.628 -14.488 36.671 1.00 55.59 394 PRO A N 1
ATOM 3093 C CA . PRO A 1 394 ? -19.004 -14.140 36.349 1.00 55.59 394 PRO A CA 1
ATOM 3094 C C . PRO A 1 394 ? -19.287 -14.377 34.861 1.00 55.59 394 PRO A C 1
ATOM 3096 O O . PRO A 1 394 ? -18.527 -13.954 33.995 1.00 55.59 394 PRO A O 1
ATOM 3099 N N . LEU A 1 395 ? -20.404 -15.046 34.575 1.00 55.81 395 LEU A N 1
ATOM 3100 C CA . LEU A 1 395 ? -20.917 -15.237 33.221 1.00 55.81 395 LEU A CA 1
ATOM 3101 C C . LEU A 1 395 ? -21.449 -13.916 32.662 1.00 55.81 395 LEU A C 1
ATOM 3103 O O . LEU A 1 395 ? -22.307 -13.291 33.286 1.00 55.81 395 LEU A O 1
ATOM 3107 N N . PHE A 1 396 ? -21.000 -13.528 31.467 1.00 58.03 396 PHE A N 1
ATOM 3108 C CA . PHE A 1 396 ? -21.507 -12.332 30.774 1.00 58.03 396 PHE A CA 1
ATOM 3109 C C . PHE A 1 396 ? -22.540 -12.648 29.669 1.00 58.03 396 PHE A C 1
ATOM 3111 O O . PHE A 1 396 ? -22.980 -11.767 28.926 1.00 58.03 396 PHE A O 1
ATOM 3118 N N . GLY A 1 397 ? -23.012 -13.897 29.641 1.00 67.94 397 GLY A N 1
ATOM 3119 C CA . GLY A 1 397 ? -24.165 -14.381 28.879 1.00 67.94 397 GLY A CA 1
ATOM 3120 C C . GLY A 1 397 ? -25.311 -14.868 29.776 1.00 67.94 397 GLY A C 1
ATOM 3121 O O . GLY A 1 397 ? -25.252 -14.718 30.999 1.00 67.94 397 GLY A O 1
ATOM 3122 N N . PRO A 1 398 ? -26.380 -15.455 29.208 1.00 67.12 398 PRO A N 1
ATOM 3123 C CA . PRO A 1 398 ? -27.459 -16.010 30.009 1.00 67.12 398 PRO A CA 1
ATOM 3124 C C . PRO A 1 398 ? -26.936 -17.234 30.780 1.00 67.12 398 PRO A C 1
ATOM 3126 O O . PRO A 1 398 ? -26.494 -18.221 30.191 1.00 67.12 398 PRO A O 1
ATOM 3129 N N . SER A 1 399 ? -26.959 -17.137 32.113 1.00 64.56 399 SER A N 1
ATOM 3130 C CA . SER A 1 399 ? -26.541 -18.207 33.034 1.00 64.56 399 SER A CA 1
ATOM 3131 C C . SER A 1 399 ? -27.544 -19.363 33.105 1.00 64.56 399 SER A C 1
ATOM 3133 O O . SER A 1 399 ? -27.224 -20.439 33.603 1.00 64.56 399 SER A O 1
ATOM 3135 N N . SER A 1 400 ? -28.751 -19.136 32.594 1.00 75.12 400 SER A N 1
ATOM 3136 C CA . SER A 1 400 ? -29.797 -20.124 32.357 1.00 75.12 400 SER A CA 1
ATOM 3137 C C . SER A 1 400 ? -30.159 -20.138 30.877 1.00 75.12 400 SER A C 1
ATOM 3139 O O . SER A 1 400 ? -29.740 -19.269 30.115 1.00 75.12 400 SER A O 1
ATOM 3141 N N . ASP A 1 401 ? -30.996 -21.079 30.466 1.00 77.38 401 ASP A N 1
ATOM 3142 C CA . ASP A 1 401 ? -31.437 -21.153 29.077 1.00 77.38 401 ASP A CA 1
ATOM 3143 C C . ASP A 1 401 ? -32.162 -19.878 28.655 1.00 77.38 401 ASP A C 1
ATOM 3145 O O . ASP A 1 401 ? -33.074 -19.398 29.337 1.00 77.38 401 ASP A O 1
ATOM 3149 N N . LYS A 1 402 ? -31.760 -19.327 27.509 1.00 79.81 402 LYS A N 1
ATOM 3150 C CA . LYS A 1 402 ? -32.434 -18.192 26.882 1.00 79.81 402 LYS A CA 1
ATOM 3151 C C . LYS A 1 402 ? -32.997 -18.571 25.519 1.00 79.81 402 LYS A C 1
ATOM 3153 O O . LYS A 1 402 ? -32.261 -19.000 24.637 1.00 79.81 402 LYS A O 1
ATOM 3158 N N . LEU A 1 403 ? -34.301 -18.356 25.351 1.00 77.38 403 LEU A N 1
ATOM 3159 C CA . LEU A 1 403 ? -35.009 -18.594 24.099 1.00 77.38 403 LEU A CA 1
ATOM 3160 C C . LEU A 1 403 ? -34.685 -17.493 23.086 1.00 77.38 403 LEU A C 1
ATOM 3162 O O . LEU A 1 403 ? -35.066 -16.335 23.271 1.00 77.38 403 LEU A O 1
ATOM 3166 N N . VAL A 1 404 ? -34.044 -17.864 21.986 1.00 74.50 404 VAL A N 1
ATOM 3167 C CA . VAL A 1 404 ? -33.901 -17.033 20.792 1.00 74.50 404 VAL A CA 1
ATOM 3168 C C . VAL A 1 404 ? -34.985 -17.451 19.809 1.00 74.50 404 VAL A C 1
ATOM 3170 O O . VAL A 1 404 ? -34.948 -18.547 19.243 1.00 74.50 404 VAL A O 1
ATOM 3173 N N . LYS A 1 405 ? -35.975 -16.580 19.603 1.00 72.25 405 LYS A N 1
ATOM 3174 C CA . LYS A 1 405 ? -37.098 -16.890 18.712 1.00 72.25 405 LYS A CA 1
ATOM 3175 C C . LYS A 1 405 ? -36.665 -17.025 17.252 1.00 72.25 405 LYS A C 1
ATOM 3177 O O . LYS A 1 405 ? -35.692 -16.397 16.833 1.00 72.25 405 LYS A O 1
ATOM 3182 N N . SER A 1 406 ? -37.411 -17.804 16.478 1.00 67.88 406 SER A N 1
ATOM 3183 C CA . SER A 1 406 ? -37.227 -17.937 15.032 1.00 67.88 406 SER A CA 1
ATOM 3184 C C . SER A 1 406 ? -37.147 -16.563 14.354 1.00 67.88 406 SER A C 1
ATOM 3186 O O . SER A 1 406 ? -37.967 -15.671 14.602 1.00 67.88 406 SER A O 1
ATOM 3188 N N . GLY A 1 407 ? -36.119 -16.370 13.525 1.00 58.34 407 GLY A N 1
ATOM 3189 C CA . GLY A 1 407 ? -35.882 -15.115 12.811 1.00 58.34 407 GLY A CA 1
ATOM 3190 C C . GLY A 1 407 ? -35.446 -13.945 13.703 1.00 58.34 407 GLY A C 1
ATOM 3191 O O . GLY A 1 407 ? -35.497 -12.794 13.258 1.00 58.34 407 GLY A O 1
ATOM 3192 N N . LYS A 1 408 ? -35.047 -14.197 14.957 1.00 64.50 408 LYS A N 1
ATOM 3193 C CA . LYS A 1 408 ? -34.493 -13.196 15.884 1.00 64.50 408 LYS A CA 1
ATOM 3194 C C . LYS A 1 408 ? -33.013 -13.459 16.170 1.00 64.50 408 LYS A C 1
ATOM 3196 O O . LYS A 1 408 ? -32.484 -14.542 15.932 1.00 64.50 408 LYS A O 1
ATOM 3201 N N . SER A 1 409 ? -32.344 -12.428 16.672 1.00 63.53 409 SER A N 1
ATOM 3202 C CA . SER A 1 409 ? -30.945 -12.467 17.093 1.00 63.53 409 SER A CA 1
ATOM 3203 C C . SER A 1 409 ? -30.821 -11.939 18.510 1.00 63.53 409 SER A C 1
ATOM 3205 O O . SER A 1 409 ? -31.493 -10.964 18.854 1.00 63.53 409 SER A O 1
ATOM 3207 N N . GLU A 1 410 ? -29.903 -12.507 19.274 1.00 63.62 410 GLU A N 1
ATOM 3208 C CA . GLU A 1 410 ? -29.532 -12.016 20.598 1.00 63.62 410 GLU A CA 1
ATOM 3209 C C . GLU A 1 410 ? -28.023 -11.722 20.622 1.00 63.62 410 GLU A C 1
ATOM 3211 O O . GLU A 1 410 ? -27.229 -12.356 19.920 1.00 63.62 410 GLU A O 1
ATOM 3216 N N . LEU A 1 411 ? -27.645 -10.695 21.385 1.00 52.88 411 LEU A N 1
ATOM 3217 C CA . LEU A 1 411 ? -26.284 -10.165 21.467 1.00 52.88 411 LEU A CA 1
ATOM 3218 C C . LEU A 1 411 ? -25.800 -10.258 22.912 1.00 52.88 411 LEU A C 1
ATOM 3220 O O . LEU A 1 411 ? -26.468 -9.733 23.805 1.00 52.88 411 LEU A O 1
ATOM 3224 N N . TRP A 1 412 ? -24.615 -10.828 23.122 1.00 63.84 412 TRP A N 1
ATOM 3225 C CA . TRP A 1 412 ? -23.997 -10.919 24.445 1.00 63.84 412 TRP A CA 1
ATOM 3226 C C . TRP A 1 412 ? -22.551 -10.429 24.408 1.00 63.84 412 TRP A C 1
ATOM 3228 O O . TRP A 1 412 ? -21.857 -10.538 23.396 1.00 63.84 412 TRP A O 1
ATOM 3238 N N . LYS A 1 413 ? -22.111 -9.817 25.510 1.00 50.53 413 LYS A N 1
ATOM 3239 C CA . LYS A 1 413 ? -20.720 -9.388 25.687 1.00 50.53 413 LYS A CA 1
ATOM 3240 C C . LYS A 1 413 ? -19.983 -10.521 26.390 1.00 50.53 413 LYS A C 1
ATOM 3242 O O . LYS A 1 413 ? -20.495 -11.040 27.367 1.00 50.53 413 LYS A O 1
ATOM 3247 N N . CYS A 1 414 ? -18.798 -10.876 25.913 1.00 54.97 414 CYS A N 1
ATOM 3248 C CA . CYS A 1 414 ? -18.030 -12.000 26.444 1.00 54.97 414 CYS A CA 1
ATOM 3249 C C . CYS A 1 414 ? -16.677 -11.511 26.944 1.00 54.97 414 CYS A C 1
ATOM 3251 O O . CYS A 1 414 ? -16.016 -10.712 26.277 1.00 54.97 414 CYS A O 1
ATOM 3253 N N . SER A 1 415 ? -16.239 -12.016 28.095 1.00 46.47 415 SER A N 1
ATOM 3254 C CA . SER A 1 415 ? -14.922 -11.718 28.664 1.00 46.47 415 SER A CA 1
ATOM 3255 C C . SER A 1 415 ? -13.956 -12.890 28.455 1.00 46.47 415 SER A C 1
ATOM 3257 O O . SER A 1 415 ? -13.306 -13.333 29.387 1.00 46.47 415 SER A O 1
ATOM 3259 N N . THR A 1 416 ? -13.833 -13.377 27.215 1.00 49.09 416 THR A N 1
ATOM 3260 C CA . THR A 1 416 ? -12.871 -14.405 26.738 1.00 49.09 416 THR A CA 1
ATOM 3261 C C . THR A 1 416 ? -12.940 -15.820 27.376 1.00 49.09 416 THR A C 1
ATOM 3263 O O . THR A 1 416 ? -13.038 -15.976 28.583 1.00 49.09 416 THR A O 1
ATOM 3266 N N . ARG A 1 417 ? -12.789 -16.881 26.551 1.00 50.91 417 ARG A N 1
ATOM 3267 C CA . ARG A 1 417 ? -12.793 -18.335 26.907 1.00 50.91 417 ARG A CA 1
ATOM 3268 C C . ARG A 1 417 ? -14.118 -18.948 27.400 1.00 50.91 417 ARG A C 1
ATOM 3270 O O . ARG A 1 417 ? -14.127 -19.815 28.283 1.00 50.91 417 ARG A O 1
ATOM 3277 N N . GLU A 1 418 ? -15.225 -18.564 26.780 1.00 56.34 418 GLU A N 1
ATOM 3278 C CA . GLU A 1 418 ? -16.546 -19.149 27.032 1.00 56.34 418 GLU A CA 1
ATOM 3279 C C . GLU A 1 418 ? -16.882 -20.226 25.988 1.00 56.34 418 GLU A C 1
ATOM 3281 O O . GLU A 1 418 ? -16.477 -20.132 24.828 1.00 56.34 418 GLU A O 1
ATOM 3286 N N . THR A 1 419 ? -17.597 -21.269 26.413 1.00 51.97 419 THR A N 1
ATOM 3287 C CA . THR A 1 419 ? -18.180 -22.284 25.522 1.00 51.97 419 THR A CA 1
ATOM 3288 C C . THR A 1 419 ? -19.657 -21.959 25.351 1.00 51.97 419 THR A C 1
ATOM 3290 O O . THR A 1 419 ? -20.343 -21.625 26.321 1.00 51.97 419 THR A O 1
ATOM 3293 N N . ILE A 1 420 ? -20.154 -22.034 24.118 1.00 56.84 420 ILE A N 1
ATOM 3294 C CA . ILE A 1 420 ? -21.567 -21.783 23.820 1.00 56.84 420 ILE A CA 1
ATOM 3295 C C . ILE A 1 420 ? -22.241 -23.125 23.559 1.00 56.84 420 ILE A C 1
ATOM 3297 O O . ILE A 1 420 ? -21.829 -23.852 22.652 1.00 56.84 420 ILE A O 1
ATOM 3301 N N . GLN A 1 421 ? -23.278 -23.428 24.342 1.00 57.22 421 GLN A N 1
ATOM 3302 C CA . GLN A 1 421 ? -24.176 -24.550 24.095 1.00 57.22 421 GLN A CA 1
ATOM 3303 C C . GLN A 1 421 ? -25.465 -24.038 23.453 1.00 57.22 421 GLN A C 1
ATOM 3305 O O . GLN A 1 421 ? -26.143 -23.156 23.990 1.00 57.22 421 GLN A O 1
ATOM 3310 N N . VAL A 1 422 ? -25.799 -24.593 22.289 1.00 57.94 422 VAL A N 1
ATOM 3311 C CA . VAL A 1 422 ? -27.049 -24.296 21.580 1.00 57.94 422 VAL A CA 1
ATOM 3312 C C . VAL A 1 422 ? -27.782 -25.597 21.324 1.00 57.94 422 VAL A C 1
ATOM 3314 O O . VAL A 1 422 ? -27.210 -26.513 20.737 1.00 57.94 422 VAL A O 1
ATOM 3317 N N . TYR A 1 423 ? -29.050 -25.659 21.717 1.00 64.44 423 TYR A N 1
ATOM 3318 C CA . TYR A 1 423 ? -29.899 -26.816 21.458 1.00 64.44 423 TYR A CA 1
ATOM 3319 C C . TYR A 1 423 ? -31.303 -26.387 21.012 1.00 64.44 423 TYR A C 1
ATOM 3321 O O . TYR A 1 423 ? -31.804 -25.303 21.330 1.00 64.44 423 TYR A O 1
ATOM 3329 N N . ALA A 1 424 ? -31.921 -27.244 20.201 1.00 56.72 424 ALA A N 1
ATOM 3330 C CA . ALA A 1 424 ? -33.275 -27.078 19.680 1.00 56.72 424 ALA A CA 1
ATOM 3331 C C . ALA A 1 424 ? -34.240 -28.048 20.388 1.00 56.72 424 ALA A C 1
ATOM 3333 O O . ALA A 1 424 ? -33.799 -29.004 21.021 1.00 56.72 424 ALA A O 1
ATOM 3334 N N . PHE A 1 425 ? -35.549 -27.798 20.280 1.00 58.09 425 PHE A N 1
ATOM 3335 C CA . PHE A 1 425 ? -36.605 -28.635 20.870 1.00 58.09 425 PHE A CA 1
ATOM 3336 C C . PHE A 1 425 ? -36.482 -30.131 20.512 1.00 58.09 425 PHE A C 1
ATOM 3338 O O . PHE A 1 425 ? -36.008 -30.480 19.426 1.00 58.09 425 PHE A O 1
ATOM 3345 N N . GLU A 1 426 ? -36.978 -30.991 21.411 1.00 47.62 426 GLU A N 1
ATOM 3346 C CA . GLU A 1 426 ? -37.141 -32.437 21.207 1.00 47.62 426 GLU A CA 1
ATOM 3347 C C . GLU A 1 426 ? -37.765 -32.735 19.831 1.00 47.62 426 GLU A C 1
ATOM 3349 O O . GLU A 1 426 ? -38.790 -32.156 19.459 1.00 47.62 426 GLU A O 1
ATOM 3354 N N . ASN A 1 427 ? -37.145 -33.656 19.084 1.00 52.06 427 ASN A N 1
ATOM 3355 C CA . ASN A 1 427 ? -37.539 -34.128 17.742 1.00 52.06 427 ASN A CA 1
ATOM 3356 C C . ASN A 1 427 ? -37.124 -33.250 16.543 1.00 52.06 427 ASN A C 1
ATOM 3358 O O . ASN A 1 427 ? -37.747 -33.281 15.479 1.00 52.06 427 ASN A O 1
ATOM 3362 N N . SER A 1 428 ? -36.062 -32.459 16.682 1.00 52.41 428 SER A N 1
ATOM 3363 C CA . SER A 1 428 ? -35.457 -31.708 15.576 1.00 52.41 428 SER A CA 1
ATOM 3364 C C . SER A 1 428 ? -34.429 -32.555 14.806 1.00 52.41 428 SER A C 1
ATOM 3366 O O . SER A 1 428 ? -33.277 -32.631 15.216 1.00 52.41 428 SER A O 1
ATOM 3368 N N . GLU A 1 429 ? -34.806 -33.136 13.661 1.00 44.47 429 GLU A N 1
ATOM 3369 C CA . GLU A 1 429 ? -33.914 -33.964 12.814 1.00 44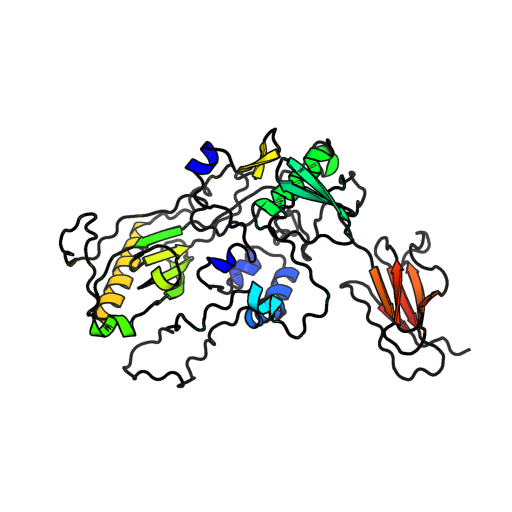.47 429 GLU A CA 1
ATOM 3370 C C . GLU A 1 429 ? -32.821 -33.176 12.047 1.00 44.47 429 GLU A C 1
ATOM 3372 O O . GLU A 1 429 ? -32.020 -33.764 11.323 1.00 44.47 429 GLU A O 1
ATOM 3377 N N . SER A 1 430 ? -32.750 -31.845 12.183 1.00 47.47 430 SER A N 1
ATOM 3378 C CA . SER A 1 430 ? -31.787 -31.011 11.445 1.00 47.47 430 SER A CA 1
ATOM 3379 C C . SER A 1 430 ? -31.402 -29.737 12.203 1.00 47.47 430 SER A C 1
ATOM 3381 O O . SER A 1 430 ? -32.284 -28.969 12.589 1.00 47.47 430 SER A O 1
ATOM 3383 N N . TYR A 1 431 ? -30.100 -29.464 12.347 1.00 46.84 431 TYR A N 1
ATOM 3384 C CA . TYR A 1 431 ? -29.572 -28.275 13.028 1.00 46.84 431 TYR A CA 1
ATOM 3385 C C . TYR A 1 431 ? -28.842 -27.360 12.036 1.00 46.84 431 TYR A C 1
ATOM 3387 O O . TYR A 1 431 ? -27.882 -27.777 11.402 1.00 46.84 431 TYR A O 1
ATOM 3395 N N . ASN A 1 432 ? -29.276 -26.101 11.930 1.00 42.94 432 ASN A N 1
ATOM 3396 C CA . ASN A 1 432 ? -28.560 -25.033 11.223 1.00 42.94 432 ASN A CA 1
ATOM 3397 C C . ASN A 1 432 ? -28.532 -23.784 12.117 1.00 42.94 432 ASN A C 1
ATOM 3399 O O . ASN A 1 432 ? -29.399 -22.917 12.020 1.00 42.94 432 ASN A O 1
ATOM 3403 N N . VAL A 1 433 ? -27.554 -23.706 13.018 1.00 47.72 433 VAL A N 1
ATOM 3404 C CA . VAL A 1 433 ? -27.264 -22.496 13.801 1.00 47.72 433 VAL A CA 1
ATOM 3405 C C . VAL A 1 433 ? -25.972 -21.907 13.262 1.00 47.72 433 VAL A C 1
ATOM 3407 O O . VAL A 1 433 ? -24.965 -22.605 13.186 1.00 47.72 433 VAL A O 1
ATOM 3410 N N . GLN A 1 434 ? -25.989 -20.629 12.887 1.00 44.00 434 GLN A N 1
ATOM 3411 C CA . GLN A 1 434 ? -24.777 -19.948 12.453 1.00 44.00 434 GLN A CA 1
ATOM 3412 C C . GLN A 1 434 ? -24.209 -19.133 13.618 1.00 44.00 434 GLN A C 1
ATOM 3414 O O . GLN A 1 434 ? -24.730 -18.072 13.964 1.00 44.00 434 GLN A O 1
ATOM 3419 N N . VAL A 1 435 ? -23.130 -19.639 14.216 1.00 50.62 435 VAL A N 1
ATOM 3420 C CA . VAL A 1 435 ? -22.228 -18.852 15.065 1.00 50.62 435 VAL A CA 1
ATOM 3421 C C . VAL A 1 435 ? -21.180 -18.256 14.134 1.00 50.62 435 VAL A C 1
ATOM 3423 O O . VAL A 1 435 ? -20.506 -18.995 13.418 1.00 50.62 435 VAL A O 1
ATOM 3426 N N . VAL A 1 436 ? -21.066 -16.931 14.082 1.00 38.84 436 VAL A N 1
ATOM 3427 C CA . VAL A 1 436 ? -20.054 -16.269 13.248 1.00 38.84 436 VAL A CA 1
ATOM 3428 C C . VAL A 1 436 ? -19.020 -15.630 14.160 1.00 38.84 436 VAL A C 1
ATOM 3430 O O . VAL A 1 436 ? -19.105 -14.444 14.454 1.00 38.84 436 VAL A O 1
ATOM 3433 N N . GLU A 1 437 ? -18.047 -16.426 14.604 1.00 41.78 437 GLU A N 1
ATOM 3434 C CA . GLU A 1 437 ? -16.749 -15.915 15.049 1.00 41.78 437 GLU A CA 1
ATOM 3435 C C . GLU A 1 437 ? -15.660 -17.000 14.913 1.00 41.78 437 GLU A C 1
ATOM 3437 O O . GLU A 1 437 ? -15.916 -18.161 15.248 1.00 41.78 437 GLU A O 1
ATOM 3442 N N . PRO A 1 438 ? -14.446 -16.673 14.435 1.00 34.53 438 PRO A N 1
ATOM 3443 C CA . PRO A 1 438 ? -13.298 -17.569 14.535 1.00 34.53 438 PRO A CA 1
ATOM 3444 C C . PRO A 1 438 ? -12.824 -17.677 15.995 1.00 34.53 438 PRO A C 1
ATOM 3446 O O . PRO A 1 438 ? -12.535 -16.665 16.626 1.00 34.53 438 PRO A O 1
ATOM 3449 N N . GLY A 1 439 ? -12.685 -18.900 16.519 1.00 39.59 439 GLY A N 1
ATOM 3450 C CA . GLY A 1 439 ? -12.020 -19.155 17.809 1.00 39.59 439 GLY A CA 1
ATOM 3451 C C . GLY A 1 439 ? -12.924 -19.442 19.016 1.00 39.59 439 GLY A C 1
ATOM 3452 O O . GLY A 1 439 ? -12.408 -19.581 20.125 1.00 39.59 439 GLY A O 1
ATOM 3453 N N . VAL A 1 440 ? -14.239 -19.589 18.827 1.00 46.34 440 VAL A N 1
ATOM 3454 C CA . VAL A 1 440 ? -15.162 -20.096 19.860 1.00 46.34 440 VAL A CA 1
ATOM 3455 C C . VAL A 1 440 ? -15.371 -21.600 19.671 1.00 46.34 440 VAL A C 1
ATOM 3457 O O . VAL A 1 440 ? -15.769 -22.040 18.593 1.00 46.34 440 VAL A O 1
ATOM 3460 N N . ASN A 1 441 ? -15.157 -22.399 20.721 1.00 41.84 441 ASN A N 1
ATOM 3461 C CA . ASN A 1 441 ? -15.629 -23.785 20.735 1.00 41.84 441 ASN A CA 1
ATOM 3462 C C . ASN A 1 441 ? -17.145 -23.763 20.965 1.00 41.84 441 ASN A C 1
ATOM 3464 O O . ASN A 1 441 ? -17.611 -23.480 22.070 1.00 41.84 441 ASN A O 1
ATOM 3468 N N . ALA A 1 442 ? -17.918 -24.016 19.912 1.00 47.28 442 ALA A N 1
ATOM 3469 C CA . ALA A 1 442 ? -19.356 -24.219 20.015 1.00 47.28 442 ALA A CA 1
ATOM 3470 C C . ALA A 1 442 ? -19.633 -25.713 20.203 1.00 47.28 442 ALA A C 1
ATOM 3472 O O . ALA A 1 442 ? -19.193 -26.531 19.393 1.00 47.28 442 ALA A O 1
ATOM 3473 N N . LEU A 1 443 ? -20.366 -26.063 21.258 1.00 44.88 443 LEU A N 1
ATOM 3474 C CA . LEU A 1 443 ? -20.825 -27.428 21.483 1.00 44.88 443 LEU A CA 1
ATOM 3475 C C . LEU A 1 443 ? -22.322 -27.476 21.177 1.00 44.88 443 LEU A C 1
ATOM 3477 O O . LEU A 1 443 ? -23.135 -26.894 21.891 1.00 44.88 443 LEU A O 1
ATOM 3481 N N . ILE A 1 444 ? -22.680 -28.120 20.069 1.00 54.09 444 ILE A N 1
ATOM 3482 C CA . ILE A 1 444 ? -24.077 -28.332 19.686 1.00 54.09 444 ILE A CA 1
ATOM 3483 C C . ILE A 1 444 ? -24.473 -29.701 20.230 1.00 54.09 444 ILE A C 1
ATOM 3485 O O . ILE A 1 444 ? -24.017 -30.723 19.721 1.00 54.09 444 ILE A O 1
ATOM 3489 N N . GLU A 1 445 ? -25.282 -29.715 21.284 1.00 50.19 445 GLU A N 1
ATOM 3490 C CA . GLU A 1 445 ? -25.773 -30.944 21.910 1.00 50.19 445 GLU A CA 1
ATOM 3491 C C . GLU A 1 445 ? -27.238 -31.174 21.520 1.00 50.19 445 GLU A C 1
ATOM 3493 O O . GLU A 1 445 ? -28.018 -30.229 21.372 1.00 50.19 445 GLU A O 1
ATOM 3498 N N . ALA A 1 446 ? -27.627 -32.439 21.352 1.00 46.25 446 ALA A N 1
ATOM 3499 C CA . ALA A 1 446 ? -29.041 -32.798 21.364 1.00 46.25 446 ALA A CA 1
ATOM 3500 C C . ALA A 1 446 ? -29.602 -32.524 22.774 1.00 46.25 446 ALA A C 1
ATOM 3502 O O . ALA A 1 446 ? -28.852 -32.669 23.745 1.00 46.25 446 ALA A O 1
ATOM 3503 N N . PRO A 1 447 ? -30.879 -32.120 22.920 1.00 48.62 447 PRO A N 1
ATOM 3504 C CA . PRO A 1 447 ? -31.463 -31.938 24.244 1.00 48.62 447 PRO A CA 1
ATOM 3505 C C . PRO A 1 447 ? -31.293 -33.227 25.068 1.00 48.62 447 PRO A C 1
ATOM 3507 O O . PRO A 1 447 ? -31.387 -34.319 24.495 1.00 48.62 447 PRO A O 1
ATOM 3510 N N . PRO A 1 448 ? -31.013 -33.129 26.381 1.00 45.81 448 PRO A N 1
ATOM 3511 C CA . PRO A 1 448 ? -30.979 -34.308 27.234 1.00 45.81 448 PRO A CA 1
ATOM 3512 C C . PRO A 1 448 ? -32.339 -35.005 27.126 1.00 45.81 448 PRO A C 1
ATOM 3514 O O . PRO A 1 448 ? -33.364 -34.365 27.341 1.00 45.81 448 PRO A O 1
ATOM 3517 N N . MET A 1 449 ? -32.343 -36.284 26.735 1.00 43.09 449 MET A N 1
ATOM 3518 C CA . MET A 1 449 ? -33.550 -37.104 26.846 1.00 43.09 449 MET A CA 1
ATOM 3519 C C . MET A 1 449 ? -33.888 -37.198 28.336 1.00 43.09 449 MET A C 1
ATOM 3521 O O . MET A 1 449 ? -33.009 -37.577 29.116 1.00 43.09 449 MET A O 1
ATOM 3525 N N . GLU A 1 450 ? -35.100 -36.791 28.721 1.00 40.72 450 GLU A N 1
ATOM 3526 C CA . GLU A 1 450 ? -35.611 -37.027 30.081 1.00 40.72 450 GLU A CA 1
ATOM 3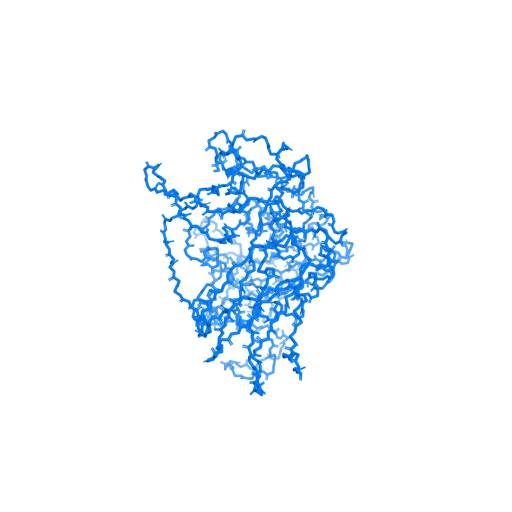527 C C . GLU A 1 450 ? -35.672 -38.523 30.415 1.00 40.72 450 GLU A C 1
ATOM 3529 O O . GLU A 1 450 ? -36.040 -39.332 29.528 1.00 40.72 450 GLU A O 1
#

Foldseek 3Di:
DDPVLVVQAPADWAQDVLTCLQFFLLDDDDDDLVVCLQWDAPVLSCCCVVPVVVVLCVLSPDPPPPPPDPPDDDDDDDDDDDDDDDLPPNSDRSSNSVVVPPPPDDDDDDDGPWDWQAFAWAQAAPAFTARQWTWTADPPRDIDIDGDQDDDQDSDLQVSLLRHVSNNVVVPDDPCNRQNPQCQQQAFWKADWWKWKWAFAWDDDPVCPVVQPWGKDWDWDFDVVLVRFIWTKIWIADCVSRHVDPDRGTMIMTTGDADTDSPFGFDADPVSDTDTDDDHPVPPPPVPPVVVQVVVQVVVVVVCVVRVMFTFDDDPDPDDTHTDPGDDTDIDTDRHNRVVRIDSNQDEATNVSDGGQAYSVRHGPRRHDHWWKWFQQDQAKKWKAKDAPDPPDDDQDPNDTDIAGHGGMDTTHDPDRMEMEMEDDPPDPDDDIDGDDPPHHYDYDYPPDD